Protein AF-W6L0R6-F1 (afdb_monomer_lite)

pLDDT: mean 92.35, std 10.45, range [35.62, 98.38]

Sequence (436 aa):
MLYPTIIVLRNLTSFATKGTMRGGVPRVYYPWMKPGSITRRRFEKMRNPFVDLETGTSLYFRDTRDSAEAVAHAADSKGLKGMDNGIDLYNEYRIVPDLYPEGFQWKHKLNTEYNQWRSNTWMTPELIPMEHRGRFLCNFQLNIVAYDMRVVKFSPTDHRQWIYCVLYVGTGKGIAGWGRAVAPSTQESRNEAIREAFSNIIAVDLEQEGPMYPVRINADGSRVILYPAKRIVANFRVADILCAFGFQHAGCRINNRAVSSPKSPTHTVEAVFEAVKALRSISEIAASRGKVPHSLIYNIYPYLEEIRRRKGMMAMHPPGKDGIFMPDRVIDNRMPDHLKKGYYDDVYWKDFFAGNKEHLNEPKMGLRGDELRARVEAASSTTRNALRSRQSNRRTLADLLKKLGKTYNDLGSLPVEDPNLDLKLPSHVKRNYLLH

Structure (mmCIF, N/CA/C/O backbone):
data_AF-W6L0R6-F1
#
_entry.id   AF-W6L0R6-F1
#
loop_
_atom_site.group_PDB
_atom_site.id
_atom_site.type_symbol
_atom_site.label_atom_id
_atom_site.label_alt_id
_atom_site.label_comp_id
_atom_site.label_asym_id
_atom_site.label_entity_id
_atom_site.label_seq_id
_atom_site.pdbx_PDB_ins_code
_atom_site.Cartn_x
_atom_site.Cartn_y
_atom_site.Cartn_z
_atom_site.occupancy
_atom_site.B_iso_or_equiv
_atom_site.auth_seq_id
_atom_site.auth_comp_id
_atom_site.auth_asym_id
_atom_site.auth_atom_id
_atom_site.pdbx_PDB_model_num
ATOM 1 N N . MET A 1 1 ? -56.177 -11.770 -26.721 1.00 37.84 1 MET A N 1
ATOM 2 C CA . MET A 1 1 ? -54.909 -12.212 -26.102 1.00 37.84 1 MET A CA 1
ATOM 3 C C . MET A 1 1 ? -54.222 -10.989 -25.513 1.00 37.84 1 MET A C 1
ATOM 5 O O . MET A 1 1 ? -53.660 -10.201 -26.257 1.00 37.84 1 MET A O 1
ATOM 9 N N . LEU A 1 2 ? -54.381 -10.765 -24.208 1.00 35.62 2 LEU A N 1
ATOM 10 C CA . LEU A 1 2 ? -53.800 -9.623 -23.497 1.00 35.62 2 LEU A CA 1
ATOM 11 C C . LEU A 1 2 ? -52.429 -10.039 -22.953 1.00 35.62 2 LEU A C 1
ATOM 13 O O . LEU A 1 2 ? -52.348 -10.915 -22.096 1.00 35.62 2 LEU A O 1
ATOM 17 N N . TYR A 1 3 ? -51.364 -9.432 -23.473 1.00 36.50 3 TYR A N 1
ATOM 18 C CA . TYR A 1 3 ? -50.033 -9.518 -22.876 1.00 36.50 3 TYR A CA 1
ATOM 19 C C . TYR A 1 3 ? -50.053 -8.820 -21.506 1.00 36.50 3 TYR A C 1
ATOM 21 O O . TYR A 1 3 ? -50.499 -7.672 -21.431 1.00 36.50 3 TYR A O 1
ATOM 29 N N . PRO A 1 4 ? -49.568 -9.451 -20.423 1.00 47.56 4 PRO A N 1
ATOM 30 C CA . PRO A 1 4 ? -49.422 -8.764 -19.153 1.00 47.56 4 PRO A CA 1
ATOM 31 C C . PRO A 1 4 ? -48.260 -7.774 -19.270 1.00 47.56 4 PRO A C 1
ATOM 33 O O . PRO A 1 4 ? -47.101 -8.152 -19.438 1.00 47.56 4 PRO A O 1
ATOM 36 N N . THR A 1 5 ? -48.577 -6.484 -19.189 1.00 42.47 5 THR A N 1
ATOM 37 C CA . THR A 1 5 ? -47.598 -5.413 -19.010 1.00 42.47 5 THR A CA 1
ATOM 38 C C . THR A 1 5 ? -46.838 -5.657 -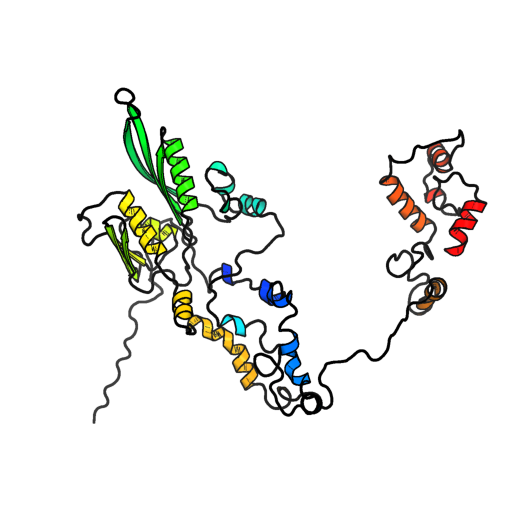17.711 1.00 42.47 5 THR A C 1
ATOM 40 O O . THR A 1 5 ? -47.401 -5.543 -16.621 1.00 42.47 5 THR A O 1
ATOM 43 N N . ILE A 1 6 ? -45.558 -6.006 -17.825 1.00 44.66 6 ILE A N 1
ATOM 44 C CA . ILE A 1 6 ? -44.638 -6.117 -16.695 1.00 44.66 6 ILE A CA 1
ATOM 45 C C . ILE A 1 6 ? -44.523 -4.726 -16.066 1.00 44.66 6 ILE A C 1
ATOM 47 O O . ILE A 1 6 ? -43.913 -3.817 -16.629 1.00 44.66 6 ILE A O 1
ATOM 51 N N . ILE A 1 7 ? -45.141 -4.546 -14.900 1.00 46.75 7 ILE A N 1
ATOM 52 C CA . ILE A 1 7 ? -44.957 -3.358 -14.070 1.00 46.75 7 ILE A CA 1
ATOM 53 C C . ILE A 1 7 ? -43.497 -3.373 -13.619 1.00 46.75 7 ILE A C 1
ATOM 55 O O . ILE A 1 7 ? -43.110 -4.138 -12.736 1.00 46.75 7 ILE A O 1
ATOM 59 N N . VAL A 1 8 ? -42.670 -2.531 -14.237 1.00 50.59 8 VAL A N 1
ATOM 60 C CA . VAL A 1 8 ? -41.336 -2.217 -13.725 1.00 50.59 8 VAL A CA 1
ATOM 61 C C . VAL A 1 8 ? -41.538 -1.549 -12.367 1.00 50.59 8 VAL A C 1
ATOM 63 O O . VAL A 1 8 ? -41.891 -0.372 -12.289 1.00 50.59 8 VAL A O 1
ATOM 66 N N . LEU A 1 9 ? -41.367 -2.314 -11.287 1.00 51.62 9 LEU A N 1
ATOM 67 C CA . LEU A 1 9 ? -41.340 -1.810 -9.916 1.00 51.62 9 LEU A CA 1
ATOM 68 C C . LEU A 1 9 ? -40.255 -0.727 -9.817 1.00 51.62 9 LEU A C 1
ATOM 70 O O . LEU A 1 9 ? -39.064 -1.021 -9.717 1.00 51.62 9 LEU A O 1
ATOM 74 N N . ARG A 1 10 ? -40.656 0.547 -9.879 1.00 75.81 10 ARG A N 1
ATOM 75 C CA . ARG A 1 10 ? -39.750 1.680 -9.666 1.00 75.81 10 ARG A CA 1
ATOM 76 C C . ARG A 1 10 ? -39.318 1.696 -8.200 1.00 75.81 10 ARG A C 1
ATOM 78 O O . ARG A 1 10 ? -40.149 1.588 -7.300 1.00 75.81 10 ARG A O 1
ATOM 85 N N . ASN A 1 11 ? -38.019 1.852 -7.947 1.00 82.69 11 ASN A N 1
ATOM 86 C CA . ASN A 1 11 ? -37.493 1.962 -6.589 1.00 82.69 11 ASN A CA 1
ATOM 87 C C . ASN A 1 11 ? -37.954 3.283 -5.949 1.00 82.69 11 ASN A C 1
ATOM 89 O O . ASN A 1 11 ? -37.435 4.349 -6.267 1.00 82.69 11 ASN A O 1
ATOM 93 N N . LEU A 1 12 ? -38.921 3.202 -5.031 1.00 87.19 12 LEU A N 1
ATOM 94 C CA . LEU A 1 12 ? -39.467 4.360 -4.312 1.00 87.19 12 LEU A CA 1
ATOM 95 C C . LEU A 1 12 ? -38.487 4.929 -3.266 1.00 87.19 12 LEU A C 1
ATOM 97 O O . LEU A 1 12 ? -38.669 6.043 -2.773 1.00 87.19 12 LEU A O 1
ATOM 101 N N . THR A 1 13 ? -37.432 4.188 -2.907 1.00 85.62 13 THR A N 1
ATOM 102 C CA . THR A 1 13 ? -36.423 4.655 -1.948 1.00 85.62 13 THR A CA 1
ATOM 103 C C . THR A 1 13 ? -35.325 5.458 -2.647 1.00 85.62 13 THR A C 1
ATOM 105 O O . THR A 1 13 ? -34.335 4.908 -3.127 1.00 85.62 13 THR A O 1
ATOM 108 N N . SER A 1 14 ? -35.471 6.786 -2.663 1.00 90.88 14 SER A N 1
ATOM 109 C CA . SER A 1 14 ? -34.429 7.684 -3.183 1.00 90.88 14 SER A CA 1
ATOM 110 C C . SER A 1 14 ? -33.116 7.534 -2.406 1.00 90.88 14 SER A C 1
ATOM 112 O O . SER A 1 14 ? -33.130 7.476 -1.174 1.00 90.88 14 SER A O 1
ATOM 114 N N . PHE A 1 15 ? -31.990 7.485 -3.126 1.00 90.25 15 PHE A N 1
ATOM 115 C CA . PHE A 1 15 ? -30.641 7.531 -2.552 1.00 90.25 15 PHE A CA 1
ATOM 116 C C . PHE A 1 15 ? -30.288 8.911 -1.985 1.00 90.25 15 PHE A C 1
ATOM 118 O O . PHE A 1 15 ? -29.531 8.986 -1.026 1.00 90.25 15 PHE A O 1
ATOM 125 N N . ALA A 1 16 ? -30.901 9.984 -2.498 1.00 89.75 16 ALA A N 1
ATOM 126 C CA . ALA A 1 16 ? -30.603 11.356 -2.083 1.00 89.75 16 ALA A CA 1
ATOM 127 C C . ALA A 1 16 ? -30.970 11.652 -0.617 1.00 89.75 16 ALA A C 1
ATOM 129 O O . ALA A 1 16 ? -30.417 12.562 -0.013 1.00 89.75 16 ALA A O 1
ATOM 130 N N . THR A 1 17 ? -31.907 10.894 -0.035 1.00 91.38 17 THR A N 1
ATOM 131 C CA . THR A 1 17 ? -32.404 11.100 1.339 1.00 91.38 17 THR A CA 1
ATOM 132 C C . THR A 1 17 ? -32.154 9.894 2.247 1.00 91.38 17 THR A C 1
ATOM 134 O O . THR A 1 17 ? -32.939 9.610 3.159 1.00 91.38 17 THR A O 1
ATOM 137 N N . LYS A 1 18 ? -31.092 9.124 1.983 1.00 92.75 18 LYS A N 1
ATOM 138 C CA . LYS A 1 18 ? -30.667 8.026 2.863 1.00 92.75 18 LYS A CA 1
ATOM 139 C C . LYS A 1 18 ? -29.721 8.535 3.950 1.00 92.75 18 LYS A C 1
ATOM 141 O O . LYS A 1 18 ? -28.999 9.504 3.755 1.00 92.75 18 LYS A O 1
ATOM 146 N N . GLY A 1 19 ? -29.766 7.883 5.110 1.00 90.94 19 GLY A N 1
ATOM 147 C CA . GLY A 1 19 ? -28.945 8.235 6.269 1.00 90.94 19 GLY A CA 1
ATOM 148 C C . GLY A 1 19 ? -29.700 8.869 7.444 1.00 90.94 19 GLY A C 1
ATOM 149 O O . GLY A 1 19 ? -30.889 9.187 7.382 1.00 90.94 19 GLY A O 1
ATOM 150 N N . THR A 1 20 ? -28.982 8.995 8.563 1.00 92.44 20 THR A N 1
ATOM 151 C CA . THR A 1 20 ? -29.448 9.633 9.805 1.00 92.44 20 THR A CA 1
ATOM 152 C C . THR A 1 20 ? -28.457 10.729 10.183 1.00 92.44 20 THR A C 1
ATOM 154 O O . THR A 1 20 ? -27.261 10.447 10.329 1.00 92.44 20 THR A O 1
ATOM 157 N N . MET A 1 21 ? -28.946 11.955 10.384 1.00 94.25 21 MET A N 1
ATOM 158 C CA . MET A 1 21 ? -28.156 13.047 10.958 1.00 94.25 21 MET A CA 1
ATOM 159 C C . MET A 1 21 ? -27.853 12.734 12.432 1.00 94.25 21 MET A C 1
ATOM 161 O O . MET A 1 21 ? -28.755 12.403 13.199 1.00 94.25 21 MET A O 1
ATOM 165 N N . ARG A 1 22 ? -26.579 12.814 12.832 1.00 92.12 22 ARG A N 1
ATOM 166 C CA . ARG A 1 22 ? -26.113 12.585 14.218 1.00 92.12 22 ARG A CA 1
ATOM 167 C C . ARG A 1 22 ? -25.561 13.869 14.850 1.00 92.12 22 ARG A C 1
ATOM 169 O O . ARG A 1 22 ? -24.671 13.820 15.689 1.00 92.12 22 ARG A O 1
ATOM 176 N N . GLY A 1 23 ? -26.064 15.025 14.415 1.00 90.94 23 GLY A N 1
ATOM 177 C CA . GLY A 1 23 ? -25.529 16.324 14.817 1.00 90.94 23 GLY A CA 1
ATOM 178 C C . GLY A 1 23 ? -24.100 16.504 14.308 1.00 90.94 23 GLY A C 1
ATOM 179 O O . GLY A 1 23 ? -23.871 16.444 13.104 1.00 90.94 23 GLY A O 1
ATOM 180 N N . GLY A 1 24 ? -23.150 16.692 15.226 1.00 91.19 24 GLY A N 1
ATOM 181 C CA . GLY A 1 24 ? -21.747 16.991 14.924 1.00 91.19 24 GLY A CA 1
ATOM 182 C C . GLY A 1 24 ? -20.822 15.787 14.719 1.00 91.19 24 GLY A C 1
ATOM 183 O O . GLY A 1 24 ? -19.615 15.985 14.734 1.00 91.19 24 GLY A O 1
ATOM 184 N N . VAL A 1 25 ? -21.333 14.558 14.573 1.00 92.81 25 VAL A N 1
ATOM 185 C CA . VAL A 1 25 ? -20.493 13.355 14.387 1.00 92.81 25 VAL A CA 1
ATOM 186 C C . VAL A 1 25 ? -20.128 13.178 12.903 1.00 92.81 25 VAL A C 1
ATOM 188 O O . VAL A 1 25 ? -20.999 12.779 12.119 1.00 92.81 25 VAL A O 1
ATOM 191 N N . PRO A 1 26 ? -18.872 13.441 12.484 1.00 94.44 26 PRO A N 1
ATOM 192 C CA . PRO A 1 26 ? -18.458 13.253 11.100 1.00 94.44 26 PRO A CA 1
ATOM 193 C C . PRO A 1 26 ? -18.220 11.771 10.789 1.00 94.44 26 PRO A C 1
ATOM 195 O O . PRO A 1 26 ? -17.812 10.989 11.649 1.00 94.44 26 PRO A O 1
ATOM 198 N N . ARG A 1 27 ? -18.434 11.391 9.528 1.00 94.69 27 ARG A N 1
ATOM 199 C CA . ARG A 1 27 ? -18.121 10.059 8.990 1.00 94.69 27 ARG A CA 1
ATOM 200 C C . ARG A 1 27 ? -17.492 10.208 7.615 1.00 94.69 27 ARG A C 1
ATOM 202 O O . ARG A 1 27 ? -17.848 11.125 6.876 1.00 94.69 27 ARG A O 1
ATOM 209 N N . VAL A 1 28 ? -16.561 9.320 7.283 1.00 96.19 28 VAL A N 1
ATOM 210 C CA . VAL A 1 28 ? -15.982 9.275 5.937 1.00 96.19 28 VAL A CA 1
ATOM 211 C C . VAL A 1 28 ? -16.959 8.620 4.957 1.00 96.19 28 VAL A C 1
ATOM 213 O O . VAL A 1 28 ? -17.685 7.697 5.320 1.00 96.19 28 VAL A O 1
ATOM 216 N N . TYR A 1 29 ? -16.949 9.082 3.713 1.00 96.50 29 TYR A N 1
ATOM 217 C CA . TYR A 1 29 ? -17.524 8.379 2.569 1.00 96.50 29 TYR A CA 1
ATOM 218 C C . TYR A 1 29 ? -16.469 8.324 1.467 1.00 96.50 29 TYR A C 1
ATOM 220 O O . TYR A 1 29 ? -15.533 9.134 1.457 1.00 96.50 29 TYR A O 1
ATOM 228 N N . TYR A 1 30 ? -16.587 7.357 0.563 1.00 96.94 30 TYR A N 1
ATOM 229 C CA . TYR A 1 30 ? -15.650 7.217 -0.545 1.00 96.94 30 TYR A CA 1
ATOM 230 C C . TYR A 1 30 ? -16.306 7.676 -1.844 1.00 96.94 30 TYR A C 1
ATOM 232 O O . TYR A 1 30 ? -17.435 7.283 -2.121 1.00 96.94 30 TYR A O 1
ATOM 240 N N . PRO A 1 31 ? -15.616 8.491 -2.659 1.00 96.56 31 PRO A N 1
ATOM 241 C CA . PRO A 1 31 ? -16.163 8.924 -3.941 1.00 96.56 31 PRO A CA 1
ATOM 242 C C . PRO A 1 31 ? -16.235 7.777 -4.957 1.00 96.56 31 PRO A C 1
ATOM 244 O O . PRO A 1 31 ? -17.041 7.831 -5.880 1.00 96.56 31 PRO A O 1
ATOM 247 N N . TRP A 1 32 ? -15.380 6.757 -4.809 1.00 94.94 32 TRP A N 1
ATOM 248 C CA . TRP A 1 32 ? -15.339 5.609 -5.711 1.00 94.94 32 TRP A CA 1
ATOM 249 C C . TRP A 1 32 ? -14.950 4.313 -4.988 1.00 94.94 32 TRP A C 1
ATOM 251 O O . TRP A 1 32 ? -15.817 3.558 -4.566 1.00 94.94 32 TRP A O 1
ATOM 261 N N . MET A 1 33 ? -13.649 4.074 -4.804 1.00 94.75 33 MET A N 1
ATOM 262 C CA . MET A 1 33 ? -13.098 2.885 -4.140 1.00 94.75 33 MET A CA 1
ATOM 263 C C . MET A 1 33 ? -12.451 3.242 -2.804 1.00 94.75 33 MET A C 1
ATOM 265 O O . MET A 1 33 ? -12.151 4.411 -2.531 1.00 94.75 33 MET A O 1
ATOM 269 N N . LYS A 1 34 ? -12.169 2.224 -1.984 1.00 95.38 34 LYS A N 1
ATOM 270 C CA . LYS A 1 34 ? -11.433 2.419 -0.732 1.00 95.38 34 LYS A CA 1
ATOM 271 C C . LYS A 1 34 ? -10.042 3.025 -0.983 1.00 95.38 34 LYS A C 1
ATOM 273 O O . LYS A 1 34 ? -9.335 2.585 -1.895 1.00 95.38 34 LYS A O 1
ATOM 278 N N . PRO A 1 35 ? -9.572 3.966 -0.137 1.00 95.69 35 PRO A N 1
ATOM 279 C CA . PRO A 1 35 ? -8.291 4.648 -0.333 1.00 95.69 35 PRO A CA 1
ATOM 280 C C . PRO A 1 35 ? -7.072 3.728 -0.446 1.00 95.69 35 PRO A C 1
ATOM 282 O O . PRO A 1 35 ? -6.100 4.067 -1.116 1.00 95.69 35 PRO A O 1
ATOM 285 N N . GLY A 1 36 ? -7.123 2.550 0.183 1.00 94.62 36 GLY A N 1
ATOM 286 C CA . GLY A 1 36 ? -6.053 1.558 0.091 1.00 94.62 36 GLY A CA 1
ATOM 287 C C . GLY A 1 36 ? -5.855 0.964 -1.308 1.00 94.62 36 GLY A C 1
ATOM 288 O O . GLY A 1 36 ? -4.760 0.485 -1.584 1.00 94.62 36 GLY A O 1
ATOM 289 N N . SER A 1 37 ? -6.871 1.012 -2.180 1.00 95.81 37 SER A N 1
ATOM 290 C CA . SER A 1 37 ? -6.832 0.464 -3.549 1.00 95.81 37 SER A CA 1
ATOM 291 C C . SER A 1 37 ? -6.441 1.507 -4.615 1.00 95.81 37 SER A C 1
ATOM 293 O O . SER A 1 37 ? -6.359 1.187 -5.801 1.00 95.81 37 SER A O 1
ATOM 295 N N . ILE A 1 38 ? -6.198 2.766 -4.213 1.00 95.06 38 ILE A N 1
ATOM 296 C CA . ILE A 1 38 ? -5.949 3.884 -5.142 1.00 95.06 38 ILE A CA 1
ATOM 297 C C . ILE A 1 38 ? -4.602 3.737 -5.852 1.00 95.06 38 ILE A C 1
ATOM 299 O O . ILE A 1 38 ? -4.540 3.732 -7.078 1.00 95.06 38 ILE A O 1
ATOM 303 N N . THR A 1 39 ? -3.505 3.654 -5.096 1.00 95.38 39 THR A N 1
ATOM 304 C CA . THR A 1 39 ? -2.166 3.537 -5.686 1.00 95.38 39 THR A CA 1
ATOM 305 C C . THR A 1 39 ? -1.828 2.069 -5.888 1.00 95.38 39 THR A C 1
ATOM 307 O O . THR A 1 39 ? -1.772 1.334 -4.905 1.00 95.38 39 THR A O 1
ATOM 310 N N . ARG A 1 40 ? -1.545 1.664 -7.130 1.00 96.19 40 ARG A N 1
ATOM 311 C CA . ARG A 1 40 ? -1.203 0.274 -7.493 1.00 96.19 40 ARG A CA 1
ATOM 312 C C . ARG A 1 40 ? 0.249 0.114 -7.939 1.00 96.19 40 ARG A C 1
ATOM 314 O O . ARG A 1 40 ? 0.610 -0.684 -8.803 1.00 96.19 40 ARG A O 1
ATOM 321 N N . ARG A 1 41 ? 1.106 0.949 -7.356 1.00 95.75 41 ARG A N 1
ATOM 322 C CA . ARG A 1 41 ? 2.466 1.173 -7.837 1.00 95.75 41 ARG A CA 1
ATOM 323 C C . ARG A 1 41 ? 3.383 -0.034 -7.643 1.00 95.75 41 ARG A C 1
ATOM 325 O O . ARG A 1 41 ? 4.448 -0.042 -8.253 1.00 95.75 41 ARG A O 1
ATOM 332 N N . ARG A 1 42 ? 3.046 -1.011 -6.783 1.00 96.75 42 ARG A N 1
ATOM 333 C CA . ARG A 1 42 ? 3.863 -2.234 -6.674 1.00 96.75 42 ARG A CA 1
ATOM 334 C C . ARG A 1 42 ? 3.795 -3.040 -7.957 1.00 96.75 42 ARG A C 1
ATOM 336 O O . ARG A 1 42 ? 4.837 -3.484 -8.418 1.00 96.75 42 ARG A O 1
ATOM 343 N N . PHE A 1 43 ? 2.611 -3.169 -8.549 1.00 96.56 43 PHE A N 1
ATOM 344 C CA . PHE A 1 43 ? 2.467 -3.817 -9.851 1.00 96.56 43 PHE A CA 1
ATOM 345 C C . PHE A 1 43 ? 2.991 -2.923 -10.979 1.00 96.56 43 PHE A C 1
ATOM 347 O O . PHE A 1 43 ? 3.792 -3.375 -11.787 1.00 96.56 43 PHE A O 1
ATOM 354 N N . GLU A 1 44 ? 2.641 -1.633 -10.981 1.00 95.25 44 GLU A N 1
ATOM 355 C CA . GLU A 1 44 ? 3.021 -0.713 -12.070 1.00 95.25 44 GLU A CA 1
ATOM 356 C C . GLU A 1 44 ? 4.533 -0.481 -12.181 1.00 95.25 44 GLU A C 1
ATOM 358 O O . GLU A 1 44 ? 5.047 -0.288 -13.277 1.00 95.25 44 GLU A O 1
ATOM 363 N N . LYS A 1 45 ? 5.255 -0.485 -11.052 1.00 97.31 45 LYS A N 1
ATOM 364 C CA . LYS A 1 45 ? 6.717 -0.315 -11.013 1.00 97.31 45 LYS A CA 1
ATOM 365 C C . LYS A 1 45 ? 7.470 -1.634 -10.857 1.00 97.31 45 LYS A C 1
ATOM 367 O O . LYS A 1 45 ? 8.640 -1.591 -10.486 1.00 97.31 45 LYS A O 1
ATOM 372 N N . MET A 1 46 ? 6.798 -2.770 -11.061 1.00 96.81 46 MET A N 1
ATOM 373 C CA . MET A 1 46 ? 7.400 -4.107 -10.980 1.00 96.81 46 MET A CA 1
ATOM 374 C C . MET A 1 46 ? 8.139 -4.368 -9.651 1.00 96.81 46 MET A C 1
ATOM 376 O O . MET A 1 46 ? 9.167 -5.027 -9.605 1.00 96.81 46 MET A O 1
ATOM 380 N N . ARG A 1 47 ? 7.623 -3.824 -8.539 1.00 96.56 47 ARG A N 1
ATOM 381 C CA . ARG A 1 47 ? 8.164 -4.019 -7.182 1.00 96.56 47 ARG A CA 1
ATOM 382 C C . ARG A 1 47 ? 7.385 -5.109 -6.463 1.00 96.56 47 ARG A C 1
ATOM 384 O O . ARG A 1 47 ? 6.670 -4.836 -5.491 1.00 96.56 47 ARG A O 1
ATOM 391 N N . ASN A 1 48 ? 7.487 -6.329 -6.970 1.00 96.44 48 ASN A N 1
ATOM 392 C CA . ASN A 1 48 ? 6.868 -7.507 -6.387 1.00 96.44 48 ASN A CA 1
ATOM 393 C C . ASN A 1 48 ? 7.823 -8.716 -6.468 1.00 96.44 48 ASN A C 1
ATOM 395 O O . ASN A 1 48 ? 8.646 -8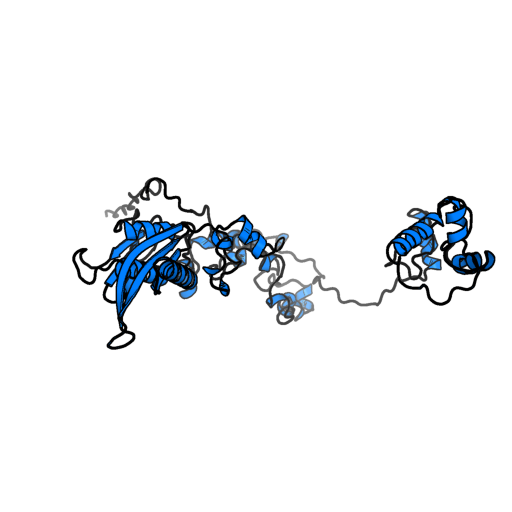.782 -7.376 1.00 96.44 48 ASN A O 1
ATOM 399 N N . PRO A 1 49 ? 7.691 -9.700 -5.560 1.00 96.75 49 PRO A N 1
ATOM 400 C CA . PRO A 1 49 ? 8.554 -10.884 -5.581 1.00 96.75 49 PRO A CA 1
ATOM 401 C C . PRO A 1 49 ? 8.415 -11.729 -6.854 1.00 96.75 49 PRO A C 1
ATOM 403 O O . PRO A 1 49 ? 9.283 -12.536 -7.151 1.00 96.75 49 PRO A O 1
ATOM 406 N N . PHE A 1 50 ? 7.314 -11.569 -7.598 1.00 96.44 50 PHE A N 1
ATOM 407 C CA . PHE A 1 50 ? 7.078 -12.297 -8.844 1.00 96.44 50 PHE A CA 1
ATOM 408 C C . PHE A 1 50 ? 8.041 -11.892 -9.961 1.00 96.44 50 PHE A C 1
ATOM 410 O O . PHE A 1 50 ? 8.339 -12.727 -10.799 1.00 96.44 50 PHE A O 1
ATOM 417 N N . VAL A 1 51 ? 8.499 -10.636 -9.981 1.00 95.88 51 VAL A N 1
ATOM 418 C CA . VAL A 1 51 ? 9.473 -10.152 -10.973 1.00 95.88 51 VAL A CA 1
ATOM 419 C C . VAL A 1 51 ? 10.909 -10.450 -10.537 1.00 95.88 51 VAL A C 1
ATOM 421 O O . VAL A 1 51 ? 11.765 -10.671 -11.385 1.00 95.88 51 VAL A O 1
ATOM 424 N N . ASP A 1 52 ? 11.172 -10.502 -9.227 1.00 95.88 52 ASP A N 1
ATOM 425 C CA . ASP A 1 52 ? 12.498 -10.854 -8.698 1.00 95.88 52 ASP A CA 1
ATOM 426 C C . ASP A 1 52 ? 12.873 -12.319 -9.002 1.00 95.88 52 ASP A C 1
ATOM 428 O O . ASP A 1 52 ? 14.050 -12.663 -9.109 1.00 95.88 52 ASP A O 1
ATOM 432 N N . LEU A 1 53 ? 11.872 -13.193 -9.133 1.00 96.69 53 LEU A N 1
ATOM 433 C CA . LEU A 1 53 ? 12.048 -14.584 -9.534 1.00 96.69 53 LEU A CA 1
ATOM 434 C C . LEU A 1 53 ? 12.061 -14.679 -11.064 1.00 96.69 53 LEU A C 1
ATOM 436 O O . LEU A 1 53 ? 11.052 -14.421 -11.710 1.00 96.69 53 LEU A O 1
ATOM 440 N N . GLU A 1 54 ? 13.176 -15.126 -11.646 1.00 96.56 54 GLU A N 1
ATOM 441 C CA . GLU A 1 54 ? 13.298 -15.292 -13.105 1.00 96.56 54 GLU A CA 1
ATOM 442 C C . GLU A 1 54 ? 12.265 -16.287 -13.670 1.00 96.56 54 GLU A C 1
ATOM 444 O O . GLU A 1 54 ? 11.803 -16.160 -14.809 1.00 96.56 54 GLU A O 1
ATOM 449 N N . THR A 1 55 ? 11.856 -17.263 -12.854 1.00 97.62 55 THR A N 1
ATOM 450 C CA . THR A 1 55 ? 10.895 -18.309 -13.208 1.00 97.62 55 THR A CA 1
ATOM 451 C C . THR A 1 55 ? 9.612 -17.733 -13.805 1.00 97.62 55 THR A C 1
ATOM 453 O O . THR A 1 55 ? 8.901 -16.956 -13.176 1.00 97.62 55 THR A O 1
ATOM 456 N N . GLY A 1 56 ? 9.269 -18.187 -15.011 1.00 95.31 56 GLY A N 1
ATOM 457 C CA . GLY A 1 56 ? 8.068 -17.754 -15.727 1.00 95.31 56 GLY A CA 1
ATOM 458 C C . GLY A 1 56 ? 8.291 -16.573 -16.670 1.00 95.31 56 GLY A C 1
ATOM 459 O O . GLY A 1 56 ? 7.456 -16.361 -17.545 1.00 95.31 56 GLY A O 1
ATOM 460 N N . THR A 1 57 ? 9.430 -15.874 -16.594 1.00 96.75 57 THR A N 1
ATOM 461 C CA . THR A 1 57 ? 9.770 -14.802 -17.551 1.00 96.75 57 THR A CA 1
ATOM 462 C C . THR A 1 57 ? 9.866 -15.332 -18.984 1.00 96.75 57 THR A C 1
ATOM 464 O O . THR A 1 57 ? 9.437 -14.673 -19.926 1.00 96.75 57 THR A O 1
ATOM 467 N N . SER A 1 58 ? 10.326 -16.573 -19.162 1.00 96.25 58 SER A N 1
ATOM 468 C CA . SER A 1 58 ? 10.366 -17.238 -20.470 1.00 96.25 58 SER A CA 1
ATOM 469 C C . SER A 1 58 ? 8.988 -17.409 -21.123 1.00 96.25 58 SER A C 1
ATOM 471 O O . SER A 1 58 ? 8.902 -17.509 -22.343 1.00 96.25 58 SER A O 1
ATOM 473 N N . LEU A 1 59 ? 7.895 -17.406 -20.348 1.00 96.88 59 LEU A N 1
ATOM 474 C CA . LEU A 1 59 ? 6.540 -17.566 -20.885 1.00 96.88 59 LEU A CA 1
ATOM 475 C C . LEU A 1 59 ? 6.072 -16.354 -21.699 1.00 96.88 59 LEU A C 1
ATOM 477 O O . LEU A 1 59 ? 5.177 -16.511 -22.525 1.00 96.88 59 LEU A O 1
ATOM 481 N N . TYR A 1 60 ? 6.679 -15.180 -21.498 1.00 96.31 60 TYR A N 1
ATOM 482 C CA . TYR A 1 60 ? 6.418 -13.992 -22.315 1.00 96.31 60 TYR A CA 1
ATOM 483 C C . TYR A 1 60 ? 6.948 -14.123 -23.750 1.00 96.31 60 TYR A C 1
ATOM 485 O O . TYR A 1 60 ? 6.493 -13.385 -24.617 1.00 96.31 60 TYR A O 1
ATOM 493 N N . PHE A 1 61 ? 7.880 -15.051 -23.990 1.00 96.81 61 PHE A N 1
ATOM 494 C CA . PHE A 1 61 ? 8.549 -15.283 -25.276 1.00 96.81 61 PHE A CA 1
ATOM 495 C C . PHE A 1 61 ? 8.280 -16.700 -25.791 1.00 96.81 61 PHE A C 1
ATOM 497 O O . PHE A 1 61 ? 9.147 -17.353 -26.367 1.00 96.81 61 PHE A O 1
ATOM 504 N N . ARG A 1 62 ? 7.094 -17.247 -25.500 1.00 96.50 62 ARG A N 1
ATOM 505 C CA . ARG A 1 62 ? 6.756 -18.635 -25.847 1.00 96.50 62 ARG A CA 1
ATOM 506 C C . ARG A 1 62 ? 6.634 -18.859 -27.359 1.00 96.50 62 ARG A C 1
ATOM 508 O O . ARG A 1 62 ? 6.805 -19.993 -27.802 1.00 96.50 62 ARG A O 1
ATOM 515 N N . ASP A 1 63 ? 6.353 -17.807 -28.120 1.00 95.25 63 ASP A N 1
ATOM 516 C CA . ASP A 1 63 ? 6.360 -17.783 -29.586 1.00 95.25 63 ASP A CA 1
ATOM 517 C C . ASP A 1 63 ? 7.718 -18.209 -30.168 1.00 95.25 63 ASP A C 1
ATOM 519 O O . ASP A 1 63 ? 7.755 -18.968 -31.131 1.00 95.25 63 ASP A O 1
ATOM 523 N N . THR A 1 64 ? 8.832 -17.883 -29.500 1.00 95.00 64 THR A N 1
ATOM 524 C CA . THR A 1 64 ? 10.191 -18.305 -29.913 1.00 95.00 64 THR A CA 1
ATOM 525 C C . THR A 1 64 ? 10.409 -19.816 -29.972 1.00 95.00 64 THR A C 1
ATOM 527 O O . THR A 1 64 ? 11.424 -20.279 -30.495 1.00 95.00 64 THR A O 1
ATOM 530 N N . ARG A 1 65 ? 9.470 -20.611 -29.447 1.00 96.38 65 ARG A N 1
ATOM 531 C CA . ARG A 1 65 ? 9.509 -22.068 -29.566 1.00 96.38 65 ARG A CA 1
ATOM 532 C C . ARG A 1 65 ? 9.450 -22.530 -31.027 1.00 96.38 65 ARG A C 1
ATOM 534 O O . ARG A 1 65 ? 10.015 -23.580 -31.326 1.00 96.38 65 ARG A O 1
ATOM 541 N N . ASP A 1 66 ? 8.775 -21.784 -31.899 1.00 96.19 66 ASP A N 1
ATOM 542 C CA . ASP A 1 66 ? 8.762 -22.016 -33.344 1.00 96.19 66 ASP A CA 1
ATOM 543 C C . ASP A 1 66 ? 9.326 -20.781 -34.056 1.00 96.19 66 ASP A C 1
ATOM 545 O O . ASP A 1 66 ? 8.655 -19.766 -34.235 1.00 96.19 66 ASP A O 1
ATOM 549 N N . SER A 1 67 ? 10.597 -20.865 -34.448 1.00 93.69 67 SER A N 1
ATOM 550 C CA . SER A 1 67 ? 11.320 -19.740 -35.042 1.00 93.69 67 SER A CA 1
ATOM 551 C C . SER A 1 67 ? 10.772 -19.317 -36.405 1.00 93.69 67 SER A C 1
ATOM 553 O O . SER A 1 67 ? 10.864 -18.142 -36.754 1.00 93.69 67 SER A O 1
ATOM 555 N N . ALA A 1 68 ? 10.201 -20.240 -37.185 1.00 94.94 68 ALA A N 1
ATOM 556 C CA . ALA A 1 68 ? 9.618 -19.907 -38.480 1.00 94.94 68 ALA A CA 1
ATOM 557 C C . ALA A 1 68 ? 8.255 -19.224 -38.303 1.00 94.94 68 ALA A C 1
ATOM 559 O O . ALA A 1 68 ? 7.956 -18.252 -38.999 1.00 94.94 68 ALA A O 1
ATOM 560 N N . GLU A 1 69 ? 7.450 -19.699 -37.350 1.00 94.38 69 GLU A N 1
ATOM 561 C CA . GLU A 1 69 ? 6.129 -19.135 -37.055 1.00 94.38 69 GLU A CA 1
ATOM 562 C C . GLU A 1 69 ? 6.227 -17.729 -36.455 1.00 94.38 69 GLU A C 1
ATOM 564 O O . GLU A 1 69 ? 5.572 -16.811 -36.957 1.00 94.38 69 GLU A O 1
ATOM 569 N N . ALA A 1 70 ? 7.133 -17.525 -35.492 1.00 92.69 70 ALA A N 1
ATOM 570 C CA . ALA A 1 70 ? 7.340 -16.234 -34.835 1.00 92.69 70 ALA A CA 1
ATOM 571 C C . ALA A 1 70 ? 7.754 -15.110 -35.804 1.00 92.69 70 ALA A C 1
ATOM 573 O O . ALA A 1 70 ? 7.567 -13.932 -35.506 1.00 92.69 70 ALA A O 1
ATOM 574 N N . VAL A 1 71 ? 8.311 -15.466 -36.966 1.00 94.62 71 VAL A N 1
ATOM 575 C CA . VAL A 1 71 ? 8.719 -14.542 -38.036 1.00 94.62 71 VAL A CA 1
ATOM 576 C C . VAL A 1 71 ? 7.628 -14.372 -39.102 1.00 94.62 71 VAL A C 1
ATOM 578 O O . VAL A 1 71 ? 7.533 -13.311 -39.732 1.00 94.62 71 VAL A O 1
ATOM 581 N N . ALA A 1 72 ? 6.815 -15.411 -39.312 1.00 94.88 72 ALA A N 1
ATOM 582 C CA . ALA A 1 72 ? 5.719 -15.433 -40.275 1.00 94.88 72 ALA A CA 1
ATOM 583 C C . ALA A 1 72 ? 4.453 -14.720 -39.771 1.00 94.88 72 ALA A C 1
ATOM 585 O O . ALA A 1 72 ? 3.675 -14.235 -40.592 1.00 94.88 72 ALA A O 1
ATOM 586 N N . HIS A 1 73 ? 4.262 -14.622 -38.449 1.00 95.00 73 HIS A N 1
ATOM 587 C CA . HIS A 1 73 ? 3.141 -13.922 -37.797 1.00 95.00 73 HIS A CA 1
ATOM 588 C C . HIS A 1 73 ? 1.758 -14.459 -38.182 1.00 95.00 73 HIS A C 1
ATOM 590 O O . HIS A 1 73 ? 0.820 -13.688 -38.393 1.00 95.00 73 HIS A O 1
ATOM 596 N N . ALA A 1 74 ? 1.629 -15.784 -38.301 1.00 94.00 74 ALA A N 1
ATOM 597 C CA . ALA A 1 74 ? 0.356 -16.417 -38.636 1.00 94.00 74 ALA A CA 1
ATOM 598 C C . ALA A 1 74 ? -0.636 -16.366 -37.459 1.00 94.00 74 ALA A C 1
ATOM 600 O O . ALA A 1 74 ? -1.830 -16.142 -37.676 1.00 94.00 74 ALA A O 1
ATOM 601 N N . ALA A 1 75 ? -0.159 -16.546 -36.222 1.00 94.62 75 ALA A N 1
ATOM 602 C CA . ALA A 1 75 ? -0.963 -16.356 -35.020 1.00 94.62 75 ALA A CA 1
ATOM 603 C C . ALA A 1 75 ? -0.905 -14.901 -34.515 1.00 94.62 75 ALA A C 1
ATOM 605 O O . ALA A 1 75 ? 0.164 -14.313 -34.373 1.00 94.62 75 ALA A O 1
ATOM 606 N N . ASP A 1 76 ? -2.065 -14.331 -34.162 1.00 94.19 76 ASP A N 1
ATOM 607 C CA . ASP A 1 76 ? -2.155 -12.999 -33.528 1.00 94.19 76 ASP A CA 1
ATOM 608 C C . ASP A 1 76 ? -1.888 -13.045 -32.007 1.00 94.19 76 ASP A C 1
ATOM 610 O O . ASP A 1 76 ? -1.880 -12.017 -31.341 1.00 94.19 76 ASP A O 1
ATOM 614 N N . SER A 1 77 ? -1.697 -14.237 -31.430 1.00 94.94 77 SER A N 1
ATOM 615 C CA . SER A 1 77 ? -1.489 -14.446 -29.993 1.00 94.94 77 SER A CA 1
ATOM 616 C C . SER A 1 77 ? -0.016 -14.675 -29.657 1.00 94.94 77 SER A C 1
ATOM 618 O O . SER A 1 77 ? 0.441 -15.818 -29.590 1.00 94.94 77 SER A O 1
ATOM 620 N N . LYS A 1 78 ? 0.714 -13.594 -29.406 1.00 94.50 78 LYS A N 1
ATOM 621 C CA . LYS A 1 78 ? 2.109 -13.624 -28.947 1.00 94.50 78 LYS A CA 1
ATOM 622 C C . LYS A 1 78 ? 2.259 -13.391 -27.449 1.00 94.50 78 LYS A C 1
ATOM 624 O O . LYS A 1 78 ? 3.313 -13.658 -26.879 1.00 94.50 78 LYS A O 1
ATOM 629 N N . GLY A 1 79 ? 1.214 -12.872 -26.806 1.00 93.81 79 GLY A N 1
ATOM 630 C CA . GLY A 1 79 ? 1.232 -12.489 -25.403 1.00 93.81 79 GLY A CA 1
ATOM 631 C C . GLY A 1 79 ? 0.679 -13.534 -24.438 1.00 93.81 79 GLY A C 1
ATOM 632 O O . GLY A 1 79 ? -0.188 -14.336 -24.777 1.00 93.81 79 GLY A O 1
ATOM 633 N N . LEU A 1 80 ? 1.096 -13.461 -23.169 1.00 94.00 80 LEU A N 1
ATOM 634 C CA . LEU A 1 80 ? 0.617 -14.376 -22.119 1.00 94.00 80 LEU A CA 1
ATOM 635 C C . LEU A 1 80 ? -0.911 -14.328 -21.906 1.00 94.00 80 LEU A C 1
ATOM 637 O O . LEU A 1 80 ? -1.524 -15.342 -21.577 1.00 94.00 80 LEU A O 1
ATOM 641 N N . LYS A 1 81 ? -1.525 -13.149 -22.051 1.00 92.19 81 LYS A N 1
ATOM 642 C CA . LYS A 1 81 ? -2.951 -12.907 -21.757 1.00 92.19 81 LYS A CA 1
ATOM 643 C C . LYS A 1 81 ? -3.807 -12.606 -22.990 1.00 92.19 81 LYS A C 1
ATOM 645 O O . LYS A 1 81 ? -4.949 -12.163 -22.868 1.00 92.19 81 LYS A O 1
ATOM 650 N N . GLY A 1 82 ? -3.267 -12.812 -24.185 1.00 92.75 82 GLY A N 1
ATOM 651 C CA . GLY A 1 82 ? -3.988 -12.540 -25.419 1.00 92.75 82 GLY A CA 1
ATOM 652 C C . GLY A 1 82 ? -3.039 -12.214 -26.553 1.00 92.75 82 GLY A C 1
ATOM 653 O O . GLY A 1 82 ? -2.114 -12.969 -26.832 1.00 92.75 82 GLY A O 1
ATOM 654 N N . MET A 1 83 ? -3.304 -11.094 -27.212 1.00 92.44 83 MET A N 1
ATOM 655 C CA . MET A 1 83 ? -2.627 -10.730 -28.447 1.00 92.44 83 MET A CA 1
ATOM 656 C C . MET A 1 83 ? -1.147 -10.384 -28.222 1.00 92.44 83 MET A C 1
ATOM 658 O O . MET A 1 83 ? -0.280 -11.084 -28.728 1.00 92.44 83 MET A O 1
ATOM 662 N N . ASP A 1 84 ? -0.849 -9.420 -27.345 1.00 94.31 84 ASP A N 1
ATOM 663 C CA . ASP A 1 84 ? 0.517 -9.013 -26.996 1.00 94.31 84 ASP A CA 1
ATOM 664 C C . ASP A 1 84 ? 0.718 -8.985 -25.469 1.00 94.31 84 ASP A C 1
ATOM 666 O O . ASP A 1 84 ? -0.235 -9.036 -24.686 1.00 94.31 84 ASP A O 1
ATOM 670 N N . ASN A 1 85 ? 1.968 -8.875 -25.013 1.00 91.50 85 ASN A N 1
ATOM 671 C CA . ASN A 1 85 ? 2.303 -8.853 -23.581 1.00 91.50 85 ASN A CA 1
ATOM 672 C C . ASN A 1 85 ? 1.833 -7.584 -22.845 1.00 91.50 85 ASN A C 1
ATOM 674 O O . ASN A 1 85 ? 1.711 -7.594 -21.620 1.00 91.50 85 ASN A O 1
ATOM 678 N N . GLY A 1 86 ? 1.584 -6.496 -23.578 1.00 88.94 86 GLY A N 1
ATOM 679 C CA . GLY A 1 86 ? 1.378 -5.156 -23.029 1.00 88.94 86 GLY A CA 1
ATOM 680 C C . GLY A 1 86 ? 0.100 -4.452 -23.475 1.00 88.94 86 GLY A C 1
ATOM 681 O O . GLY A 1 86 ? 0.122 -3.231 -23.531 1.00 88.94 86 GLY A O 1
ATOM 682 N N . ILE A 1 87 ? -0.975 -5.188 -23.786 1.00 91.31 87 ILE A N 1
ATOM 683 C CA . ILE A 1 87 ? -2.268 -4.618 -24.227 1.00 91.31 87 ILE A CA 1
ATOM 684 C C . ILE A 1 87 ? -2.804 -3.641 -23.168 1.00 91.31 87 ILE A C 1
ATOM 686 O O . ILE A 1 87 ? -2.900 -2.442 -23.385 1.00 91.31 87 ILE A O 1
ATOM 690 N N . ASP A 1 88 ? -3.068 -4.147 -21.958 1.00 92.56 88 ASP A N 1
ATOM 691 C CA . ASP A 1 88 ? -3.673 -3.366 -20.876 1.00 92.56 88 ASP A CA 1
ATOM 692 C C . ASP A 1 88 ? -3.020 -3.655 -19.524 1.00 92.56 88 ASP A C 1
ATOM 694 O O . ASP A 1 88 ? -3.616 -4.200 -18.589 1.00 92.56 88 ASP A O 1
ATOM 698 N N . LEU A 1 89 ? -1.761 -3.237 -19.399 1.00 94.06 89 LEU A N 1
ATOM 699 C CA . LEU A 1 89 ? -0.961 -3.445 -18.187 1.00 94.06 89 LEU A CA 1
ATOM 700 C C . LEU A 1 89 ? -1.580 -2.804 -16.939 1.00 94.06 89 LEU A C 1
ATOM 702 O O . LEU A 1 89 ? -1.387 -3.295 -15.828 1.00 94.06 89 LEU A O 1
ATOM 706 N N . TYR A 1 90 ? -2.326 -1.711 -17.110 1.00 95.44 90 TYR A N 1
ATOM 707 C CA . TYR A 1 90 ? -2.831 -0.904 -16.001 1.00 95.44 90 TYR A CA 1
ATOM 708 C C . TYR A 1 90 ? -4.277 -1.211 -15.609 1.00 95.44 90 TYR A C 1
ATOM 710 O O . TYR A 1 90 ? -4.641 -0.937 -14.466 1.00 95.44 90 TYR A O 1
ATOM 718 N N . ASN A 1 91 ? -5.082 -1.793 -16.502 1.00 95.19 91 ASN A N 1
ATOM 719 C CA . ASN A 1 91 ? -6.538 -1.879 -16.345 1.00 95.19 91 ASN A CA 1
ATOM 720 C C . ASN A 1 91 ? -7.028 -3.305 -16.073 1.00 95.19 91 ASN A C 1
ATOM 722 O O . ASN A 1 91 ? -7.762 -3.539 -15.113 1.00 95.19 91 ASN A O 1
ATOM 726 N N . GLU A 1 92 ? -6.581 -4.273 -16.869 1.00 94.25 92 GLU A N 1
ATOM 727 C CA . GLU A 1 92 ? -7.167 -5.615 -16.925 1.00 94.25 92 GLU A CA 1
ATOM 728 C C . GLU A 1 92 ? -7.106 -6.345 -15.572 1.00 94.25 92 GLU A C 1
ATOM 730 O O . GLU A 1 92 ? -8.112 -6.858 -15.083 1.00 94.25 92 GLU A O 1
ATOM 735 N N . TYR A 1 93 ? -5.954 -6.318 -14.893 1.00 96.00 93 TYR A N 1
ATOM 736 C CA . TYR A 1 93 ? -5.781 -7.001 -13.604 1.00 96.00 93 TYR A CA 1
ATOM 737 C C . TYR A 1 93 ? -6.690 -6.450 -12.491 1.00 96.00 93 TYR A C 1
ATOM 739 O O . TYR A 1 93 ? -6.869 -7.097 -11.458 1.00 96.00 93 TYR A O 1
ATOM 747 N N . ARG A 1 94 ? -7.278 -5.259 -12.679 1.00 96.38 94 ARG A N 1
ATOM 748 C CA . ARG A 1 94 ? -8.141 -4.608 -11.688 1.00 96.38 94 ARG A CA 1
ATOM 749 C C . ARG A 1 94 ? -9.554 -5.195 -11.626 1.00 96.38 94 ARG A C 1
ATOM 751 O O . ARG A 1 94 ? -10.297 -4.843 -10.714 1.00 96.38 94 ARG A O 1
ATOM 758 N N . ILE A 1 95 ? -9.922 -6.086 -12.552 1.00 97.06 95 ILE A N 1
ATOM 759 C CA . ILE A 1 95 ? -11.206 -6.805 -12.521 1.00 97.06 95 ILE A CA 1
ATOM 760 C C . ILE A 1 95 ? -11.324 -7.755 -11.319 1.00 97.06 95 ILE A C 1
ATOM 762 O O . ILE A 1 95 ? -12.428 -8.056 -10.860 1.00 97.06 95 ILE A O 1
ATOM 766 N N . VAL A 1 96 ? -10.186 -8.221 -10.796 1.00 96.69 96 VAL A N 1
ATOM 767 C CA . VAL A 1 96 ? -10.137 -9.095 -9.624 1.00 96.69 96 VAL A CA 1
ATOM 768 C C . VAL A 1 96 ? -10.481 -8.281 -8.369 1.00 96.69 96 VAL A C 1
ATOM 770 O O . VAL A 1 96 ? -9.921 -7.196 -8.181 1.00 96.69 96 VAL A O 1
ATOM 773 N N . PRO A 1 97 ? -11.370 -8.779 -7.485 1.00 96.81 97 PRO A N 1
ATOM 774 C CA . PRO A 1 97 ? -11.644 -8.133 -6.206 1.00 96.81 97 PRO A CA 1
ATOM 775 C C . PRO A 1 97 ? -10.364 -7.889 -5.403 1.00 96.81 97 PRO A C 1
ATOM 777 O O . PRO A 1 97 ? -9.617 -8.821 -5.110 1.00 96.81 97 PRO A O 1
ATOM 780 N N . ASP A 1 98 ? -10.124 -6.634 -5.021 1.00 96.44 98 ASP A N 1
ATOM 781 C CA . ASP A 1 98 ? -8.934 -6.249 -4.262 1.00 96.44 98 ASP A CA 1
ATOM 782 C C . ASP A 1 98 ? -9.109 -6.571 -2.766 1.00 96.44 98 ASP A C 1
ATOM 784 O O . ASP A 1 98 ? -9.568 -5.746 -1.962 1.00 96.44 98 ASP A O 1
ATOM 788 N N . LEU A 1 99 ? -8.806 -7.827 -2.418 1.00 95.44 99 LEU A N 1
ATOM 789 C CA . LEU A 1 99 ? -8.893 -8.361 -1.054 1.00 95.44 99 LEU A CA 1
ATOM 790 C C . LEU A 1 99 ? -7.777 -7.823 -0.152 1.00 95.44 99 LEU A C 1
ATOM 792 O O . LEU A 1 99 ? -8.016 -7.526 1.017 1.00 95.44 99 LEU A O 1
ATOM 796 N N . TYR A 1 100 ? -6.575 -7.668 -0.711 1.00 96.62 100 TYR A N 1
ATOM 797 C CA . TYR A 1 100 ? -5.368 -7.255 0.004 1.00 96.62 100 TYR A CA 1
ATOM 798 C C . TYR A 1 100 ? -4.793 -5.981 -0.626 1.00 96.62 100 TYR A C 1
ATOM 800 O O . TYR A 1 100 ? -3.762 -6.036 -1.303 1.00 96.62 100 TYR A O 1
ATOM 808 N N . PRO A 1 101 ? -5.454 -4.829 -0.409 1.00 96.62 101 PRO A N 1
ATOM 809 C CA . PRO A 1 101 ? -5.048 -3.580 -1.027 1.00 96.62 101 PRO A CA 1
ATOM 810 C C . PRO A 1 101 ? -3.645 -3.151 -0.589 1.00 96.62 101 PRO A C 1
ATOM 812 O O . PRO A 1 101 ? -3.220 -3.353 0.550 1.00 96.62 101 PRO A O 1
ATOM 815 N N . GLU A 1 102 ? -2.950 -2.473 -1.498 1.00 95.31 102 GLU A N 1
ATOM 816 C CA . GLU A 1 102 ? -1.575 -1.998 -1.325 1.00 95.31 102 GLU A CA 1
ATOM 817 C C . GLU A 1 102 ? -1.382 -1.029 -0.145 1.00 95.31 102 GLU A C 1
ATOM 819 O O . GLU A 1 102 ? -0.291 -0.980 0.438 1.00 95.31 102 GLU A O 1
ATOM 824 N N . GLY A 1 103 ? -2.415 -0.250 0.189 1.00 95.94 103 GLY A N 1
ATOM 825 C CA . GLY A 1 103 ? -2.412 0.682 1.312 1.00 95.94 103 GLY A CA 1
ATOM 826 C C . GLY A 1 103 ? -1.493 1.894 1.118 1.00 95.94 103 GLY A C 1
ATOM 827 O O . GLY A 1 103 ? -1.129 2.278 0.008 1.00 95.94 103 GLY A O 1
ATOM 828 N N . PHE A 1 104 ? -1.112 2.535 2.225 1.00 97.31 104 PHE A N 1
ATOM 829 C CA . PHE A 1 104 ? -0.191 3.673 2.203 1.00 97.31 104 PHE A CA 1
ATOM 830 C C . PHE A 1 104 ? 1.258 3.194 2.071 1.00 97.31 104 PHE A C 1
ATOM 832 O O . PHE A 1 104 ? 1.756 2.464 2.925 1.00 97.31 104 PHE A O 1
ATOM 839 N N . GLN A 1 105 ? 1.959 3.634 1.023 1.00 96.56 105 GLN A N 1
ATOM 840 C CA . GLN A 1 105 ? 3.294 3.108 0.718 1.00 96.56 105 GLN A CA 1
ATOM 841 C C . GLN A 1 105 ? 4.429 4.138 0.744 1.00 96.56 105 GLN A C 1
ATOM 843 O O . GLN A 1 105 ? 5.589 3.789 0.514 1.00 96.56 105 GLN A O 1
ATOM 848 N N . TRP A 1 106 ? 4.135 5.418 0.934 1.00 97.00 106 TRP A N 1
ATOM 849 C CA . TRP A 1 106 ? 5.141 6.471 0.830 1.00 97.00 106 TRP A CA 1
ATOM 850 C C . TRP A 1 106 ? 6.178 6.351 1.950 1.00 97.00 106 TRP A C 1
ATOM 852 O O . TRP A 1 106 ? 5.821 6.237 3.115 1.00 97.00 106 TRP A O 1
ATOM 862 N N . LYS A 1 107 ? 7.462 6.361 1.573 1.00 97.06 107 LYS A N 1
ATOM 863 C CA . LYS A 1 107 ? 8.613 6.230 2.484 1.00 97.06 107 LYS A CA 1
ATOM 864 C C . LYS A 1 107 ? 9.503 7.479 2.471 1.00 97.06 107 LYS A C 1
ATOM 866 O O . LYS A 1 107 ? 10.690 7.387 2.740 1.00 97.06 107 LYS A O 1
ATOM 871 N N . HIS A 1 108 ? 8.947 8.637 2.100 1.00 97.19 108 HIS A N 1
ATOM 872 C CA . HIS A 1 108 ? 9.695 9.904 2.123 1.00 97.19 108 HIS A CA 1
ATOM 873 C C . HIS A 1 108 ? 10.039 10.338 3.551 1.00 97.19 108 HIS A C 1
ATOM 875 O O . HIS A 1 108 ? 11.008 11.054 3.756 1.00 97.19 108 HIS A O 1
ATOM 881 N N . LYS A 1 109 ? 9.223 9.902 4.513 1.00 97.25 109 LYS A N 1
ATOM 882 C CA . LYS A 1 109 ? 9.408 10.071 5.951 1.00 97.25 109 LYS A CA 1
ATOM 883 C C . LYS A 1 109 ? 9.369 8.710 6.635 1.00 97.25 109 LYS A C 1
ATOM 885 O O . LYS A 1 109 ? 8.826 7.751 6.072 1.00 97.25 109 LYS A O 1
ATOM 890 N N . LEU A 1 110 ? 9.906 8.627 7.849 1.00 97.12 110 LEU A N 1
ATOM 891 C CA . LEU A 1 110 ? 9.768 7.432 8.679 1.00 97.12 110 LEU A CA 1
ATOM 892 C C . LEU A 1 110 ? 8.303 7.208 9.089 1.00 97.12 110 LEU A C 1
ATOM 894 O O . LEU A 1 110 ? 7.493 8.134 9.155 1.00 97.12 110 LEU A O 1
ATOM 898 N N . ASN A 1 111 ? 7.963 5.962 9.426 1.00 96.50 111 ASN A N 1
ATOM 899 C CA . ASN A 1 111 ? 6.623 5.613 9.917 1.00 96.50 111 ASN A CA 1
ATOM 900 C C . ASN A 1 111 ? 6.237 6.434 11.162 1.00 96.50 111 ASN A C 1
ATOM 902 O O . ASN A 1 111 ? 5.092 6.856 11.313 1.00 96.50 111 ASN A O 1
ATOM 906 N N . THR A 1 112 ? 7.207 6.699 12.038 1.00 95.81 112 THR A N 1
ATOM 907 C CA . THR A 1 112 ? 7.036 7.515 13.245 1.00 95.81 112 THR A CA 1
ATOM 908 C C . THR A 1 112 ? 6.711 8.969 12.926 1.00 95.81 112 THR A C 1
ATOM 910 O O . THR A 1 112 ? 5.833 9.526 13.573 1.00 95.81 112 THR A O 1
ATOM 913 N N . GLU A 1 113 ? 7.337 9.559 11.908 1.00 97.19 113 GLU A N 1
ATOM 914 C CA . GLU A 1 113 ? 7.079 10.940 11.479 1.00 97.19 113 GLU A CA 1
ATOM 915 C C . GLU A 1 113 ? 5.689 11.096 10.848 1.00 97.19 113 GLU A C 1
ATOM 917 O O . GLU A 1 113 ? 4.983 12.072 11.109 1.00 97.19 113 GLU A O 1
ATOM 922 N N . TYR A 1 114 ? 5.258 10.126 10.033 1.00 98.00 114 TYR A N 1
ATOM 923 C CA . TYR A 1 114 ? 3.897 10.134 9.492 1.00 98.00 114 TYR A CA 1
ATOM 924 C C . TYR A 1 114 ? 2.842 9.989 10.598 1.00 98.00 114 TYR A C 1
ATOM 926 O O . TYR A 1 114 ? 1.837 10.703 10.568 1.00 98.00 114 TYR A O 1
ATOM 934 N N . ASN A 1 115 ? 3.079 9.103 11.572 1.00 97.31 115 ASN A N 1
ATOM 935 C CA . ASN A 1 115 ? 2.218 8.930 12.744 1.00 97.31 115 ASN A CA 1
ATOM 936 C C . ASN A 1 115 ? 2.164 10.218 13.584 1.00 97.31 115 ASN A C 1
ATOM 938 O O . ASN A 1 115 ? 1.078 10.715 13.860 1.00 97.31 115 ASN A O 1
ATOM 942 N N . GLN A 1 116 ? 3.321 10.811 13.895 1.00 97.25 116 GLN A N 1
ATOM 943 C CA . GLN A 1 116 ? 3.435 12.056 14.662 1.00 97.25 116 GLN A CA 1
ATOM 944 C C . GLN A 1 116 ? 2.609 13.196 14.065 1.00 97.25 116 GLN A C 1
ATOM 946 O O . GLN A 1 116 ? 1.932 13.916 14.791 1.00 97.25 116 GLN A O 1
ATOM 951 N N . TRP A 1 117 ? 2.641 13.358 12.740 1.00 97.44 117 TRP A N 1
ATOM 952 C CA . TRP A 1 117 ? 1.924 14.445 12.075 1.00 97.44 117 TRP A CA 1
ATOM 953 C C . TRP A 1 117 ? 0.410 14.210 11.967 1.00 97.44 117 TRP A C 1
ATOM 955 O O . TRP A 1 117 ? -0.369 15.159 12.002 1.00 97.44 117 TRP A O 1
ATOM 965 N N . ARG A 1 118 ? -0.026 12.960 11.759 1.00 96.94 118 ARG A N 1
ATOM 966 C CA . ARG A 1 118 ? -1.413 12.646 11.351 1.00 96.94 118 ARG A CA 1
ATOM 967 C C . ARG A 1 118 ? -2.275 12.018 12.440 1.00 96.94 118 ARG A C 1
ATOM 969 O O . ARG A 1 118 ? -3.460 11.788 12.187 1.00 96.94 118 ARG A O 1
ATOM 976 N N . SER A 1 119 ? -1.700 11.703 13.596 1.00 97.50 119 SER A N 1
ATOM 977 C CA . SER A 1 119 ? -2.365 10.911 14.622 1.00 97.50 119 SER A CA 1
ATOM 978 C C . SER A 1 119 ? -2.096 11.424 16.034 1.00 97.50 119 SER A C 1
ATOM 980 O O . SER A 1 119 ? -0.951 11.549 16.469 1.00 97.50 119 SER A O 1
ATOM 982 N N . ASN A 1 120 ? -3.168 11.607 16.805 1.00 97.19 120 ASN A N 1
ATOM 983 C CA . ASN A 1 120 ? -3.095 11.861 18.243 1.00 97.19 120 ASN A CA 1
ATOM 984 C C . ASN A 1 120 ? -2.528 10.671 19.041 1.00 97.19 120 ASN A C 1
ATOM 986 O O . ASN A 1 120 ? -2.072 10.850 20.170 1.00 97.19 120 ASN A O 1
ATOM 990 N N . THR A 1 121 ? -2.494 9.470 18.457 1.00 95.50 121 THR A N 1
ATOM 991 C CA . THR A 1 121 ? -1.946 8.271 19.105 1.00 95.50 121 THR A CA 1
ATOM 992 C C . THR A 1 121 ? -0.447 8.403 19.380 1.00 95.50 121 THR A C 1
ATOM 994 O O . THR A 1 121 ? 0.069 7.796 20.310 1.00 95.50 121 THR A O 1
ATOM 997 N N . TRP A 1 122 ? 0.278 9.228 18.617 1.00 96.06 122 TRP A N 1
ATOM 998 C CA . TRP A 1 122 ? 1.708 9.445 18.849 1.00 96.06 122 TRP A CA 1
ATOM 999 C C . TRP A 1 122 ? 2.015 10.034 20.238 1.00 96.06 122 TRP A C 1
ATOM 1001 O O . TRP A 1 122 ? 3.037 9.695 20.825 1.00 96.06 122 TRP A O 1
ATOM 1011 N N . MET A 1 123 ? 1.098 10.831 20.801 1.00 96.75 123 MET A N 1
ATOM 1012 C CA . MET A 1 123 ? 1.244 11.439 22.132 1.00 96.75 123 MET A CA 1
ATOM 1013 C C . MET A 1 123 ? 1.075 10.439 23.287 1.00 96.75 123 MET A C 1
ATOM 1015 O O . MET A 1 123 ? 1.387 10.767 24.426 1.00 96.75 123 MET A O 1
ATOM 1019 N N . THR A 1 124 ? 0.557 9.234 23.021 1.00 95.88 124 THR A N 1
ATOM 1020 C CA . THR A 1 124 ? 0.244 8.219 24.045 1.00 95.88 124 THR A CA 1
ATOM 1021 C C . THR A 1 124 ? 0.887 6.866 23.714 1.00 95.88 124 THR A C 1
ATOM 1023 O O . THR A 1 124 ? 0.196 5.859 23.549 1.00 95.88 124 THR A O 1
ATOM 1026 N N . PRO A 1 125 ? 2.229 6.797 23.611 1.00 95.81 125 PRO A N 1
ATOM 1027 C CA . PRO A 1 125 ? 2.920 5.594 23.151 1.00 95.81 125 PRO A CA 1
ATOM 1028 C C . PRO A 1 125 ? 2.729 4.389 24.082 1.00 95.81 125 PRO A C 1
ATOM 1030 O O . PRO A 1 125 ? 2.796 3.256 23.611 1.00 95.81 125 PRO A O 1
ATOM 1033 N N . GLU A 1 126 ? 2.496 4.612 25.376 1.00 95.62 126 GLU A N 1
ATOM 1034 C CA . GLU A 1 126 ? 2.302 3.570 26.399 1.00 95.62 126 GLU A CA 1
ATOM 1035 C C . GLU A 1 126 ? 0.968 2.819 26.264 1.00 95.62 126 GLU A C 1
ATOM 1037 O O . GLU A 1 126 ? 0.827 1.691 26.747 1.00 95.62 126 GLU A O 1
ATOM 1042 N N . LEU A 1 127 ? -0.011 3.439 25.601 1.00 96.44 127 LEU A N 1
ATOM 1043 C CA . LEU A 1 127 ? -1.357 2.896 25.419 1.00 96.44 127 LEU A CA 1
ATOM 1044 C C . LEU A 1 127 ? -1.486 2.046 24.148 1.00 96.44 127 LEU A C 1
ATOM 1046 O O . LEU A 1 127 ? -2.552 1.499 23.891 1.00 96.44 127 LEU A O 1
ATOM 1050 N N . ILE A 1 128 ? -0.430 1.953 23.335 1.00 97.25 128 ILE A N 1
ATOM 1051 C CA . ILE A 1 128 ? -0.470 1.323 22.011 1.00 97.25 128 ILE A CA 1
ATOM 1052 C C . ILE A 1 128 ? 0.458 0.111 22.009 1.00 97.25 128 ILE A C 1
ATOM 1054 O O . ILE A 1 128 ? 1.637 0.258 22.353 1.00 97.25 128 ILE A O 1
ATOM 1058 N N . PRO A 1 129 ? -0.026 -1.068 21.587 1.00 96.62 129 PRO A N 1
ATOM 1059 C CA . PRO A 1 129 ? 0.807 -2.255 21.507 1.00 96.62 129 PRO A CA 1
ATOM 1060 C C . PRO A 1 129 ? 1.834 -2.138 20.367 1.00 96.62 129 PRO A C 1
ATOM 1062 O O . PRO A 1 129 ? 1.733 -1.291 19.469 1.00 96.62 129 PRO A O 1
ATOM 1065 N N . MET A 1 130 ? 2.881 -2.959 20.421 1.00 95.50 130 MET A N 1
ATOM 1066 C CA . MET A 1 130 ? 4.081 -2.774 19.600 1.00 95.50 130 MET A CA 1
ATOM 1067 C C . MET A 1 130 ? 3.799 -2.900 18.096 1.00 95.50 130 MET A C 1
ATOM 1069 O O . MET A 1 130 ? 4.329 -2.123 17.302 1.00 95.50 130 MET A O 1
ATOM 1073 N N . GLU A 1 131 ? 2.915 -3.816 17.708 1.00 95.50 131 GLU A N 1
ATOM 1074 C CA . GLU A 1 131 ? 2.484 -4.074 16.334 1.00 95.50 131 GLU A CA 1
ATOM 1075 C C . GLU A 1 131 ? 1.799 -2.868 15.673 1.00 95.50 131 GLU A C 1
ATOM 1077 O O . GLU A 1 131 ? 1.892 -2.679 14.455 1.00 95.50 131 GLU A O 1
ATOM 1082 N N . HIS A 1 132 ? 1.157 -2.013 16.471 1.00 96.88 132 HIS A N 1
ATOM 1083 C CA . HIS A 1 132 ? 0.417 -0.844 16.001 1.00 96.88 132 HIS A CA 1
ATOM 1084 C C . HIS A 1 132 ? 1.194 0.470 16.153 1.00 96.88 132 HIS A C 1
ATOM 1086 O O . HIS A 1 132 ? 0.805 1.508 15.601 1.00 96.88 132 HIS A O 1
ATOM 1092 N N . ARG A 1 133 ? 2.340 0.448 16.839 1.00 94.12 133 ARG A N 1
ATOM 1093 C CA . ARG A 1 133 ? 3.176 1.634 17.029 1.00 94.12 133 ARG A CA 1
ATOM 1094 C C . ARG A 1 133 ? 3.720 2.132 15.682 1.00 94.12 133 ARG A C 1
ATOM 1096 O O . ARG A 1 133 ? 4.333 1.395 14.915 1.00 94.12 133 ARG A O 1
ATOM 1103 N N . GLY A 1 134 ? 3.479 3.409 15.373 1.00 94.56 134 GLY A N 1
ATOM 1104 C CA . GLY A 1 134 ? 3.894 4.010 14.096 1.00 94.56 134 GLY A CA 1
ATOM 1105 C C . GLY A 1 134 ? 3.027 3.629 12.889 1.00 94.56 134 GLY A C 1
ATOM 1106 O O . GLY A 1 134 ? 3.388 3.981 11.771 1.00 94.56 134 GLY A O 1
ATOM 1107 N N . ARG A 1 135 ? 1.914 2.903 13.079 1.00 96.56 135 ARG A N 1
ATOM 1108 C CA . ARG A 1 135 ? 1.048 2.439 11.978 1.00 96.56 135 ARG A CA 1
ATOM 1109 C C . ARG A 1 135 ? -0.201 3.293 11.767 1.00 96.56 135 ARG A C 1
ATOM 1111 O O . ARG A 1 135 ? -0.744 3.294 10.665 1.00 96.56 135 ARG A O 1
ATOM 1118 N N . PHE A 1 136 ? -0.653 4.020 12.785 1.00 97.50 136 PHE A N 1
ATOM 1119 C CA . PHE A 1 136 ? -1.850 4.851 12.683 1.00 97.50 136 PHE A CA 1
ATOM 1120 C C . PHE A 1 136 ? -1.573 6.196 12.009 1.00 97.50 136 PHE A C 1
ATOM 1122 O O . PHE A 1 136 ? -0.562 6.847 12.252 1.00 97.50 136 PHE A O 1
ATOM 1129 N N . LEU A 1 137 ? -2.512 6.612 11.157 1.00 96.94 137 LEU A N 1
ATOM 1130 C CA . LEU A 1 137 ? -2.512 7.892 10.436 1.00 96.94 137 LEU A CA 1
ATOM 1131 C C . LEU A 1 137 ? -3.856 8.614 10.639 1.00 96.94 137 LEU A C 1
ATOM 1133 O O . LEU A 1 137 ? -4.376 9.268 9.729 1.00 96.94 137 LEU A O 1
ATOM 1137 N N . CYS A 1 138 ? -4.475 8.409 11.800 1.00 96.12 138 CYS A N 1
ATOM 1138 C CA . CYS A 1 138 ? -5.823 8.856 12.110 1.00 96.12 138 CYS A CA 1
ATOM 1139 C C . CYS A 1 138 ? -5.956 9.244 13.581 1.00 96.12 138 CYS A C 1
ATOM 1141 O O . CYS A 1 138 ? -5.324 8.659 14.448 1.00 96.12 138 CYS A O 1
ATOM 1143 N N . ASN A 1 139 ? -6.845 10.196 13.856 1.00 97.69 139 ASN A N 1
ATOM 1144 C CA . ASN A 1 139 ? -7.193 10.555 15.222 1.00 97.69 139 ASN A CA 1
ATOM 1145 C C . ASN A 1 139 ? -8.278 9.624 15.750 1.00 97.69 139 ASN A C 1
ATOM 1147 O O . ASN A 1 139 ? -9.273 9.378 15.063 1.00 97.69 139 ASN A O 1
ATOM 1151 N N . PHE A 1 140 ? -8.087 9.161 16.978 1.00 97.81 140 PHE A N 1
ATOM 1152 C CA . PHE A 1 140 ? -9.044 8.320 17.676 1.00 97.81 140 PHE A CA 1
ATOM 1153 C C . PHE A 1 140 ? -9.785 9.105 18.754 1.00 97.81 140 PHE A C 1
ATOM 1155 O O . PHE A 1 140 ? -9.183 9.856 19.526 1.00 97.81 140 PHE A O 1
ATOM 1162 N N . GLN A 1 141 ? -11.095 8.890 18.808 1.00 97.31 141 GLN A N 1
ATOM 1163 C CA . GLN A 1 141 ? -11.957 9.282 19.907 1.00 97.31 141 GLN A CA 1
ATOM 1164 C C . GLN A 1 141 ? -12.017 8.144 20.924 1.00 97.31 141 GLN A C 1
ATOM 1166 O O . GLN A 1 141 ? -12.204 6.980 20.565 1.00 97.31 141 GLN A O 1
ATOM 1171 N N . LEU A 1 142 ? -11.889 8.505 22.196 1.00 97.62 142 LEU A N 1
ATOM 1172 C CA . LEU A 1 142 ? -12.053 7.600 23.321 1.00 97.62 142 LEU A CA 1
ATOM 1173 C C . LEU A 1 142 ? -13.447 7.778 23.920 1.00 97.62 142 LEU A C 1
ATOM 1175 O O . LEU A 1 142 ? -13.801 8.885 24.320 1.00 97.62 142 LEU A O 1
ATOM 1179 N N . ASN A 1 143 ? -14.200 6.688 24.045 1.00 97.62 143 ASN A N 1
ATOM 1180 C CA . ASN A 1 143 ? -15.526 6.694 24.649 1.00 97.62 143 ASN A CA 1
ATOM 1181 C C . ASN A 1 143 ? -15.584 5.683 25.794 1.00 97.62 143 ASN A C 1
ATOM 1183 O O . ASN A 1 143 ? -15.589 4.470 25.579 1.00 97.62 143 ASN A O 1
ATOM 1187 N N . ILE A 1 144 ? -15.637 6.193 27.023 1.00 97.69 144 ILE A N 1
ATOM 1188 C CA . ILE A 1 144 ? -15.792 5.365 28.219 1.00 97.69 144 ILE A CA 1
ATOM 1189 C C . ILE A 1 144 ? -17.267 4.993 28.362 1.00 97.69 144 ILE A C 1
ATOM 1191 O O . ILE A 1 144 ? -18.149 5.848 28.313 1.00 97.69 144 ILE A O 1
ATOM 1195 N N . VAL A 1 145 ? -17.533 3.701 28.519 1.00 96.81 145 VAL A N 1
ATOM 1196 C CA . VAL A 1 145 ? -18.886 3.141 28.526 1.00 96.81 145 VAL A CA 1
ATOM 1197 C C . VAL A 1 145 ? -19.402 2.977 29.948 1.00 96.81 145 VAL A C 1
ATOM 1199 O O . VAL A 1 145 ? -20.557 3.314 30.219 1.00 96.81 145 VAL A O 1
ATOM 1202 N N . ALA A 1 146 ? -18.570 2.424 30.830 1.00 96.94 146 ALA A N 1
ATOM 1203 C CA . ALA A 1 146 ? -18.900 2.198 32.229 1.00 96.94 146 ALA A CA 1
ATOM 1204 C C . ALA A 1 146 ? -17.632 2.069 33.081 1.00 96.94 146 ALA A C 1
ATOM 1206 O O . ALA A 1 146 ? -16.615 1.549 32.616 1.00 96.94 146 ALA A O 1
ATOM 1207 N N . TYR A 1 147 ? -17.754 2.490 34.338 1.00 97.75 147 TYR A N 1
ATOM 1208 C CA . TYR A 1 147 ? -16.891 2.066 35.433 1.00 97.75 147 TYR A CA 1
ATOM 1209 C C . TYR A 1 147 ? -17.719 1.246 36.416 1.00 97.75 147 TYR A C 1
ATOM 1211 O O . TYR A 1 147 ? -18.902 1.526 36.609 1.00 97.75 147 TYR A O 1
ATOM 1219 N N . ASP A 1 148 ? -17.096 0.247 37.024 1.00 97.44 148 ASP A N 1
ATOM 1220 C CA . ASP A 1 148 ? -17.702 -0.585 38.058 1.00 97.44 148 ASP A CA 1
ATOM 1221 C C . ASP A 1 148 ? -16.643 -0.962 39.100 1.00 97.44 148 ASP A C 1
ATOM 1223 O O . ASP A 1 148 ? -15.449 -0.968 38.802 1.00 97.44 148 ASP A O 1
ATOM 1227 N N . MET A 1 149 ? -17.058 -1.266 40.325 1.00 96.62 149 MET A N 1
ATOM 1228 C CA . MET A 1 149 ? -16.153 -1.636 41.413 1.00 96.62 149 MET A CA 1
ATOM 1229 C C . MET A 1 149 ? -16.289 -3.123 41.710 1.00 96.62 149 MET A C 1
ATOM 1231 O O . MET A 1 149 ? -17.380 -3.626 41.970 1.00 96.62 149 MET A O 1
ATOM 1235 N N . ARG A 1 150 ? -15.164 -3.835 41.710 1.00 94.94 150 ARG A N 1
ATOM 1236 C CA . ARG A 1 150 ? -15.095 -5.256 42.046 1.00 94.94 150 ARG A CA 1
ATOM 1237 C C . ARG A 1 150 ? -14.228 -5.452 43.277 1.00 94.94 150 ARG A C 1
ATOM 1239 O O . ARG A 1 150 ? -13.118 -4.932 43.361 1.00 94.94 150 ARG A O 1
ATOM 1246 N N . VAL A 1 151 ? -14.729 -6.234 44.227 1.00 96.62 151 VAL A N 1
ATOM 1247 C CA . VAL A 1 151 ? -13.943 -6.648 45.391 1.00 96.62 151 VAL A CA 1
ATOM 1248 C C . VAL A 1 151 ? -13.070 -7.828 44.983 1.00 96.62 151 VAL A C 1
ATOM 1250 O O . VAL A 1 151 ? -13.580 -8.881 44.601 1.00 96.62 151 VAL A O 1
ATOM 1253 N N . VAL A 1 152 ? -11.757 -7.647 45.069 1.00 96.38 152 VAL A N 1
ATOM 1254 C CA . VAL A 1 152 ? -10.755 -8.674 44.784 1.00 96.38 152 VAL A CA 1
ATOM 1255 C C . VAL A 1 152 ? -10.188 -9.160 46.108 1.00 96.38 152 VAL A C 1
ATOM 1257 O O . VAL A 1 152 ? -9.634 -8.388 46.891 1.00 96.38 152 VAL A O 1
ATOM 1260 N N . LYS A 1 153 ? -10.360 -10.454 46.374 1.00 95.88 153 LYS A N 1
ATOM 1261 C CA . LYS A 1 153 ? -9.847 -11.104 47.580 1.00 95.88 153 LYS A CA 1
ATOM 1262 C C . LYS A 1 153 ? -8.474 -11.695 47.269 1.00 95.88 153 LYS A C 1
ATOM 1264 O O . LYS A 1 153 ? -8.394 -12.650 46.504 1.00 95.88 153 LYS A O 1
ATOM 1269 N N . PHE A 1 154 ? -7.420 -11.125 47.849 1.00 94.69 154 PHE A N 1
ATOM 1270 C CA . PHE A 1 154 ? -6.053 -11.656 47.745 1.00 94.69 154 PHE A CA 1
ATOM 1271 C C . PHE A 1 154 ? -5.792 -12.746 48.786 1.00 94.69 154 PHE A C 1
ATOM 1273 O O . PHE A 1 154 ? -5.094 -13.719 48.526 1.00 94.69 154 PHE A O 1
ATOM 1280 N N . SER A 1 155 ? -6.386 -12.575 49.964 1.00 96.25 155 SER A N 1
ATOM 1281 C CA . SER A 1 155 ? -6.326 -13.472 51.116 1.00 96.25 155 SER A CA 1
ATOM 1282 C C . SER A 1 155 ? -7.681 -13.403 51.841 1.00 96.25 155 SER A C 1
ATOM 1284 O O . SER A 1 155 ? -8.444 -12.458 51.604 1.00 96.25 155 SER A O 1
ATOM 1286 N N . PRO A 1 156 ? -8.018 -14.347 52.741 1.00 95.38 156 PRO A N 1
ATOM 1287 C CA . PRO A 1 156 ? -9.142 -14.179 53.661 1.00 95.38 156 PRO A CA 1
ATOM 1288 C C . PRO A 1 156 ? -9.126 -12.849 54.434 1.00 95.38 156 PRO A C 1
ATOM 1290 O O . PRO A 1 156 ? -10.190 -12.360 54.794 1.00 95.38 156 PRO A O 1
ATOM 1293 N N . THR A 1 157 ? -7.946 -12.259 54.659 1.00 94.31 157 THR A N 1
ATOM 1294 C CA . THR A 1 157 ? -7.769 -10.982 55.373 1.00 94.31 157 THR A CA 1
ATOM 1295 C C . THR A 1 157 ? -7.491 -9.777 54.466 1.00 94.31 157 THR A C 1
ATOM 1297 O O . THR A 1 157 ? -7.814 -8.659 54.855 1.00 94.31 157 THR A O 1
ATOM 1300 N N . ASP A 1 158 ? -6.916 -9.971 53.269 1.00 96.06 158 ASP A N 1
ATOM 1301 C CA . ASP A 1 158 ? -6.621 -8.881 52.319 1.00 96.06 158 ASP A CA 1
ATOM 1302 C C . ASP A 1 158 ? -7.717 -8.796 51.246 1.00 96.06 158 ASP A C 1
ATOM 1304 O O . ASP A 1 158 ? -7.873 -9.679 50.388 1.00 96.06 158 ASP A O 1
ATOM 1308 N N . HIS A 1 159 ? -8.496 -7.718 51.308 1.00 95.69 159 HIS A N 1
ATOM 1309 C CA . HIS A 1 159 ? -9.552 -7.390 50.360 1.00 95.69 159 HIS A CA 1
ATOM 1310 C C . HIS A 1 159 ? -9.272 -6.024 49.749 1.00 95.69 159 HIS A C 1
ATOM 1312 O O . HIS A 1 159 ? -9.217 -5.016 50.451 1.00 95.69 159 HIS A O 1
ATOM 1318 N N . ARG A 1 160 ? -9.149 -5.981 48.422 1.00 95.38 160 ARG A N 1
ATOM 1319 C CA . ARG A 1 160 ? -8.907 -4.742 47.682 1.00 95.38 160 ARG A CA 1
ATOM 1320 C C . ARG A 1 160 ? -10.092 -4.406 46.803 1.00 95.38 160 ARG A C 1
ATOM 1322 O O . ARG A 1 160 ? -10.768 -5.286 46.270 1.00 95.38 160 ARG A O 1
ATOM 1329 N N . GLN A 1 161 ? -10.329 -3.115 46.640 1.00 96.12 161 GLN A N 1
ATOM 1330 C CA . GLN A 1 161 ? -11.295 -2.609 45.678 1.00 96.12 161 GLN A CA 1
ATOM 1331 C C . GLN A 1 161 ? -10.561 -2.341 44.374 1.00 96.12 161 GLN A C 1
ATOM 1333 O O . GLN A 1 161 ? -9.672 -1.497 44.325 1.00 96.12 161 GLN A O 1
ATOM 1338 N N . TRP A 1 162 ? -10.896 -3.102 43.341 1.00 97.75 162 TRP A N 1
ATOM 1339 C CA . TRP A 1 162 ? -10.388 -2.891 41.993 1.00 97.75 162 TRP A CA 1
ATOM 1340 C C . TRP A 1 162 ? -11.492 -2.329 41.112 1.00 97.75 162 TRP A C 1
ATOM 1342 O O . TRP A 1 162 ? -12.679 -2.589 41.318 1.00 97.75 162 TRP A O 1
ATOM 1352 N N . ILE A 1 163 ? -11.096 -1.558 40.110 1.00 97.88 163 ILE A N 1
ATOM 1353 C CA . ILE A 1 163 ? -12.017 -0.852 39.232 1.00 97.88 163 ILE A CA 1
ATOM 1354 C C . ILE A 1 163 ? -12.032 -1.550 37.882 1.00 97.88 163 ILE A C 1
ATOM 1356 O O . ILE A 1 163 ? -10.998 -1.765 37.247 1.00 97.88 163 ILE A O 1
ATOM 1360 N N . TYR A 1 164 ? -13.232 -1.903 37.447 1.00 98.00 164 TYR A N 1
ATOM 1361 C CA . TYR A 1 164 ? -13.522 -2.403 36.119 1.00 98.00 164 TYR A CA 1
ATOM 1362 C C . TYR A 1 164 ? -13.857 -1.235 35.191 1.00 98.00 164 TYR A C 1
ATOM 1364 O O . TYR A 1 164 ? -14.684 -0.388 35.530 1.00 98.00 164 TYR A O 1
ATOM 1372 N N . CYS A 1 165 ? -13.239 -1.195 34.017 1.00 98.19 165 CYS A N 1
ATOM 1373 C CA . CYS A 1 165 ? -13.517 -0.212 32.981 1.00 98.19 165 CYS A CA 1
ATOM 1374 C C . CYS A 1 165 ? -13.924 -0.922 31.693 1.00 98.19 165 CYS A C 1
ATOM 1376 O O . CYS A 1 165 ? -13.321 -1.924 31.319 1.00 98.19 165 CYS A O 1
ATOM 1378 N N . VAL A 1 166 ? -14.927 -0.380 31.003 1.00 98.06 166 VAL A N 1
ATOM 1379 C CA . VAL A 1 166 ? -15.304 -0.781 29.643 1.00 98.06 166 VAL A CA 1
ATOM 1380 C C . VAL A 1 166 ? -15.301 0.459 28.781 1.00 98.06 166 VAL A C 1
ATOM 1382 O O . VAL A 1 166 ? -15.911 1.473 29.137 1.00 98.06 166 VAL A O 1
ATOM 1385 N N . LEU A 1 167 ? -14.652 0.377 27.630 1.00 98.25 167 LEU A N 1
ATOM 1386 C CA . LEU A 1 167 ? -14.554 1.488 26.700 1.00 98.25 167 LEU A CA 1
ATOM 1387 C C . LEU A 1 167 ? -14.426 0.996 25.263 1.00 98.25 167 LEU A C 1
ATOM 1389 O O . LEU A 1 167 ? -14.152 -0.175 24.999 1.00 98.25 167 LEU A O 1
ATOM 1393 N N . TYR A 1 168 ? -14.628 1.918 24.331 1.00 98.31 168 TYR A N 1
ATOM 1394 C CA . TYR A 1 168 ? -14.289 1.704 22.935 1.00 98.31 168 TYR A CA 1
ATOM 1395 C C . TYR A 1 168 ? -13.577 2.924 22.366 1.00 98.31 168 TYR A C 1
ATOM 1397 O O . TYR A 1 168 ? -13.742 4.061 22.820 1.00 98.31 168 TYR A O 1
ATOM 1405 N N . VAL A 1 169 ? -12.765 2.657 21.357 1.00 98.12 169 VAL A N 1
ATOM 1406 C CA . VAL A 1 169 ? -11.923 3.616 20.663 1.00 98.12 169 VAL A CA 1
ATOM 1407 C C . VAL A 1 169 ? -12.327 3.596 19.192 1.00 98.12 169 VAL A C 1
ATOM 1409 O O . VAL A 1 169 ? -12.548 2.529 18.625 1.00 98.12 169 VAL A O 1
ATOM 1412 N N . GLY A 1 170 ? -12.481 4.760 18.562 1.00 97.38 170 GLY A N 1
ATOM 1413 C CA . GLY A 1 170 ? -13.015 4.824 17.201 1.00 97.38 170 GLY A CA 1
ATOM 1414 C C . GLY A 1 170 ? -12.689 6.108 16.454 1.00 97.38 170 GLY A C 1
ATOM 1415 O O . GLY A 1 170 ? -12.409 7.135 17.062 1.00 97.38 170 GLY A O 1
ATOM 1416 N N . THR A 1 171 ? -12.701 6.043 15.123 1.00 96.50 171 THR A N 1
ATOM 1417 C CA . THR A 1 171 ? -12.206 7.137 14.261 1.00 96.50 171 THR A CA 1
ATOM 1418 C C . THR A 1 171 ? -13.273 7.783 13.380 1.00 96.50 171 THR A C 1
ATOM 1420 O O . THR A 1 171 ? -13.045 8.868 12.852 1.00 96.50 171 THR A O 1
ATOM 1423 N N . GLY A 1 172 ? -14.397 7.103 13.134 1.00 95.75 172 GLY A N 1
ATOM 1424 C CA . GLY A 1 172 ? -15.356 7.474 12.085 1.00 95.75 172 GLY A CA 1
ATOM 1425 C C . GLY A 1 172 ? -14.826 7.263 10.657 1.00 95.75 172 GLY A C 1
ATOM 1426 O O . GLY A 1 172 ? -15.488 7.645 9.690 1.00 95.75 172 GLY A O 1
ATOM 1427 N N . LYS A 1 173 ? -13.631 6.667 10.516 1.00 97.00 173 LYS A N 1
ATOM 1428 C CA . LYS A 1 173 ? -12.919 6.445 9.246 1.00 97.00 173 LYS A CA 1
ATOM 1429 C C . LYS A 1 173 ? -12.808 4.965 8.855 1.00 97.00 173 LYS A C 1
ATOM 1431 O O . LYS A 1 173 ? -11.937 4.626 8.059 1.00 97.00 173 LYS A O 1
ATOM 1436 N N . GLY A 1 174 ? -13.632 4.085 9.428 1.00 95.75 174 GLY A N 1
ATOM 1437 C CA . GLY A 1 174 ? -13.563 2.640 9.165 1.00 95.75 174 GLY A CA 1
ATOM 1438 C C . GLY A 1 174 ? -12.859 1.813 10.235 1.00 95.75 174 GLY A C 1
ATOM 1439 O O . GLY A 1 174 ? -12.810 0.600 10.090 1.00 95.75 174 GLY A O 1
ATOM 1440 N N . ILE A 1 175 ? -12.311 2.432 11.289 1.00 98.00 175 ILE A N 1
ATOM 1441 C CA . ILE A 1 175 ? -11.491 1.745 12.302 1.00 98.00 175 ILE A CA 1
ATOM 1442 C C . ILE A 1 175 ? -12.035 2.030 13.699 1.00 98.00 175 ILE A C 1
ATOM 1444 O O . ILE A 1 175 ? -12.153 3.202 14.088 1.00 98.00 175 ILE A O 1
ATOM 1448 N N . ALA A 1 176 ? -12.315 0.963 14.447 1.00 98.25 176 ALA A N 1
ATOM 1449 C CA . ALA A 1 176 ? -12.684 1.012 15.856 1.00 98.25 176 ALA A CA 1
ATOM 1450 C C . ALA A 1 176 ? -12.310 -0.294 16.579 1.00 98.25 176 ALA A C 1
ATOM 1452 O O . ALA A 1 176 ? -12.196 -1.348 15.964 1.00 98.25 176 ALA A O 1
ATOM 1453 N N . GLY A 1 177 ? -12.143 -0.222 17.895 1.00 98.00 177 GLY A N 1
ATOM 1454 C CA . GLY A 1 177 ? -11.851 -1.355 18.773 1.00 98.00 177 GLY A CA 1
ATOM 1455 C C . GLY A 1 177 ? -12.469 -1.136 20.151 1.00 98.00 177 GLY A C 1
ATOM 1456 O O . GLY A 1 177 ? -12.865 -0.018 20.489 1.00 98.00 177 GLY A O 1
ATOM 1457 N N . TRP A 1 178 ? -12.577 -2.189 20.954 1.00 98.25 178 TRP A N 1
ATOM 1458 C CA . TRP A 1 178 ? -13.137 -2.123 22.306 1.00 98.25 178 TRP A CA 1
ATOM 1459 C C . TRP A 1 178 ? -12.307 -2.960 23.276 1.00 98.25 178 TRP A C 1
ATOM 1461 O O . TRP A 1 178 ? -11.655 -3.918 22.864 1.00 98.25 178 TRP A O 1
ATOM 1471 N N . GLY A 1 179 ? -12.330 -2.587 24.554 1.00 97.81 179 GLY A N 1
ATOM 1472 C CA . GLY A 1 179 ? -11.526 -3.229 25.591 1.00 97.81 179 GLY A CA 1
ATOM 1473 C C . GLY A 1 179 ? -12.171 -3.119 26.966 1.00 97.81 179 GLY A C 1
ATOM 1474 O O . GLY A 1 179 ? -13.052 -2.274 27.199 1.00 97.81 179 GLY A O 1
ATOM 1475 N N . ARG A 1 180 ? -11.750 -4.003 27.872 1.00 97.50 180 ARG A N 1
ATOM 1476 C CA . ARG A 1 180 ? -12.243 -4.078 29.243 1.00 97.50 180 ARG A CA 1
ATOM 1477 C C . ARG A 1 180 ? -11.158 -4.557 30.210 1.00 97.50 180 ARG A C 1
ATOM 1479 O O . ARG A 1 180 ? -10.668 -5.671 30.129 1.00 97.50 180 ARG A O 1
ATOM 1486 N N . ALA A 1 181 ? -10.871 -3.776 31.239 1.00 98.00 181 ALA A N 1
ATOM 1487 C CA . ALA A 1 181 ? -9.843 -4.148 32.208 1.00 98.00 181 ALA A CA 1
ATOM 1488 C C . ALA A 1 181 ? -10.351 -4.043 33.639 1.00 98.00 181 ALA A C 1
ATOM 1490 O O . ALA A 1 181 ? -11.274 -3.286 33.933 1.00 98.00 181 ALA A O 1
ATOM 1491 N N . VAL A 1 182 ? -9.741 -4.826 34.527 1.00 97.69 182 VAL A N 1
ATOM 1492 C CA . VAL A 1 182 ? -9.891 -4.715 35.979 1.00 97.69 182 VAL A CA 1
ATOM 1493 C C . VAL A 1 182 ? -8.506 -4.426 36.541 1.00 97.69 182 VAL A C 1
ATOM 1495 O O . VAL A 1 182 ? -7.588 -5.207 36.308 1.00 97.69 182 VAL A O 1
ATOM 1498 N N . ALA A 1 183 ? -8.351 -3.322 37.265 1.00 97.62 183 ALA A N 1
ATOM 1499 C CA . ALA A 1 183 ? -7.059 -2.904 37.809 1.00 97.62 183 ALA A CA 1
ATOM 1500 C C . ALA A 1 183 ? -7.219 -2.171 39.157 1.00 97.62 183 ALA A C 1
ATOM 1502 O O . ALA A 1 183 ? -8.345 -1.806 39.512 1.00 97.62 183 ALA A O 1
ATOM 1503 N N . PRO A 1 184 ? -6.124 -1.949 39.915 1.00 97.38 184 PRO A N 1
ATOM 1504 C CA . PRO A 1 184 ? -6.182 -1.336 41.243 1.00 97.38 184 PRO A CA 1
ATOM 1505 C C . PRO A 1 184 ? -6.772 0.077 41.260 1.00 97.38 184 PRO A C 1
ATOM 1507 O O . PRO A 1 184 ? -7.544 0.404 42.157 1.00 97.38 184 PRO A O 1
ATOM 1510 N N . SER A 1 185 ? -6.440 0.908 40.270 1.00 96.94 185 SER A N 1
ATOM 1511 C CA . SER A 1 185 ? -6.907 2.296 40.185 1.00 96.94 185 SER A CA 1
ATOM 1512 C C . SER A 1 185 ? -7.721 2.582 38.918 1.00 96.94 185 SER A C 1
ATOM 1514 O O . SER A 1 185 ? -7.658 1.858 37.922 1.00 96.94 185 SER A O 1
ATOM 1516 N N . THR A 1 186 ? -8.477 3.687 38.925 1.00 97.31 186 THR A N 1
ATOM 1517 C CA . THR A 1 186 ? -9.311 4.097 37.781 1.00 97.31 186 THR A CA 1
ATOM 1518 C C . THR A 1 186 ? -8.472 4.369 36.534 1.00 97.31 186 THR A C 1
ATOM 1520 O O . THR A 1 186 ? -8.868 3.989 35.435 1.00 97.31 186 THR A O 1
ATOM 1523 N N . GLN A 1 187 ? -7.316 5.027 36.691 1.00 97.50 187 GLN A N 1
ATOM 1524 C CA . GLN A 1 187 ? -6.450 5.380 35.561 1.00 97.50 187 GLN A CA 1
ATOM 1525 C C . GLN A 1 187 ? -5.726 4.157 34.999 1.00 97.50 187 GLN A C 1
ATOM 1527 O O . GLN A 1 187 ? -5.663 4.014 33.783 1.00 97.50 187 GLN A O 1
ATOM 1532 N N . GLU A 1 188 ? -5.250 3.243 35.850 1.00 97.38 188 GLU A N 1
ATOM 1533 C CA . GLU A 1 188 ? -4.660 1.983 35.379 1.00 97.38 188 GLU A CA 1
ATOM 1534 C C . GLU A 1 188 ? -5.692 1.146 34.622 1.00 97.38 188 GLU A C 1
ATOM 1536 O O . GLU A 1 188 ? -5.420 0.704 33.511 1.00 97.38 188 GLU A O 1
ATOM 1541 N N . SER A 1 189 ? -6.910 1.013 35.160 1.00 97.81 189 SER A N 1
ATOM 1542 C CA . SER A 1 189 ? -7.997 0.270 34.507 1.00 97.81 189 SER A CA 1
ATOM 1543 C C . SER A 1 189 ? -8.358 0.877 33.153 1.00 97.81 189 SER A C 1
ATOM 1545 O O . SER A 1 189 ? -8.509 0.174 32.156 1.00 97.81 189 SER A O 1
ATOM 1547 N N . ARG A 1 190 ? -8.420 2.211 33.081 1.00 98.19 190 ARG A N 1
ATOM 1548 C CA . ARG A 1 190 ? -8.624 2.931 31.824 1.00 98.19 190 ARG A CA 1
ATOM 1549 C C . ARG A 1 190 ? -7.490 2.671 30.830 1.00 98.19 190 ARG A C 1
ATOM 1551 O O . ARG A 1 190 ? -7.775 2.392 29.671 1.00 98.19 190 ARG A O 1
ATOM 1558 N N . ASN A 1 191 ? -6.232 2.777 31.248 1.00 97.94 191 ASN A N 1
ATOM 1559 C CA . ASN A 1 191 ? -5.078 2.627 30.360 1.00 97.94 191 ASN A CA 1
ATOM 1560 C C . ASN A 1 191 ? -4.944 1.194 29.831 1.00 97.94 191 ASN A C 1
ATOM 1562 O O . ASN A 1 191 ? -4.713 1.013 28.636 1.00 97.94 191 ASN A O 1
ATOM 1566 N N . GLU A 1 192 ? -5.161 0.192 30.686 1.00 98.06 192 GLU A N 1
ATOM 1567 C CA . GLU A 1 192 ? -5.196 -1.215 30.279 1.00 98.06 192 GLU A CA 1
ATOM 1568 C C . GLU A 1 192 ? -6.345 -1.489 29.306 1.00 98.06 192 GLU A C 1
ATOM 1570 O O . GLU A 1 192 ? -6.131 -2.087 28.253 1.00 98.06 192 GLU A O 1
ATOM 1575 N N . ALA A 1 193 ? -7.546 -0.968 29.581 1.00 98.06 193 ALA A N 1
ATOM 1576 C CA . ALA A 1 193 ? -8.682 -1.133 28.679 1.00 98.06 193 ALA A CA 1
ATOM 1577 C C . ALA A 1 193 ? -8.460 -0.430 27.325 1.00 98.06 193 ALA A C 1
ATOM 1579 O O . ALA A 1 193 ? -8.905 -0.934 26.296 1.00 98.06 193 ALA A O 1
ATOM 1580 N N . ILE A 1 194 ? -7.756 0.712 27.289 1.00 98.38 194 ILE A N 1
ATOM 1581 C CA . ILE A 1 194 ? -7.353 1.367 26.031 1.00 98.38 194 ILE A CA 1
ATOM 1582 C C . ILE A 1 194 ? -6.358 0.496 25.267 1.00 98.38 194 ILE A C 1
ATOM 1584 O O . ILE A 1 194 ? -6.523 0.315 24.060 1.00 98.38 194 ILE A O 1
ATOM 1588 N N . ARG A 1 195 ? -5.348 -0.054 25.947 1.00 97.44 195 ARG A N 1
ATOM 1589 C CA . ARG A 1 195 ? -4.345 -0.912 25.313 1.00 97.44 195 ARG A CA 1
ATOM 1590 C C . ARG A 1 195 ? -4.983 -2.159 24.715 1.00 97.44 195 ARG A C 1
ATOM 1592 O O . ARG A 1 195 ? -4.746 -2.451 23.547 1.00 97.44 195 ARG A O 1
ATOM 1599 N N . GLU A 1 196 ? -5.865 -2.814 25.465 1.00 98.06 196 GLU A N 1
ATOM 1600 C CA . GLU A 1 196 ? -6.643 -3.954 24.979 1.00 98.06 196 GLU A CA 1
ATOM 1601 C C . GLU A 1 196 ? -7.564 -3.568 23.810 1.00 98.06 196 GLU A C 1
ATOM 1603 O O . GLU A 1 196 ? -7.670 -4.311 22.835 1.00 98.06 196 GLU A O 1
ATOM 1608 N N . ALA A 1 197 ? -8.177 -2.379 23.843 1.00 98.12 197 ALA A N 1
ATOM 1609 C CA . ALA A 1 197 ? -8.986 -1.889 22.728 1.00 98.12 197 ALA A CA 1
ATOM 1610 C C . ALA A 1 197 ? -8.171 -1.688 21.445 1.00 98.12 197 ALA A C 1
ATOM 1612 O O . ALA A 1 197 ? -8.679 -1.971 20.360 1.00 98.12 197 ALA A O 1
ATOM 1613 N N . PHE A 1 198 ? -6.921 -1.223 21.555 1.00 98.00 198 PHE A N 1
ATOM 1614 C CA . PHE A 1 198 ? -6.009 -1.131 20.414 1.00 98.00 198 PHE A CA 1
ATOM 1615 C C . PHE A 1 198 ? -5.544 -2.506 19.931 1.00 98.00 198 PHE A C 1
ATOM 1617 O O . PHE A 1 198 ? -5.452 -2.688 18.720 1.00 98.00 198 PHE A O 1
ATOM 1624 N N . SER A 1 199 ? -5.305 -3.468 20.829 1.00 97.44 199 SER A N 1
ATOM 1625 C CA . SER A 1 199 ? -5.009 -4.860 20.454 1.00 97.44 199 SER A CA 1
ATOM 1626 C C . SER A 1 199 ? -6.174 -5.519 19.703 1.00 97.44 199 SER A C 1
ATOM 1628 O O . SER A 1 199 ? -5.960 -6.317 18.795 1.00 97.44 199 SER A O 1
ATOM 1630 N N . ASN A 1 200 ? -7.413 -5.147 20.039 1.00 97.25 200 ASN A N 1
ATOM 1631 C CA . ASN A 1 200 ? -8.644 -5.670 19.439 1.00 97.25 200 ASN A CA 1
ATOM 1632 C C . ASN A 1 200 ? -9.241 -4.740 18.367 1.00 97.25 200 ASN A C 1
ATOM 1634 O O . ASN A 1 200 ? -10.464 -4.684 18.192 1.00 97.25 200 ASN A O 1
ATOM 1638 N N . ILE A 1 201 ? -8.407 -3.978 17.652 1.00 97.44 201 ILE A N 1
ATOM 1639 C CA . ILE A 1 201 ? -8.891 -3.111 16.576 1.00 97.44 201 ILE A CA 1
ATOM 1640 C C . ILE A 1 201 ? -9.468 -3.928 15.421 1.00 97.44 201 ILE A C 1
ATOM 1642 O O . ILE A 1 201 ? -8.875 -4.883 14.926 1.00 97.44 201 ILE A O 1
ATOM 1646 N N . ILE A 1 202 ? -10.622 -3.474 14.943 1.00 97.81 202 ILE A N 1
ATOM 1647 C CA . ILE A 1 202 ? -11.308 -3.999 13.773 1.00 97.81 202 ILE A CA 1
ATOM 1648 C C . ILE A 1 202 ? -11.398 -2.877 12.737 1.00 97.81 202 ILE A C 1
ATOM 1650 O O . ILE A 1 202 ? -11.687 -1.717 13.052 1.00 97.81 202 ILE A O 1
ATOM 1654 N N . ALA A 1 203 ? -11.147 -3.232 11.482 1.00 97.12 203 ALA A N 1
ATOM 1655 C CA . ALA A 1 203 ? -11.367 -2.362 10.338 1.00 97.12 203 ALA A CA 1
ATOM 1656 C C . ALA A 1 203 ? -12.523 -2.905 9.493 1.00 97.12 203 ALA A C 1
ATOM 1658 O O . ALA A 1 203 ? -12.681 -4.116 9.354 1.00 97.12 203 ALA A O 1
ATOM 1659 N N . VAL A 1 204 ? -13.317 -2.004 8.923 1.00 96.62 204 VAL A N 1
ATOM 1660 C CA . VAL A 1 204 ? -14.458 -2.337 8.064 1.00 96.62 204 VAL A CA 1
ATOM 1661 C C . VAL A 1 204 ? -14.223 -1.785 6.664 1.00 96.62 204 VAL A C 1
ATOM 1663 O O . VAL A 1 204 ? -13.776 -0.648 6.506 1.00 96.62 204 VAL A O 1
ATOM 1666 N N . ASP A 1 205 ? -14.568 -2.574 5.645 1.00 95.88 205 ASP A N 1
ATOM 1667 C CA . ASP A 1 205 ? -14.620 -2.086 4.268 1.00 95.88 205 ASP A CA 1
ATOM 1668 C C . ASP A 1 205 ? -15.873 -1.218 4.061 1.00 95.88 205 ASP A C 1
ATOM 1670 O O . ASP A 1 205 ? -17.008 -1.701 4.120 1.00 95.88 205 ASP A O 1
ATOM 1674 N N . LEU A 1 206 ? -15.661 0.081 3.848 1.00 96.62 206 LEU A N 1
ATOM 1675 C CA . LEU A 1 206 ? -16.727 1.069 3.701 1.00 96.62 206 LEU A CA 1
ATOM 1676 C C . LEU A 1 206 ? -17.175 1.291 2.252 1.00 96.62 206 LEU A C 1
ATOM 1678 O O . LEU A 1 206 ? -18.052 2.120 2.041 1.00 96.62 206 LEU A O 1
ATOM 1682 N N . GLU A 1 207 ? -16.673 0.534 1.267 1.00 94.88 207 GLU A N 1
ATOM 1683 C CA . GLU A 1 207 ? -17.174 0.617 -0.121 1.00 94.88 207 GLU A CA 1
ATOM 1684 C C . GLU A 1 207 ? -18.687 0.367 -0.236 1.00 94.88 207 GLU A C 1
ATOM 1686 O O . GLU A 1 207 ? -19.323 0.807 -1.186 1.00 94.88 207 GLU A O 1
ATOM 1691 N N . GLN A 1 208 ? -19.270 -0.339 0.734 1.00 93.94 208 GLN A N 1
ATOM 1692 C CA . GLN A 1 208 ? -20.697 -0.669 0.775 1.00 93.94 208 GLN A CA 1
ATOM 1693 C C . GLN A 1 208 ? -21.476 0.146 1.817 1.00 93.94 208 GLN A C 1
ATOM 1695 O O . GLN A 1 208 ? -22.693 0.018 1.913 1.00 93.94 208 GLN A O 1
ATOM 1700 N N . GLU A 1 209 ? -20.789 0.971 2.618 1.00 95.19 209 GLU A N 1
ATOM 1701 C CA . GLU A 1 209 ? -21.363 1.880 3.629 1.00 95.19 209 GLU A CA 1
ATOM 1702 C C . GLU A 1 209 ? -22.300 1.232 4.682 1.00 95.19 209 GLU A C 1
ATOM 1704 O O . GLU A 1 209 ? -22.959 1.928 5.469 1.00 95.19 209 GLU A O 1
ATOM 1709 N N . GLY A 1 210 ? -22.358 -0.101 4.728 1.00 95.19 210 GLY A N 1
ATOM 1710 C CA . GLY A 1 210 ? -23.267 -0.897 5.547 1.00 95.19 210 GLY A CA 1
ATOM 1711 C C . GLY A 1 210 ? -23.248 -2.386 5.169 1.00 95.19 210 GLY A C 1
ATOM 1712 O O . GLY A 1 210 ? -22.663 -2.770 4.155 1.00 95.19 210 GLY A O 1
ATOM 1713 N N . PRO A 1 211 ? -23.882 -3.250 5.976 1.00 96.81 211 PRO A N 1
ATOM 1714 C CA . PRO A 1 211 ? -24.072 -4.659 5.643 1.00 96.81 211 PRO A CA 1
ATOM 1715 C C . PRO A 1 211 ? -25.062 -4.815 4.479 1.00 96.81 211 PRO A C 1
ATOM 1717 O O . PRO A 1 211 ? -26.126 -4.205 4.500 1.00 96.81 211 PRO A O 1
ATOM 1720 N N . MET A 1 212 ? -24.768 -5.683 3.504 1.00 96.56 212 MET A N 1
ATOM 1721 C CA . MET A 1 212 ? -25.710 -6.005 2.409 1.00 96.56 212 MET A CA 1
ATOM 1722 C C . MET A 1 212 ? -26.578 -7.236 2.662 1.00 96.56 212 MET A C 1
ATOM 1724 O O . MET A 1 212 ? -27.492 -7.535 1.896 1.00 96.56 212 MET A O 1
ATOM 1728 N N . TYR A 1 213 ? -26.310 -7.952 3.745 1.00 96.88 213 TYR A N 1
ATOM 1729 C CA . TYR A 1 213 ? -27.054 -9.131 4.157 1.00 96.88 213 TYR A CA 1
ATOM 1730 C C . TYR A 1 213 ? -27.197 -9.128 5.683 1.00 96.88 213 TYR A C 1
ATOM 1732 O O . TYR A 1 213 ? -26.402 -8.487 6.376 1.00 96.88 213 TYR A O 1
ATOM 1740 N N . PRO A 1 214 ? -28.218 -9.800 6.235 1.00 97.19 214 PRO A N 1
ATOM 1741 C CA . PRO A 1 214 ? -28.374 -9.895 7.677 1.00 97.19 214 PRO A CA 1
ATOM 1742 C C . PRO A 1 214 ? -27.297 -10.805 8.281 1.00 97.19 214 PRO A C 1
ATOM 1744 O O . PRO A 1 214 ? -27.207 -11.985 7.945 1.00 97.19 214 PRO A O 1
ATOM 1747 N N . VAL A 1 215 ? -26.530 -10.268 9.223 1.00 97.38 215 VAL A N 1
ATOM 1748 C CA . VAL A 1 215 ? -25.577 -10.997 10.062 1.00 97.38 215 VAL A CA 1
ATOM 1749 C C . VAL A 1 215 ? -26.268 -11.337 11.381 1.00 97.38 215 VAL A C 1
ATOM 1751 O O . VAL A 1 215 ? -26.817 -10.455 12.045 1.00 97.38 215 VAL A O 1
ATOM 1754 N N . ARG A 1 216 ? -26.277 -12.621 11.751 1.00 96.75 216 ARG A N 1
ATOM 1755 C CA . ARG A 1 216 ? -26.925 -13.133 12.969 1.00 96.75 216 ARG A CA 1
ATOM 1756 C C . ARG A 1 216 ? -25.905 -13.883 13.807 1.00 96.75 216 ARG A C 1
ATOM 1758 O O . ARG A 1 216 ? -25.424 -14.925 13.372 1.00 96.75 216 ARG A O 1
ATOM 1765 N N . ILE A 1 217 ? -25.575 -13.346 14.977 1.00 95.56 217 ILE A N 1
ATOM 1766 C CA . ILE A 1 217 ? -24.510 -13.862 15.849 1.00 95.56 217 ILE A CA 1
ATOM 1767 C C . ILE A 1 217 ? -24.958 -13.781 17.301 1.00 95.56 217 ILE A C 1
ATOM 1769 O O . ILE A 1 217 ? -25.857 -13.016 17.646 1.00 95.56 217 ILE A O 1
ATOM 1773 N N . ASN A 1 218 ? -24.365 -14.608 18.152 1.00 93.25 218 ASN A N 1
ATOM 1774 C CA . ASN A 1 218 ? -24.558 -14.562 19.590 1.00 93.25 218 ASN A CA 1
ATOM 1775 C C . ASN A 1 218 ? -23.210 -14.282 20.259 1.00 93.25 218 ASN A C 1
ATOM 1777 O O . ASN A 1 218 ? -22.254 -15.004 19.992 1.00 93.25 218 ASN A O 1
ATOM 1781 N N . ALA A 1 219 ? -23.152 -13.261 21.110 1.00 90.06 219 ALA A N 1
ATOM 1782 C CA . ALA A 1 219 ? -21.983 -12.941 21.918 1.00 90.06 219 ALA A CA 1
ATOM 1783 C C . ALA A 1 219 ? -22.366 -13.053 23.395 1.00 90.06 219 ALA A C 1
ATOM 1785 O O . ALA A 1 219 ? -23.211 -12.294 23.872 1.00 90.06 219 ALA A O 1
ATOM 1786 N N . ASP A 1 220 ? -21.793 -14.042 24.081 1.00 84.25 220 ASP A N 1
ATOM 1787 C CA . ASP A 1 220 ? -21.972 -14.302 25.517 1.00 84.25 220 ASP A CA 1
ATOM 1788 C C . ASP A 1 220 ? -23.435 -14.180 26.008 1.00 84.25 220 ASP A C 1
ATOM 1790 O O . ASP A 1 220 ? -23.789 -13.407 26.898 1.00 84.25 220 ASP A O 1
ATOM 1794 N N . GLY A 1 221 ? -24.342 -14.890 25.327 1.00 85.81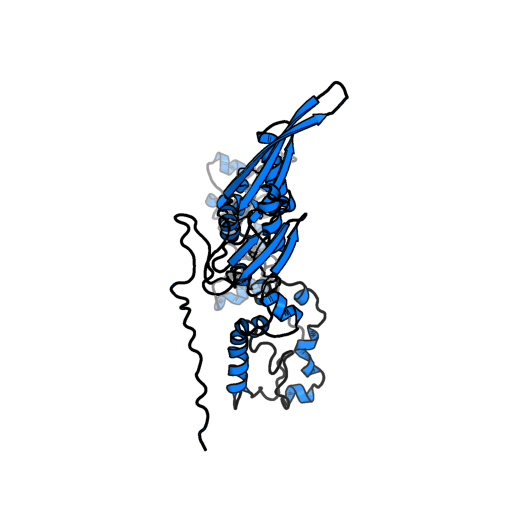 221 GLY A N 1
ATOM 1795 C CA . GLY A 1 221 ? -25.774 -14.913 25.647 1.00 85.81 221 GLY A CA 1
ATOM 1796 C C . GLY A 1 221 ? -26.603 -13.769 25.048 1.00 85.81 221 GLY A C 1
ATOM 1797 O O . GLY A 1 221 ? -27.834 -13.840 25.087 1.00 85.81 221 GLY A O 1
ATOM 1798 N N . SER A 1 222 ? -25.974 -12.757 24.443 1.00 90.75 222 SER A N 1
ATOM 1799 C CA . SER A 1 222 ? -26.653 -11.673 23.725 1.00 90.75 222 SER A CA 1
ATOM 1800 C C . SER A 1 222 ? -26.770 -11.962 22.229 1.00 90.75 222 SER A C 1
ATOM 1802 O O . SER A 1 222 ? -25.782 -11.988 21.493 1.00 90.75 222 SER A O 1
ATOM 1804 N N . ARG A 1 223 ? -28.004 -12.124 21.741 1.00 93.81 223 ARG A N 1
ATOM 1805 C CA . ARG A 1 223 ? -28.284 -12.378 20.316 1.00 93.81 223 ARG A CA 1
ATOM 1806 C C . ARG A 1 223 ? -28.302 -11.064 19.546 1.00 93.81 223 ARG A C 1
ATOM 1808 O O . ARG A 1 223 ? -29.135 -10.207 19.832 1.00 93.81 223 ARG A O 1
ATOM 1815 N N . VAL A 1 224 ? -27.449 -10.915 18.542 1.00 95.69 224 VAL A N 1
ATOM 1816 C CA . VAL A 1 224 ? -27.331 -9.694 17.738 1.00 95.69 224 VAL A CA 1
ATOM 1817 C C . VAL A 1 224 ? -27.697 -9.950 16.293 1.00 95.69 224 VAL A C 1
ATOM 1819 O O . VAL A 1 224 ? -27.341 -10.966 15.694 1.00 95.69 224 VAL A O 1
ATOM 1822 N N . ILE A 1 225 ? -28.428 -8.987 15.739 1.00 96.69 225 ILE A N 1
ATOM 1823 C CA . ILE A 1 225 ? -28.781 -8.941 14.330 1.00 96.69 225 ILE A CA 1
ATOM 1824 C C . ILE A 1 225 ? -28.318 -7.596 13.777 1.00 96.69 225 ILE A C 1
ATOM 1826 O O . ILE A 1 225 ? -28.868 -6.551 14.131 1.00 96.69 225 ILE A O 1
ATOM 1830 N N . LEU A 1 226 ? -27.330 -7.644 12.888 1.00 97.75 226 LEU A N 1
ATOM 1831 C CA . LEU A 1 226 ? -26.865 -6.516 12.085 1.00 97.75 226 LEU A CA 1
ATOM 1832 C C . LEU A 1 226 ? -27.444 -6.680 10.674 1.00 97.75 226 LEU A C 1
ATOM 1834 O O . LEU A 1 226 ? -27.269 -7.725 10.055 1.00 97.75 226 LEU A O 1
ATOM 1838 N N . TYR A 1 227 ? -28.190 -5.696 10.177 1.00 97.44 227 TYR A N 1
ATOM 1839 C CA . TYR A 1 227 ? -28.983 -5.831 8.953 1.00 97.44 227 TYR A CA 1
ATOM 1840 C C . TYR A 1 227 ? -28.940 -4.569 8.074 1.00 97.44 227 TYR A C 1
ATOM 1842 O O . TYR A 1 227 ? -28.745 -3.466 8.595 1.00 97.44 227 TYR A O 1
ATOM 1850 N N . PRO A 1 228 ? -29.135 -4.702 6.746 1.00 97.38 228 PRO A N 1
ATOM 1851 C CA . PRO A 1 228 ? -29.223 -3.559 5.838 1.00 97.38 228 PRO A CA 1
ATOM 1852 C C . PRO A 1 228 ? -30.411 -2.663 6.195 1.00 97.38 228 PRO A C 1
ATOM 1854 O O . PRO A 1 228 ? -31.539 -3.138 6.341 1.00 97.38 228 PRO A O 1
ATOM 1857 N N . ALA A 1 229 ? -30.182 -1.355 6.292 1.00 95.38 229 ALA A N 1
ATOM 1858 C CA . ALA A 1 229 ? -31.236 -0.383 6.568 1.00 95.38 229 ALA A CA 1
ATOM 1859 C C . ALA A 1 229 ? -31.051 0.900 5.747 1.00 95.38 229 ALA A C 1
ATOM 1861 O O . ALA A 1 229 ? -29.936 1.273 5.398 1.00 95.38 229 ALA A O 1
ATOM 1862 N N . LYS A 1 230 ? -32.148 1.634 5.486 1.00 93.75 230 LYS A N 1
ATOM 1863 C CA . LYS A 1 230 ? -32.105 2.938 4.782 1.00 93.75 230 LYS A CA 1
ATOM 1864 C C . LYS A 1 230 ? -31.269 3.988 5.533 1.00 93.75 230 LYS A C 1
ATOM 1866 O O . LYS A 1 230 ? -30.805 4.963 4.949 1.00 93.75 230 LYS A O 1
ATOM 1871 N N . ARG A 1 231 ? -31.152 3.834 6.847 1.00 94.62 231 ARG A N 1
ATOM 1872 C CA . ARG A 1 231 ? -30.507 4.773 7.760 1.00 94.62 231 ARG A CA 1
ATOM 1873 C C . ARG A 1 231 ? -30.025 4.020 8.992 1.00 94.62 231 ARG A C 1
ATOM 1875 O O . ARG A 1 231 ? -30.463 2.889 9.211 1.00 94.62 231 ARG A O 1
ATOM 1882 N N . ILE A 1 232 ? -29.204 4.651 9.827 1.00 96.50 232 ILE A N 1
ATOM 1883 C CA . ILE A 1 232 ? -28.812 4.037 11.097 1.00 96.50 232 ILE A CA 1
ATOM 1884 C C . ILE A 1 232 ? -30.003 3.961 12.043 1.00 96.50 232 ILE A C 1
ATOM 1886 O O . ILE A 1 232 ? -30.580 4.988 12.412 1.00 96.50 232 ILE A O 1
ATOM 1890 N N . VAL A 1 233 ? -30.349 2.731 12.423 1.00 94.69 233 VAL A N 1
ATOM 1891 C CA . VAL A 1 233 ? -31.416 2.407 13.374 1.00 94.69 233 VAL A CA 1
ATOM 1892 C C . VAL A 1 233 ? -30.852 1.441 14.408 1.00 94.69 233 VAL A C 1
ATOM 1894 O O . VAL A 1 233 ? -30.665 0.259 14.128 1.00 94.69 233 VAL A O 1
ATOM 1897 N N . ALA A 1 234 ? -30.551 1.961 15.595 1.00 95.12 234 ALA A N 1
ATOM 1898 C CA . ALA A 1 234 ? -30.032 1.183 16.713 1.00 95.12 234 ALA A CA 1
ATOM 1899 C C . ALA A 1 234 ? -30.264 1.919 18.046 1.00 95.12 234 ALA A C 1
ATOM 1901 O O . ALA A 1 234 ? -30.666 3.085 18.059 1.00 95.12 234 ALA A O 1
ATOM 1902 N N . ASN A 1 235 ? -29.979 1.250 19.168 1.00 93.88 235 ASN A N 1
ATOM 1903 C CA . ASN A 1 235 ? -29.852 1.906 20.477 1.00 93.88 235 ASN A CA 1
ATOM 1904 C C . ASN A 1 235 ? -28.786 3.016 20.394 1.00 93.88 235 ASN A C 1
ATOM 1906 O O . ASN A 1 235 ? -27.799 2.835 19.690 1.00 93.88 235 ASN A O 1
ATOM 1910 N N . PHE A 1 236 ? -28.959 4.131 21.111 1.00 94.19 236 PHE A N 1
ATOM 1911 C CA . PHE A 1 236 ? -28.051 5.285 21.090 1.00 94.19 236 PHE A CA 1
ATOM 1912 C C . PHE A 1 236 ? -26.561 4.900 21.121 1.00 94.19 236 PHE A C 1
ATOM 1914 O O . PHE A 1 236 ? -25.814 5.284 20.225 1.00 94.19 236 PHE A O 1
ATOM 1921 N N . ARG A 1 237 ? -26.150 4.052 22.073 1.00 95.12 237 ARG A N 1
ATOM 1922 C CA . ARG A 1 237 ? -24.748 3.615 22.196 1.00 95.12 237 ARG A CA 1
ATOM 1923 C C . ARG A 1 237 ? -24.291 2.759 21.013 1.00 95.12 237 ARG A C 1
ATOM 1925 O O . ARG A 1 237 ? -23.178 2.911 20.529 1.00 95.12 237 ARG A O 1
ATOM 1932 N N . VAL A 1 238 ? -25.160 1.873 20.536 1.00 96.50 238 VAL A N 1
ATOM 1933 C CA . VAL A 1 238 ? -24.891 1.009 19.376 1.00 96.50 238 VAL A CA 1
ATOM 1934 C C . VAL A 1 238 ? -24.787 1.840 18.099 1.00 96.50 238 VAL A C 1
ATOM 1936 O O . VAL A 1 238 ? -23.924 1.587 17.267 1.00 96.50 238 VAL A O 1
ATOM 1939 N N . ALA A 1 239 ? -25.635 2.858 17.954 1.00 96.44 239 ALA A N 1
ATOM 1940 C CA . ALA A 1 239 ? -25.601 3.782 16.834 1.00 96.44 239 ALA A CA 1
ATOM 1941 C C . ALA A 1 239 ? -24.269 4.538 16.789 1.00 96.44 239 ALA A C 1
ATOM 1943 O O . ALA A 1 239 ? -23.689 4.646 15.713 1.00 96.44 239 ALA A O 1
ATOM 1944 N N . ASP A 1 240 ? -23.759 4.999 17.934 1.00 94.56 240 ASP A N 1
ATOM 1945 C CA . ASP A 1 240 ? -22.458 5.674 18.004 1.00 94.56 240 ASP A CA 1
ATOM 1946 C C . ASP A 1 240 ? -21.291 4.737 17.692 1.00 94.56 240 ASP A C 1
ATOM 1948 O O . ASP A 1 240 ? -20.385 5.131 16.964 1.00 94.56 240 ASP A O 1
ATOM 1952 N N . ILE A 1 241 ? -21.346 3.475 18.130 1.00 97.31 241 ILE A N 1
ATOM 1953 C CA . ILE A 1 241 ? -20.353 2.458 17.746 1.00 97.31 241 ILE A CA 1
ATOM 1954 C C . ILE A 1 241 ? -20.373 2.226 16.227 1.00 97.31 241 ILE A C 1
ATOM 1956 O O . ILE A 1 241 ? -19.326 2.241 15.584 1.00 97.31 241 ILE A O 1
ATOM 1960 N N . LEU A 1 242 ? -21.551 2.086 15.611 1.00 97.69 242 LEU A N 1
ATOM 1961 C CA . LEU A 1 242 ? -21.657 1.965 14.151 1.00 97.69 242 LEU A CA 1
ATOM 1962 C C . LEU A 1 242 ? -21.158 3.232 13.433 1.00 97.69 242 LEU A C 1
ATOM 1964 O O . LEU A 1 242 ? -20.543 3.138 12.370 1.00 97.69 242 LEU A O 1
ATOM 1968 N N . CYS A 1 243 ? -21.368 4.415 14.019 1.00 96.75 243 CYS A N 1
ATOM 1969 C CA . CYS A 1 243 ? -20.813 5.669 13.506 1.00 96.75 243 CYS A CA 1
ATOM 1970 C C . CYS A 1 243 ? -19.290 5.737 13.658 1.00 96.75 243 CYS A C 1
ATOM 1972 O O . CYS A 1 243 ? -18.636 6.290 12.780 1.00 96.75 243 CYS A O 1
ATOM 1974 N N . ALA A 1 244 ? -18.717 5.140 14.704 1.00 96.88 244 ALA A N 1
ATOM 1975 C CA . ALA A 1 244 ? -17.273 5.050 14.900 1.00 96.88 244 ALA A CA 1
ATOM 1976 C C . ALA A 1 244 ? -16.586 4.202 13.814 1.00 96.88 244 ALA A C 1
ATOM 1978 O O . ALA A 1 244 ? -15.450 4.496 13.435 1.00 96.88 244 ALA A O 1
ATOM 1979 N N . PHE A 1 245 ? -17.296 3.217 13.256 1.00 97.62 245 PHE A N 1
ATOM 1980 C CA . PHE A 1 245 ? -16.888 2.520 12.035 1.00 97.62 245 PHE A CA 1
ATOM 1981 C C . PHE A 1 245 ? -17.170 3.318 10.757 1.00 97.62 245 PHE A C 1
ATOM 1983 O O . PHE A 1 245 ? -16.576 3.025 9.735 1.00 97.62 245 PHE A O 1
ATOM 1990 N N . GLY A 1 246 ? -18.019 4.345 10.784 1.00 96.62 246 GLY A N 1
ATOM 1991 C CA . GLY A 1 246 ? -18.363 5.142 9.602 1.00 96.62 246 GLY A CA 1
ATOM 1992 C C . GLY A 1 246 ? -19.553 4.608 8.799 1.00 96.62 246 GLY A C 1
ATOM 1993 O O . GLY A 1 246 ? -19.780 5.067 7.684 1.00 96.62 246 GLY A O 1
ATOM 1994 N N . PHE A 1 247 ? -20.344 3.678 9.346 1.00 97.69 247 PHE A N 1
ATOM 1995 C CA . PHE A 1 247 ? -21.539 3.187 8.658 1.00 97.69 247 PHE A CA 1
ATOM 1996 C C . PHE A 1 247 ? -22.573 4.296 8.434 1.00 97.69 247 PHE A C 1
ATOM 1998 O O . PHE A 1 247 ? -22.752 5.189 9.267 1.00 97.69 247 PHE A O 1
ATOM 2005 N N . GLN A 1 248 ? -23.306 4.187 7.326 1.00 95.94 248 GLN A N 1
ATOM 2006 C CA . GLN A 1 248 ? -24.439 5.054 6.989 1.00 95.94 248 GLN A CA 1
ATOM 2007 C C . GLN A 1 248 ? -25.744 4.252 6.871 1.00 95.94 248 GLN A C 1
ATOM 2009 O O . GLN A 1 248 ? -26.809 4.714 7.298 1.00 95.94 248 GLN A O 1
ATOM 2014 N N . HIS A 1 249 ? -25.643 3.021 6.360 1.00 95.94 249 HIS A N 1
ATOM 2015 C CA . HIS A 1 249 ? -26.764 2.169 5.960 1.00 95.94 249 HIS A CA 1
ATOM 2016 C C . HIS A 1 249 ? -26.843 0.870 6.781 1.00 95.94 249 HIS A C 1
ATOM 2018 O O . HIS A 1 249 ? -26.950 -0.227 6.236 1.00 95.94 249 HIS A O 1
ATOM 2024 N N . ALA A 1 250 ? -26.784 0.979 8.112 1.00 96.62 250 ALA A N 1
ATOM 2025 C CA . ALA A 1 250 ? -26.770 -0.175 9.015 1.00 96.62 250 ALA A CA 1
ATOM 2026 C C . ALA A 1 250 ? -27.854 -0.088 10.098 1.00 96.62 250 ALA A C 1
ATOM 2028 O O . ALA A 1 250 ? -27.926 0.880 10.852 1.00 96.62 250 ALA A O 1
ATOM 2029 N N . GLY A 1 251 ? -28.677 -1.124 10.216 1.00 96.12 251 GLY A N 1
ATOM 2030 C CA . GLY A 1 251 ? -29.559 -1.337 11.358 1.00 96.12 251 GLY A CA 1
ATOM 2031 C C . GLY A 1 251 ? -28.961 -2.383 12.290 1.00 96.12 251 GLY A C 1
ATOM 2032 O O . GLY A 1 251 ? -28.419 -3.383 11.825 1.00 96.12 251 GLY A O 1
ATOM 2033 N N . CYS A 1 252 ? -29.052 -2.176 13.600 1.00 96.44 252 CYS A N 1
ATOM 2034 C CA . CYS A 1 252 ? -28.578 -3.164 14.564 1.00 96.44 252 CYS A CA 1
ATOM 2035 C C . CYS A 1 252 ? -29.548 -3.303 15.730 1.00 96.44 252 CYS A C 1
ATOM 2037 O O . CYS A 1 252 ? -29.974 -2.318 16.340 1.00 96.44 252 CYS A O 1
ATOM 2039 N N . ARG A 1 253 ? -29.881 -4.555 16.045 1.00 95.00 253 ARG A N 1
ATOM 2040 C CA . ARG A 1 253 ? -30.727 -4.924 17.175 1.00 95.00 253 ARG A CA 1
ATOM 2041 C C . ARG A 1 253 ? -29.997 -5.934 18.049 1.00 95.00 253 ARG A C 1
ATOM 2043 O O . ARG A 1 253 ? -29.551 -6.969 17.561 1.00 95.00 253 ARG A O 1
ATOM 2050 N N . ILE A 1 254 ? -29.942 -5.633 19.343 1.00 93.06 254 ILE A N 1
ATOM 2051 C CA . ILE A 1 254 ? -29.418 -6.523 20.380 1.00 93.06 254 ILE A CA 1
ATOM 2052 C C . ILE A 1 254 ? -30.599 -7.092 21.155 1.00 93.06 254 ILE A C 1
ATOM 2054 O O . ILE A 1 254 ? -31.459 -6.343 21.623 1.00 93.06 254 ILE A O 1
ATOM 2058 N N . ASN A 1 255 ? -30.608 -8.413 21.282 1.00 91.12 255 ASN A N 1
ATOM 2059 C CA . ASN A 1 255 ? -31.672 -9.241 21.820 1.00 91.12 255 ASN A CA 1
ATOM 2060 C C . ASN A 1 255 ? -33.030 -9.060 21.113 1.00 91.12 255 ASN A C 1
ATOM 2062 O O . ASN A 1 255 ? -33.329 -8.077 20.428 1.00 91.12 255 ASN A O 1
ATOM 2066 N N . ASN A 1 256 ? -33.917 -10.041 21.286 1.00 86.31 256 ASN A N 1
ATOM 2067 C CA . ASN A 1 256 ? -35.248 -9.984 20.677 1.00 86.31 256 ASN A CA 1
ATOM 2068 C C . ASN A 1 256 ? -36.101 -8.854 21.265 1.00 86.31 256 ASN A C 1
ATOM 2070 O O . ASN A 1 256 ? -36.948 -8.299 20.575 1.00 86.31 256 ASN A O 1
ATOM 2074 N N . ARG A 1 257 ? -35.894 -8.475 22.525 1.00 84.75 257 ARG A N 1
ATOM 2075 C CA . ARG A 1 257 ? -36.540 -7.325 23.169 1.00 84.75 257 ARG A CA 1
ATOM 2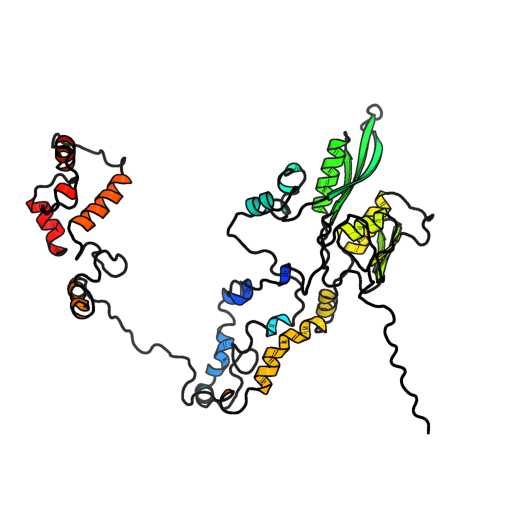076 C C . ARG A 1 257 ? -35.494 -6.590 23.997 1.00 84.75 257 ARG A C 1
ATOM 2078 O O . ARG A 1 257 ? -34.639 -7.241 24.587 1.00 84.75 257 ARG A O 1
ATOM 2085 N N . ALA A 1 258 ? -35.610 -5.267 24.105 1.00 84.06 258 ALA A N 1
ATOM 2086 C CA . ALA A 1 258 ? -34.676 -4.449 24.888 1.00 84.06 258 ALA A CA 1
ATOM 2087 C C . ALA A 1 258 ? -34.631 -4.829 26.384 1.00 84.06 258 ALA A C 1
ATOM 2089 O O . ALA A 1 258 ? -33.647 -4.563 27.063 1.00 84.06 258 ALA A O 1
ATOM 2090 N N . VAL A 1 259 ? -35.692 -5.465 26.895 1.00 85.31 259 VAL A N 1
ATOM 2091 C CA . VAL A 1 259 ? -35.802 -5.915 28.294 1.00 85.31 259 VAL A CA 1
ATOM 2092 C C . VAL A 1 259 ? -35.168 -7.298 28.517 1.00 85.31 259 VAL A C 1
ATOM 2094 O O . VAL A 1 259 ? -34.984 -7.705 29.657 1.00 85.31 259 VAL A O 1
ATOM 2097 N N . SER A 1 260 ? -34.818 -8.022 27.450 1.00 86.19 260 SER A N 1
ATOM 2098 C CA . SER A 1 260 ? -34.267 -9.378 27.540 1.00 86.19 260 SER A CA 1
ATOM 2099 C C . SER A 1 260 ? -32.893 -9.382 28.211 1.00 86.19 260 SER A C 1
ATOM 2101 O O . SER A 1 260 ? -32.011 -8.621 27.814 1.00 86.19 260 SER A O 1
ATOM 2103 N N . SER A 1 261 ? -32.710 -10.278 29.178 1.00 87.12 261 SER A N 1
ATOM 2104 C CA . SER A 1 261 ? -31.420 -10.545 29.822 1.00 87.12 261 SER A CA 1
ATOM 2105 C C . SER A 1 261 ? -30.561 -11.496 28.973 1.00 87.12 261 SER A C 1
ATOM 2107 O O . SER A 1 261 ? -31.138 -12.357 28.301 1.00 87.12 261 SER A O 1
ATOM 2109 N N . PRO A 1 262 ? -29.218 -11.384 29.017 1.00 86.81 262 PRO A N 1
ATOM 2110 C CA . PRO A 1 262 ? -28.420 -10.384 29.744 1.00 86.81 262 PRO A CA 1
ATOM 2111 C C . PRO A 1 262 ? -28.363 -9.017 29.021 1.00 86.81 262 PRO A C 1
ATOM 2113 O O . PRO A 1 262 ? -28.441 -8.949 27.797 1.00 86.81 262 PRO A O 1
ATOM 2116 N N . LYS A 1 263 ? -28.255 -7.911 29.784 1.00 87.75 263 LYS A N 1
ATOM 2117 C CA . LYS A 1 263 ? -28.330 -6.519 29.264 1.00 87.75 263 LYS A CA 1
ATOM 2118 C C . LYS A 1 263 ? -27.273 -5.554 29.826 1.00 87.75 263 LYS A C 1
ATOM 2120 O O . LYS A 1 263 ? -27.543 -4.374 30.046 1.00 87.75 263 LYS A O 1
ATOM 2125 N N . SER A 1 264 ? -26.071 -6.052 30.101 1.00 92.12 264 SER A N 1
ATOM 2126 C CA . SER A 1 264 ? -24.986 -5.233 30.653 1.00 92.12 264 SER A CA 1
ATOM 2127 C C . SER A 1 264 ? -24.415 -4.253 29.606 1.00 92.12 264 SER A C 1
ATOM 2129 O O . SER A 1 264 ? -24.517 -4.492 28.392 1.00 92.12 264 SER A O 1
ATOM 2131 N N . PRO A 1 265 ? -23.785 -3.144 30.040 1.00 92.75 265 PRO A N 1
ATOM 2132 C CA . PRO A 1 265 ? -23.060 -2.256 29.135 1.00 92.75 265 PRO A CA 1
ATOM 2133 C C . PRO A 1 265 ? -21.951 -2.986 28.365 1.00 92.75 265 PRO A C 1
ATOM 2135 O O . PRO A 1 265 ? -21.728 -2.659 27.203 1.00 92.75 265 PRO A O 1
ATOM 2138 N N . THR A 1 266 ? -21.308 -3.988 28.977 1.00 94.81 266 THR A N 1
ATOM 2139 C CA . THR A 1 266 ? -20.288 -4.829 28.333 1.00 94.81 266 THR A CA 1
ATOM 2140 C C . THR A 1 266 ? -20.881 -5.628 27.182 1.00 94.81 266 THR A C 1
ATOM 2142 O O . THR A 1 266 ? -20.426 -5.463 26.055 1.00 94.81 266 THR A O 1
ATOM 2145 N N . HIS A 1 267 ? -21.960 -6.381 27.425 1.00 94.06 267 HIS A N 1
ATOM 2146 C CA . HIS A 1 267 ? -22.595 -7.181 26.375 1.00 94.06 267 HIS A CA 1
ATOM 2147 C C . HIS A 1 267 ? -23.105 -6.314 25.220 1.00 94.06 267 HIS A C 1
ATOM 2149 O O . HIS A 1 267 ? -23.055 -6.718 24.067 1.00 94.06 267 HIS A O 1
ATOM 2155 N N . THR A 1 268 ? -23.563 -5.091 25.509 1.00 94.38 268 THR A N 1
ATOM 2156 C CA . THR A 1 268 ? -24.007 -4.156 24.463 1.00 94.38 268 THR A CA 1
ATOM 2157 C C . THR A 1 268 ? -22.877 -3.797 23.496 1.00 94.38 268 THR A C 1
ATOM 2159 O O . THR A 1 268 ? -23.113 -3.689 22.296 1.00 94.38 268 THR A O 1
ATOM 2162 N N . VAL A 1 269 ? -21.667 -3.572 24.011 1.00 96.19 269 VAL A N 1
ATOM 2163 C CA . VAL A 1 269 ? -20.499 -3.195 23.203 1.00 96.19 269 VAL A CA 1
ATOM 2164 C C . VAL A 1 269 ? -19.965 -4.424 22.482 1.00 96.19 269 VAL A C 1
ATOM 2166 O O . VAL A 1 269 ? -19.950 -4.454 21.254 1.00 96.19 269 VAL A O 1
ATOM 2169 N N . GLU A 1 270 ? -19.614 -5.456 23.244 1.00 96.19 270 GLU A N 1
ATOM 2170 C CA . GLU A 1 270 ? -19.044 -6.709 22.749 1.00 96.19 270 GLU A CA 1
ATOM 2171 C C . GLU A 1 270 ? -19.873 -7.308 21.617 1.00 96.19 270 GLU A C 1
ATOM 2173 O O . GLU A 1 270 ? -19.350 -7.619 20.551 1.00 96.19 270 GLU A O 1
ATOM 2178 N N . ALA A 1 271 ? -21.191 -7.383 21.800 1.00 95.25 271 ALA A N 1
ATOM 2179 C CA . ALA A 1 271 ? -22.045 -8.059 20.843 1.00 95.25 271 ALA A CA 1
ATOM 2180 C C . ALA A 1 271 ? -22.168 -7.304 19.506 1.00 95.25 271 ALA A C 1
ATOM 2182 O O . ALA A 1 271 ? -22.340 -7.924 18.456 1.00 95.25 271 ALA A O 1
ATOM 2183 N N . VAL A 1 272 ? -22.036 -5.972 19.510 1.00 96.50 272 VAL A N 1
ATOM 2184 C CA . VAL A 1 272 ? -21.979 -5.178 18.270 1.00 96.50 272 VAL A CA 1
ATOM 2185 C C . VAL A 1 272 ? -20.633 -5.352 17.589 1.00 96.50 272 VAL A C 1
ATOM 2187 O O . VAL A 1 272 ? -20.600 -5.559 16.379 1.00 96.50 272 VAL A O 1
ATOM 2190 N N . PHE A 1 273 ? -19.536 -5.289 18.345 1.00 97.50 273 PHE A N 1
ATOM 2191 C CA . PHE A 1 273 ? -18.197 -5.488 17.794 1.00 97.50 273 PHE A CA 1
ATOM 2192 C C . PHE A 1 273 ? -18.031 -6.891 17.198 1.00 97.50 273 PHE A C 1
ATOM 2194 O O . PHE A 1 273 ? -17.510 -7.004 16.093 1.00 97.50 273 PHE A O 1
ATOM 2201 N N . GLU A 1 274 ? -18.558 -7.936 17.838 1.00 96.81 274 GLU A N 1
ATOM 2202 C CA . GLU A 1 274 ? -18.562 -9.298 17.287 1.00 96.81 274 GLU A CA 1
ATOM 2203 C C . GLU A 1 274 ? -19.446 -9.430 16.036 1.00 96.81 274 GLU A C 1
ATOM 2205 O O . GLU A 1 274 ? -19.059 -10.071 15.057 1.00 96.81 274 GLU A O 1
ATOM 2210 N N . ALA A 1 275 ? -20.600 -8.755 15.996 1.00 96.81 275 ALA A N 1
ATOM 2211 C CA . ALA A 1 275 ? -21.426 -8.718 14.788 1.00 96.81 275 ALA A CA 1
ATOM 2212 C C . ALA A 1 275 ? -20.718 -8.026 13.609 1.00 96.81 275 ALA A C 1
ATOM 2214 O O . ALA A 1 275 ? -20.838 -8.478 12.470 1.00 96.81 275 ALA A O 1
ATOM 2215 N N . VAL A 1 276 ? -19.978 -6.945 13.874 1.00 97.44 276 VAL A N 1
ATOM 2216 C CA . VAL A 1 276 ? -19.188 -6.233 12.858 1.00 97.44 276 VAL A CA 1
ATOM 2217 C C . VAL A 1 276 ? -17.978 -7.059 12.423 1.00 97.44 276 VAL A C 1
ATOM 2219 O O . VAL A 1 276 ? -17.701 -7.138 11.232 1.00 97.44 276 VAL A O 1
ATOM 2222 N N . LYS A 1 277 ? -17.292 -7.725 13.353 1.00 97.12 277 LYS A N 1
ATOM 2223 C CA . LYS A 1 277 ? -16.123 -8.573 13.077 1.00 97.12 277 LYS A CA 1
ATOM 2224 C C . LYS A 1 277 ? -16.432 -9.736 12.135 1.00 97.12 277 LYS A C 1
ATOM 2226 O O . LYS A 1 277 ? -15.576 -10.152 11.365 1.00 97.12 277 LYS A O 1
ATOM 2231 N N . ALA A 1 278 ? -17.651 -10.256 12.181 1.00 96.75 278 ALA A N 1
ATOM 2232 C CA . ALA A 1 278 ? -18.085 -11.345 11.314 1.00 96.75 278 ALA A CA 1
ATOM 2233 C C . ALA A 1 278 ? -18.742 -10.891 10.000 1.00 96.75 278 ALA A C 1
ATOM 2235 O O . ALA A 1 278 ? -19.182 -11.725 9.199 1.00 96.75 278 ALA A O 1
ATOM 2236 N N . LEU A 1 279 ? -18.857 -9.580 9.777 1.00 96.94 279 LEU A N 1
ATOM 2237 C CA . LEU A 1 279 ? -19.318 -9.039 8.508 1.00 96.94 279 LEU A CA 1
ATOM 2238 C C . LEU A 1 279 ? -18.260 -9.304 7.429 1.00 96.94 279 LEU A C 1
ATOM 2240 O O . LEU A 1 279 ? -17.102 -8.934 7.586 1.00 96.94 279 LEU A O 1
ATOM 2244 N N . ARG A 1 280 ? -18.676 -9.897 6.309 1.00 96.50 280 ARG A N 1
ATOM 2245 C CA . ARG A 1 280 ? -17.843 -10.086 5.116 1.00 96.50 280 ARG A CA 1
ATOM 2246 C C . ARG A 1 280 ? -18.134 -8.992 4.105 1.00 96.50 280 ARG A C 1
ATOM 2248 O O . ARG A 1 280 ? -19.295 -8.615 3.909 1.00 96.50 280 ARG A O 1
ATOM 2255 N N . SER A 1 281 ? -17.096 -8.505 3.436 1.00 96.31 281 SER A N 1
ATOM 2256 C CA . SER A 1 281 ? -17.269 -7.528 2.360 1.00 96.31 281 SER A CA 1
ATOM 2257 C C . SER A 1 281 ? -17.846 -8.201 1.108 1.00 96.31 281 SER A C 1
ATOM 2259 O O . SER A 1 281 ? -17.696 -9.404 0.888 1.00 96.31 281 SER A O 1
ATOM 2261 N N . ILE A 1 282 ? -18.523 -7.439 0.243 1.00 96.44 282 ILE A N 1
ATOM 2262 C CA . ILE A 1 282 ? -19.075 -8.006 -1.002 1.00 96.44 282 ILE A CA 1
ATOM 2263 C C . ILE A 1 282 ? -17.960 -8.479 -1.935 1.00 96.44 282 ILE A C 1
ATOM 2265 O O . ILE A 1 282 ? -18.118 -9.502 -2.600 1.00 96.44 282 ILE A O 1
ATOM 2269 N N . SER A 1 283 ? -16.841 -7.754 -1.976 1.00 95.12 283 SER A N 1
ATOM 2270 C CA . SER A 1 283 ? -15.654 -8.125 -2.749 1.00 95.12 283 SER A CA 1
ATOM 2271 C C . SER A 1 283 ? -15.098 -9.479 -2.298 1.00 95.12 283 SER A C 1
ATOM 2273 O O . SER A 1 283 ? -14.828 -10.335 -3.141 1.00 95.12 283 SER A O 1
ATOM 2275 N N . GLU A 1 284 ? -15.038 -9.725 -0.988 1.00 96.38 284 GLU A N 1
ATOM 2276 C CA . GLU A 1 284 ? -14.661 -11.018 -0.409 1.00 96.38 284 GLU A CA 1
ATOM 2277 C C . GLU A 1 284 ? -15.666 -12.124 -0.758 1.00 96.38 284 GLU A C 1
ATOM 2279 O O . GLU A 1 284 ? -15.271 -13.211 -1.177 1.00 96.38 284 GLU A O 1
ATOM 2284 N N . ILE A 1 285 ? -16.973 -11.854 -0.669 1.00 97.12 285 ILE A N 1
ATOM 2285 C CA . ILE A 1 285 ? -18.015 -12.829 -1.036 1.00 97.12 285 ILE A CA 1
ATOM 2286 C C . ILE A 1 285 ? -17.945 -13.187 -2.528 1.00 97.12 285 ILE A C 1
ATOM 2288 O O . ILE A 1 285 ? -18.125 -14.351 -2.890 1.00 97.12 285 ILE A O 1
ATOM 2292 N N . ALA A 1 286 ? -17.700 -12.209 -3.402 1.00 96.88 286 ALA A N 1
ATOM 2293 C CA . ALA A 1 286 ? -17.564 -12.431 -4.839 1.00 96.88 286 ALA A CA 1
ATOM 2294 C C . ALA A 1 286 ? -16.339 -13.304 -5.152 1.00 96.88 286 ALA A C 1
ATOM 2296 O O . ALA A 1 286 ? -16.473 -14.316 -5.846 1.00 96.88 286 ALA A O 1
ATOM 2297 N N . ALA A 1 287 ? -15.187 -12.978 -4.555 1.00 96.69 287 ALA A N 1
ATOM 2298 C CA . ALA A 1 287 ? -13.963 -13.764 -4.684 1.00 96.69 287 ALA A CA 1
ATOM 2299 C C . ALA A 1 287 ? -14.131 -15.188 -4.132 1.00 96.69 287 ALA A C 1
ATOM 2301 O O . ALA A 1 287 ? -13.765 -16.153 -4.798 1.00 96.69 287 ALA A O 1
ATOM 2302 N N . SER A 1 288 ? -14.782 -15.340 -2.974 1.00 97.19 288 SER A N 1
ATOM 2303 C CA . SER A 1 288 ? -15.098 -16.642 -2.371 1.00 97.19 288 SER A CA 1
ATOM 2304 C C . SER A 1 288 ? -15.951 -17.534 -3.276 1.00 97.19 288 SER A C 1
ATOM 2306 O O . SER A 1 288 ? -15.908 -18.754 -3.141 1.00 97.19 288 SER A O 1
ATOM 2308 N N . ARG A 1 289 ? -16.736 -16.947 -4.185 1.00 97.31 289 ARG A N 1
ATOM 2309 C CA . ARG A 1 289 ? -17.557 -17.677 -5.161 1.00 97.31 289 ARG A CA 1
ATOM 2310 C C . ARG A 1 289 ? -16.865 -17.863 -6.513 1.00 97.31 289 ARG A C 1
ATOM 2312 O O . ARG A 1 289 ? -17.486 -18.433 -7.405 1.00 97.31 289 ARG A O 1
ATOM 2319 N N . GLY A 1 290 ? -15.649 -17.345 -6.693 1.00 96.94 290 GLY A N 1
ATOM 2320 C CA . GLY A 1 290 ? -14.960 -17.328 -7.985 1.00 96.94 290 GLY A CA 1
ATOM 2321 C C . GLY A 1 290 ? -15.692 -16.503 -9.048 1.00 96.94 290 GLY A C 1
ATOM 2322 O O . GLY A 1 290 ? -15.631 -16.834 -10.229 1.00 96.94 290 GLY A O 1
ATOM 2323 N N . LYS A 1 291 ? -16.447 -15.471 -8.644 1.00 97.25 291 LYS A N 1
ATOM 2324 C CA . LYS A 1 291 ? -17.252 -14.644 -9.555 1.00 97.25 291 LYS A CA 1
ATOM 2325 C C . LYS A 1 291 ? -16.747 -13.211 -9.606 1.00 97.25 291 LYS A C 1
ATOM 2327 O O . LYS A 1 291 ? -16.309 -12.654 -8.603 1.00 97.25 291 LYS A O 1
ATOM 2332 N N . VAL A 1 292 ? -16.895 -12.596 -10.776 1.00 96.25 292 VAL A N 1
ATOM 2333 C CA . VAL A 1 292 ? -16.585 -11.180 -10.979 1.00 96.25 292 VAL A CA 1
ATOM 2334 C C . VAL A 1 292 ? -17.725 -10.322 -10.415 1.00 96.25 292 VAL A C 1
ATOM 2336 O O . VAL A 1 292 ? -18.883 -10.523 -10.797 1.00 96.25 292 VAL A O 1
ATOM 2339 N N . PRO A 1 293 ? -17.447 -9.372 -9.507 1.00 96.00 293 PRO A N 1
ATOM 2340 C CA . PRO A 1 293 ? -18.458 -8.443 -9.026 1.00 96.00 293 PRO A CA 1
ATOM 2341 C C . PRO A 1 293 ? -18.804 -7.426 -10.116 1.00 96.00 293 PRO A C 1
ATOM 2343 O O . PRO A 1 293 ? -17.927 -6.912 -10.808 1.00 96.00 293 PRO A O 1
ATOM 2346 N N . HIS A 1 294 ? -20.088 -7.081 -10.225 1.00 97.00 294 HIS A N 1
ATOM 2347 C CA . HIS A 1 294 ? -20.569 -6.139 -11.240 1.00 97.00 294 HIS A CA 1
ATOM 2348 C C . HIS A 1 294 ? -19.847 -4.783 -11.184 1.00 97.00 294 HIS A C 1
ATOM 2350 O O . HIS A 1 294 ? -19.528 -4.208 -12.221 1.00 97.00 294 HIS A O 1
ATOM 2356 N N . SER A 1 295 ? -19.522 -4.314 -9.976 1.00 95.25 295 SER A N 1
ATOM 2357 C CA . SER A 1 295 ? -18.839 -3.041 -9.757 1.00 95.25 295 SER A CA 1
ATOM 2358 C C . SER A 1 295 ? -17.438 -2.968 -10.358 1.00 95.25 295 SER A C 1
ATOM 2360 O O . SER A 1 295 ? -16.982 -1.858 -10.562 1.00 95.25 295 SER A O 1
ATOM 2362 N N . LEU A 1 296 ? -16.757 -4.084 -10.652 1.00 96.69 296 LEU A N 1
ATOM 2363 C CA . LEU A 1 296 ? -15.383 -4.081 -11.184 1.00 96.69 296 LEU A CA 1
ATOM 2364 C C . LEU A 1 296 ? -15.299 -4.350 -12.691 1.00 96.69 296 LEU A C 1
ATOM 2366 O O . LEU A 1 296 ? -14.206 -4.289 -13.253 1.00 96.69 296 LEU A O 1
ATOM 2370 N N . ILE A 1 297 ? -16.430 -4.617 -13.353 1.00 97.38 297 ILE A N 1
ATOM 2371 C CA . ILE A 1 297 ? -16.467 -4.980 -14.779 1.00 97.38 297 ILE A CA 1
ATOM 2372 C C . ILE A 1 297 ? -15.933 -3.848 -15.659 1.00 97.38 297 ILE A C 1
ATOM 2374 O O . ILE A 1 297 ? -15.291 -4.117 -16.664 1.00 97.38 297 ILE A O 1
ATOM 2378 N N . TYR A 1 298 ? -16.112 -2.584 -15.271 1.00 96.50 298 TYR A N 1
ATOM 2379 C CA . TYR A 1 298 ? -15.630 -1.445 -16.061 1.00 96.50 298 TYR A CA 1
ATOM 2380 C C . TYR A 1 298 ? -14.111 -1.485 -16.332 1.00 96.50 298 TYR A C 1
ATOM 2382 O O . TYR A 1 298 ? -13.660 -0.917 -17.322 1.00 96.50 298 TYR A O 1
ATOM 2390 N N . ASN A 1 299 ? -13.320 -2.179 -15.503 1.00 96.81 299 ASN A N 1
ATOM 2391 C CA . ASN A 1 299 ? -11.869 -2.278 -15.673 1.00 96.81 299 ASN A CA 1
ATOM 2392 C C . ASN A 1 299 ? -11.441 -3.108 -16.898 1.00 96.81 299 ASN A C 1
ATOM 2394 O O . ASN A 1 299 ? -10.334 -2.913 -17.387 1.00 96.81 299 ASN A O 1
ATOM 2398 N N . ILE A 1 300 ? -12.292 -4.007 -17.411 1.00 97.25 300 ILE A N 1
ATOM 2399 C CA . ILE A 1 300 ? -11.987 -4.789 -18.627 1.00 97.25 300 ILE A CA 1
ATOM 2400 C C . ILE A 1 300 ? -12.322 -4.031 -19.914 1.00 97.25 300 ILE A C 1
ATOM 2402 O O . ILE A 1 300 ? -12.011 -4.494 -21.007 1.00 97.25 300 ILE A O 1
ATOM 2406 N N . TYR A 1 301 ? -12.989 -2.880 -19.801 1.00 97.38 301 TYR A N 1
ATOM 2407 C CA . TYR A 1 301 ? -13.473 -2.140 -20.959 1.00 97.38 301 TYR A CA 1
ATOM 2408 C C . TYR A 1 301 ? -12.356 -1.737 -21.935 1.00 97.38 301 TYR A C 1
ATOM 2410 O O . TYR A 1 301 ? -12.545 -1.982 -23.124 1.00 97.38 301 TYR A O 1
ATOM 2418 N N . PRO A 1 302 ? -11.200 -1.195 -21.492 1.00 96.75 302 PRO A N 1
ATOM 2419 C CA . PRO A 1 302 ? -10.098 -0.879 -22.404 1.00 96.75 302 PRO A CA 1
ATOM 2420 C C . PRO A 1 302 ? -9.641 -2.101 -23.213 1.00 96.75 302 PRO A C 1
ATOM 2422 O O . PRO A 1 302 ? -9.543 -2.017 -24.434 1.00 96.75 302 PRO A O 1
ATOM 2425 N N . TYR A 1 303 ? -9.554 -3.266 -22.567 1.00 96.06 303 TYR A N 1
ATOM 2426 C CA . TYR A 1 303 ? -9.082 -4.496 -23.203 1.00 96.06 303 TYR A CA 1
ATOM 2427 C C . TYR A 1 303 ? -10.060 -4.981 -24.275 1.00 96.06 303 TYR A C 1
ATOM 2429 O O . TYR A 1 303 ? -9.677 -5.296 -25.401 1.00 96.06 303 TYR A O 1
ATOM 2437 N N . LEU A 1 304 ? -11.359 -4.981 -23.957 1.00 96.75 304 LEU A N 1
ATOM 2438 C CA . LEU A 1 304 ? -12.406 -5.309 -24.930 1.00 96.75 304 LEU A CA 1
ATOM 2439 C C . LEU A 1 304 ? -12.469 -4.295 -26.079 1.00 96.75 304 LEU A C 1
ATOM 2441 O O . LEU A 1 304 ? -12.777 -4.658 -27.216 1.00 96.75 304 LEU A O 1
ATOM 2445 N N . GLU A 1 305 ? -12.189 -3.028 -25.792 1.00 96.62 305 GLU A N 1
ATOM 2446 C CA . GLU A 1 305 ? -12.183 -1.968 -26.791 1.00 96.62 305 GLU A CA 1
ATOM 2447 C C . GLU A 1 305 ? -10.992 -2.106 -27.746 1.00 96.62 305 GLU A C 1
ATOM 2449 O O . GLU A 1 305 ? -11.164 -1.926 -28.953 1.00 96.62 305 GLU A O 1
ATOM 2454 N N . GLU A 1 306 ? -9.816 -2.501 -27.256 1.00 93.38 306 GLU A N 1
ATOM 2455 C CA . GLU A 1 306 ? -8.675 -2.828 -28.112 1.00 93.38 306 GLU A CA 1
ATOM 2456 C C . GLU A 1 306 ? -8.942 -4.065 -28.967 1.00 93.38 306 GLU A C 1
ATOM 2458 O O . GLU A 1 306 ? -8.707 -4.007 -30.170 1.00 93.38 306 GLU A O 1
ATOM 2463 N N . ILE A 1 307 ? -9.561 -5.120 -28.424 1.00 95.12 307 ILE A N 1
ATOM 2464 C CA . ILE A 1 307 ? -10.001 -6.276 -29.227 1.00 95.12 307 ILE A CA 1
ATOM 2465 C C . ILE A 1 307 ? -10.924 -5.836 -30.371 1.00 95.12 307 ILE A C 1
ATOM 2467 O O . ILE A 1 307 ? -10.795 -6.293 -31.507 1.00 95.12 307 ILE A O 1
ATOM 2471 N N . ARG A 1 308 ? -11.860 -4.918 -30.100 1.00 96.12 308 ARG A N 1
ATOM 2472 C CA . ARG A 1 308 ? -12.774 -4.389 -31.121 1.00 96.12 308 ARG A CA 1
ATOM 2473 C C . ARG A 1 308 ? -12.037 -3.571 -32.187 1.00 96.12 308 ARG A C 1
ATOM 2475 O O . ARG A 1 308 ? -12.424 -3.618 -33.360 1.00 96.12 308 ARG A O 1
ATOM 2482 N N . ARG A 1 309 ? -11.024 -2.800 -31.776 1.00 95.50 309 ARG A N 1
ATOM 2483 C CA . ARG A 1 309 ? -10.222 -1.904 -32.629 1.00 95.50 309 ARG A CA 1
ATOM 2484 C C . ARG A 1 309 ? -9.094 -2.612 -33.376 1.00 95.50 309 ARG A C 1
ATOM 2486 O O . ARG A 1 309 ? -8.663 -2.088 -34.401 1.00 95.50 309 ARG A O 1
ATOM 2493 N N . ARG A 1 310 ? -8.637 -3.778 -32.911 1.00 91.75 310 ARG A N 1
ATOM 2494 C CA . ARG A 1 310 ? -7.551 -4.566 -33.507 1.00 91.75 310 ARG A CA 1
ATOM 2495 C C . ARG A 1 310 ? -8.029 -5.249 -34.786 1.00 91.75 310 ARG A C 1
ATOM 2497 O O . ARG A 1 310 ? -8.322 -6.437 -34.842 1.00 91.75 310 ARG A O 1
ATOM 2504 N N . LYS A 1 311 ? -8.166 -4.441 -35.831 1.00 94.06 311 LYS A N 1
ATOM 2505 C CA . LYS A 1 311 ? -8.474 -4.847 -37.201 1.00 94.06 311 LYS A CA 1
ATOM 2506 C C . LYS A 1 311 ? -7.546 -4.100 -38.151 1.00 94.06 311 LYS A C 1
ATOM 2508 O O . LYS A 1 311 ? -7.101 -2.991 -37.852 1.00 94.06 311 LYS A O 1
ATOM 2513 N N . GLY A 1 312 ? -7.279 -4.692 -39.311 1.00 95.25 312 GLY A N 1
ATOM 2514 C CA . GLY A 1 312 ? -6.375 -4.103 -40.299 1.00 95.25 312 GLY A CA 1
ATOM 2515 C C . GLY A 1 312 ? -4.961 -3.941 -39.737 1.00 95.25 312 GLY A C 1
ATOM 2516 O O . GLY A 1 312 ? -4.429 -4.866 -39.131 1.00 95.25 312 GLY A O 1
ATOM 2517 N N . MET A 1 313 ? -4.374 -2.755 -39.908 1.00 95.12 313 MET A N 1
ATOM 2518 C CA . MET A 1 313 ? -2.971 -2.482 -39.567 1.00 95.12 313 MET A CA 1
ATOM 2519 C C . MET A 1 313 ? -2.618 -2.710 -38.091 1.00 95.12 313 MET A C 1
ATOM 2521 O O . MET A 1 313 ? -1.483 -3.058 -37.802 1.00 95.12 313 MET A O 1
ATOM 2525 N N . MET A 1 314 ? -3.569 -2.555 -37.162 1.00 93.06 314 MET A N 1
ATOM 2526 C CA . MET A 1 314 ? -3.307 -2.736 -35.723 1.00 93.06 314 MET A CA 1
ATOM 2527 C C . MET A 1 314 ? -3.090 -4.202 -35.321 1.00 93.06 314 MET A C 1
ATOM 2529 O O . MET A 1 314 ? -2.592 -4.459 -34.233 1.00 93.06 314 MET A O 1
ATOM 2533 N N . ALA A 1 315 ? -3.477 -5.153 -36.177 1.00 94.50 315 ALA A N 1
ATOM 2534 C CA . ALA A 1 315 ? -3.204 -6.580 -35.992 1.00 94.50 315 ALA A CA 1
ATOM 2535 C C . ALA A 1 315 ? -1.942 -7.042 -36.750 1.00 94.50 315 ALA A C 1
ATOM 2537 O O . ALA A 1 315 ? -1.507 -8.182 -36.607 1.00 94.50 315 ALA A O 1
ATOM 2538 N N . MET A 1 316 ? -1.379 -6.190 -37.618 1.00 95.25 316 MET A N 1
ATOM 2539 C CA . MET A 1 316 ? -0.255 -6.571 -38.468 1.00 95.25 316 MET A CA 1
ATOM 2540 C C . MET A 1 316 ? 1.064 -6.459 -37.711 1.00 95.25 316 MET A C 1
ATOM 2542 O O . MET A 1 316 ? 1.396 -5.415 -37.154 1.00 95.25 316 MET A O 1
ATOM 2546 N N . HIS A 1 317 ? 1.852 -7.527 -37.776 1.00 95.94 317 HIS A N 1
ATOM 2547 C CA . HIS A 1 317 ? 3.211 -7.562 -37.257 1.00 95.94 317 HIS A CA 1
ATOM 2548 C C . HIS A 1 317 ? 4.228 -7.357 -38.393 1.00 95.94 317 HIS A C 1
ATOM 2550 O O . HIS A 1 317 ? 3.975 -7.790 -39.522 1.00 95.94 317 HIS A O 1
ATOM 2556 N N . PRO A 1 318 ? 5.385 -6.714 -38.141 1.00 96.12 318 PRO A N 1
ATOM 2557 C CA . PRO A 1 318 ? 6.395 -6.502 -39.174 1.00 96.12 318 PRO A CA 1
ATOM 2558 C C . PRO A 1 318 ? 6.954 -7.838 -39.699 1.00 96.12 318 PRO A C 1
ATOM 2560 O O . PRO A 1 318 ? 7.538 -8.587 -38.913 1.00 96.12 318 PRO A O 1
ATOM 2563 N N . PRO A 1 319 ? 6.832 -8.149 -41.003 1.00 95.12 319 PRO A N 1
ATOM 2564 C CA . PRO A 1 319 ? 7.294 -9.426 -41.543 1.00 95.12 319 PRO A CA 1
ATOM 2565 C C . PRO A 1 319 ? 8.810 -9.560 -41.377 1.00 95.12 319 PRO A C 1
ATOM 2567 O O . PRO A 1 319 ? 9.546 -8.581 -41.535 1.00 95.12 319 PRO A O 1
ATOM 2570 N N . GLY A 1 320 ? 9.292 -10.764 -41.061 1.00 94.19 320 GLY A N 1
ATOM 2571 C CA . GLY A 1 320 ? 10.732 -10.995 -40.919 1.00 94.19 320 GLY A CA 1
ATOM 2572 C C . GLY A 1 320 ? 11.316 -10.601 -39.555 1.00 94.19 320 GLY A C 1
ATOM 2573 O O . GLY A 1 320 ? 12.516 -10.765 -39.359 1.00 94.19 320 GLY A O 1
ATOM 2574 N N . LYS A 1 321 ? 10.513 -10.049 -38.630 1.00 95.25 321 LYS A N 1
ATOM 2575 C CA . LYS A 1 321 ? 10.983 -9.536 -37.332 1.00 95.25 321 LYS A CA 1
ATOM 2576 C C . LYS A 1 321 ? 10.154 -10.089 -36.174 1.00 95.25 321 LYS A C 1
ATOM 2578 O O . LYS A 1 321 ? 8.963 -9.805 -36.084 1.00 95.25 321 LYS A O 1
ATOM 2583 N N . ASP A 1 322 ? 10.808 -10.798 -35.265 1.00 92.62 322 ASP A N 1
ATOM 2584 C CA . ASP A 1 322 ? 10.264 -11.293 -33.992 1.00 92.62 322 ASP A CA 1
ATOM 2585 C C . ASP A 1 322 ? 10.477 -10.301 -32.827 1.00 92.62 322 ASP A C 1
ATOM 2587 O O . ASP A 1 322 ? 9.769 -10.344 -31.826 1.00 92.62 322 ASP A O 1
ATOM 2591 N N . GLY A 1 323 ? 11.411 -9.355 -32.978 1.00 94.19 323 GLY A N 1
ATOM 2592 C CA . GLY A 1 323 ? 11.745 -8.350 -31.966 1.00 94.19 323 GLY A CA 1
ATOM 2593 C C . GLY A 1 323 ? 12.786 -8.815 -30.945 1.00 94.19 323 GLY A C 1
ATOM 2594 O O . GLY A 1 323 ? 13.095 -8.061 -30.021 1.00 94.19 323 GLY A O 1
ATOM 2595 N N . ILE A 1 324 ? 13.354 -10.011 -31.120 1.00 95.19 324 ILE A N 1
ATOM 2596 C CA . ILE A 1 324 ? 14.373 -10.576 -30.235 1.00 95.19 324 ILE A CA 1
ATOM 2597 C C . ILE A 1 324 ? 15.698 -10.606 -30.989 1.00 95.19 324 ILE A C 1
ATOM 2599 O O . ILE A 1 324 ? 15.930 -11.419 -31.877 1.00 95.19 324 ILE A O 1
ATOM 2603 N N . PHE A 1 325 ? 16.601 -9.706 -30.611 1.00 95.94 325 PHE A N 1
ATOM 2604 C CA . PHE A 1 325 ? 17.920 -9.614 -31.225 1.00 95.94 325 PHE A CA 1
ATOM 2605 C C . PHE A 1 325 ? 18.953 -10.290 -30.335 1.00 95.94 325 PHE A C 1
ATOM 2607 O O . PHE A 1 325 ? 19.295 -9.789 -29.262 1.00 95.94 325 PHE A O 1
ATOM 2614 N N . MET A 1 326 ? 19.452 -11.436 -30.790 1.00 95.75 326 MET A N 1
ATOM 2615 C CA . MET A 1 326 ? 20.574 -12.097 -30.138 1.00 95.75 326 MET A CA 1
ATOM 2616 C C . MET A 1 326 ? 21.868 -11.322 -30.434 1.00 95.75 326 MET A C 1
ATOM 2618 O O . MET A 1 326 ? 22.080 -10.920 -31.580 1.00 95.75 326 MET A O 1
ATOM 2622 N N . PRO A 1 327 ? 22.740 -11.100 -29.436 1.00 96.56 327 PRO A N 1
ATOM 2623 C CA . PRO A 1 327 ? 24.053 -10.518 -29.685 1.00 96.56 327 PRO A CA 1
ATOM 2624 C C . PRO A 1 327 ? 24.893 -11.466 -30.556 1.00 96.56 327 PRO A C 1
ATOM 2626 O O . PRO A 1 327 ? 25.012 -12.650 -30.247 1.00 96.56 327 PRO A O 1
ATOM 2629 N N . ASP A 1 328 ? 25.481 -10.944 -31.633 1.00 95.62 328 ASP A N 1
ATOM 2630 C CA . ASP A 1 328 ? 26.235 -11.703 -32.643 1.00 95.62 328 ASP A CA 1
ATOM 2631 C C . ASP A 1 328 ? 27.756 -11.482 -32.556 1.00 95.62 328 ASP A C 1
ATOM 2633 O O . ASP A 1 328 ? 28.544 -12.403 -32.774 1.00 95.62 328 ASP A O 1
ATOM 2637 N N . ARG A 1 329 ? 28.183 -10.264 -32.211 1.00 96.19 329 ARG A N 1
ATOM 2638 C CA . ARG A 1 329 ? 29.591 -9.870 -32.088 1.00 96.19 329 ARG A CA 1
ATOM 2639 C C . ARG A 1 329 ? 29.847 -9.063 -30.823 1.00 96.19 329 ARG A C 1
ATOM 2641 O O . ARG A 1 329 ? 28.974 -8.371 -30.305 1.00 96.19 329 ARG A O 1
ATOM 2648 N N . VAL A 1 330 ? 31.092 -9.098 -30.361 1.00 96.31 330 VAL A N 1
ATOM 2649 C CA . VAL A 1 330 ? 31.558 -8.263 -29.250 1.00 96.31 330 VAL A CA 1
ATOM 2650 C C . VAL A 1 330 ? 32.079 -6.944 -29.815 1.00 96.31 330 VAL A C 1
ATOM 2652 O O . VAL A 1 330 ? 32.960 -6.942 -30.671 1.00 96.31 330 VAL A O 1
ATOM 2655 N N . ILE A 1 331 ? 31.532 -5.824 -29.341 1.00 96.50 331 ILE A N 1
ATOM 2656 C CA . ILE A 1 331 ? 31.971 -4.477 -29.716 1.00 96.50 331 ILE A CA 1
ATOM 2657 C C . ILE A 1 331 ? 32.595 -3.829 -28.485 1.00 96.50 331 ILE A C 1
ATOM 2659 O O . ILE A 1 331 ? 31.910 -3.600 -27.490 1.00 96.50 331 ILE A O 1
ATOM 2663 N N . ASP A 1 332 ? 33.884 -3.511 -28.569 1.00 96.75 332 ASP A N 1
ATOM 2664 C CA . ASP A 1 332 ? 34.578 -2.707 -27.570 1.00 96.75 332 ASP A CA 1
ATOM 2665 C C . ASP A 1 332 ? 35.152 -1.455 -28.234 1.00 96.75 332 ASP A C 1
ATOM 2667 O O . ASP A 1 332 ? 36.134 -1.514 -28.968 1.00 96.75 332 ASP A O 1
ATOM 2671 N N . ASN A 1 333 ? 34.511 -0.318 -27.971 1.00 96.56 333 ASN A N 1
ATOM 2672 C CA . ASN A 1 333 ? 34.935 0.989 -28.473 1.00 96.56 333 ASN A CA 1
ATOM 2673 C C . ASN A 1 333 ? 35.745 1.766 -27.427 1.00 96.56 333 ASN A C 1
ATOM 2675 O O . ASN A 1 333 ? 35.920 2.982 -27.547 1.00 96.56 333 ASN A O 1
ATOM 2679 N N . ARG A 1 334 ? 36.202 1.105 -26.354 1.00 96.50 334 ARG A N 1
ATOM 2680 C CA . ARG A 1 334 ? 37.062 1.754 -25.369 1.00 96.50 334 ARG A CA 1
ATOM 2681 C C . ARG A 1 334 ? 38.391 2.094 -26.024 1.00 96.50 334 ARG A C 1
ATOM 2683 O O . ARG A 1 334 ? 39.068 1.255 -26.605 1.00 96.50 334 ARG A O 1
ATOM 2690 N N . MET A 1 335 ? 38.774 3.351 -25.874 1.00 95.38 335 MET A N 1
ATOM 2691 C CA . MET A 1 33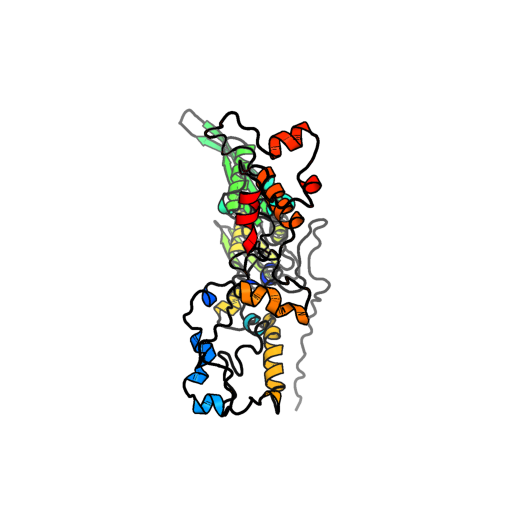5 ? 40.049 3.867 -26.344 1.00 95.38 335 MET A CA 1
ATOM 2692 C C . MET A 1 335 ? 40.968 4.148 -25.150 1.00 95.38 335 MET A C 1
ATOM 2694 O O . MET A 1 335 ? 40.474 4.480 -24.064 1.00 95.38 335 MET A O 1
ATOM 2698 N N . PRO A 1 336 ? 42.295 4.053 -25.324 1.00 96.88 336 PRO A N 1
ATOM 2699 C CA . PRO A 1 336 ? 43.238 4.566 -24.344 1.00 96.88 336 PRO A CA 1
ATOM 2700 C C . PRO A 1 336 ? 43.082 6.088 -24.203 1.00 96.88 336 PRO A C 1
ATOM 2702 O O . PRO A 1 336 ? 42.727 6.790 -25.150 1.00 96.88 336 PRO A O 1
ATOM 2705 N N . ASP A 1 337 ? 43.340 6.604 -23.002 1.00 96.12 337 ASP A N 1
ATOM 2706 C CA . ASP A 1 337 ? 43.011 7.988 -22.636 1.00 96.12 337 ASP A CA 1
ATOM 2707 C C . ASP A 1 337 ? 43.661 9.035 -23.547 1.00 96.12 337 ASP A C 1
ATOM 2709 O O . ASP A 1 337 ? 42.996 9.983 -23.956 1.00 96.12 337 ASP A O 1
ATOM 2713 N N . HIS A 1 338 ? 44.910 8.820 -23.960 1.00 95.12 338 HIS A N 1
ATOM 2714 C CA . HIS A 1 338 ? 45.600 9.732 -24.873 1.00 95.12 338 HIS A CA 1
ATOM 2715 C C . HIS A 1 338 ? 44.916 9.845 -26.247 1.00 95.12 338 HIS A C 1
ATOM 2717 O O . HIS A 1 338 ? 44.941 10.922 -26.834 1.00 95.12 338 HIS A O 1
ATOM 2723 N N . LEU A 1 339 ? 44.270 8.778 -26.742 1.00 95.31 339 LEU A N 1
ATOM 2724 C CA . LEU A 1 339 ? 43.490 8.836 -27.983 1.00 95.31 339 LEU A CA 1
ATOM 2725 C C . LEU A 1 339 ? 42.157 9.555 -27.769 1.00 95.31 339 LEU A C 1
ATOM 2727 O O . LEU A 1 339 ? 41.733 10.299 -28.643 1.00 95.31 339 LEU A O 1
ATOM 2731 N N . LYS A 1 340 ? 41.524 9.393 -26.597 1.00 94.75 340 LYS A N 1
ATOM 2732 C CA . LYS A 1 340 ? 40.263 10.079 -26.251 1.00 94.75 340 LYS A CA 1
ATOM 2733 C C . LYS A 1 340 ? 40.433 11.576 -26.014 1.00 94.75 340 LYS A C 1
ATOM 2735 O O . LYS A 1 340 ? 39.464 12.307 -26.192 1.00 94.75 340 LYS A O 1
ATOM 2740 N N . LYS A 1 341 ? 41.625 12.023 -25.602 1.00 93.56 341 LYS A N 1
ATOM 2741 C CA . LYS A 1 341 ? 41.887 13.405 -25.174 1.00 93.56 341 LYS A CA 1
ATOM 2742 C C . LYS A 1 341 ? 41.477 14.446 -26.218 1.00 93.56 341 LYS A C 1
ATOM 2744 O O . LYS A 1 341 ? 40.822 15.409 -25.850 1.00 93.56 341 LYS A O 1
ATOM 2749 N N . GLY A 1 342 ? 41.822 14.210 -27.485 1.00 94.50 342 GLY A N 1
ATOM 2750 C CA . GLY A 1 342 ? 41.452 15.076 -28.612 1.00 94.50 342 GLY A CA 1
ATOM 2751 C C . GLY A 1 342 ? 40.349 14.512 -29.512 1.00 94.50 342 GLY A C 1
ATOM 2752 O O . GLY A 1 342 ? 40.052 15.086 -30.552 1.00 94.50 342 GLY A O 1
ATOM 2753 N N . TYR A 1 343 ? 39.765 13.359 -29.163 1.00 96.62 343 TYR A N 1
ATOM 2754 C CA . TYR A 1 343 ? 38.870 12.618 -30.063 1.00 96.62 343 TYR A CA 1
ATOM 2755 C C . TYR A 1 343 ? 37.579 13.378 -30.399 1.00 96.62 343 TYR A C 1
ATOM 2757 O O . TYR A 1 343 ? 37.025 13.203 -31.480 1.00 96.62 343 TYR A O 1
ATOM 2765 N N . TYR A 1 344 ? 37.095 14.212 -29.475 1.00 97.50 344 TYR A N 1
ATOM 2766 C CA . TYR A 1 344 ? 35.846 14.966 -29.621 1.00 97.50 344 TYR A CA 1
ATOM 2767 C C . TYR A 1 344 ? 36.058 16.473 -29.826 1.00 97.50 344 TYR A C 1
ATOM 2769 O O . TYR A 1 344 ? 35.089 17.227 -29.772 1.00 97.50 344 TYR A O 1
ATOM 2777 N N . ASP A 1 345 ? 37.288 16.918 -30.087 1.00 97.06 345 ASP A N 1
ATOM 2778 C CA . ASP A 1 345 ? 37.636 18.345 -30.145 1.00 97.06 345 ASP A CA 1
ATOM 2779 C C . ASP A 1 345 ? 36.950 19.102 -31.291 1.00 97.06 345 ASP A C 1
ATOM 2781 O O . ASP A 1 345 ? 36.682 20.290 -31.152 1.00 97.06 345 ASP A O 1
ATOM 2785 N N . ASP A 1 346 ? 36.653 18.431 -32.407 1.00 96.06 346 ASP A N 1
ATOM 2786 C CA . ASP A 1 346 ? 35.960 19.047 -33.549 1.00 96.06 346 ASP A CA 1
ATOM 2787 C C . ASP A 1 346 ? 34.431 19.020 -33.391 1.00 96.06 346 ASP A C 1
ATOM 2789 O O . ASP A 1 346 ? 33.710 19.776 -34.042 1.00 96.06 346 ASP A O 1
ATOM 2793 N N . VAL A 1 347 ? 33.923 18.131 -32.530 1.00 97.38 347 VAL A N 1
ATOM 2794 C CA . VAL A 1 347 ? 32.484 17.974 -32.261 1.00 97.38 347 VAL A CA 1
ATOM 2795 C C . VAL A 1 347 ? 32.047 18.882 -31.110 1.00 97.38 347 VAL A C 1
ATOM 2797 O O . VAL A 1 347 ? 30.942 19.425 -31.128 1.00 97.38 347 VAL A O 1
ATOM 2800 N N . TYR A 1 348 ? 32.909 19.045 -30.108 1.00 97.19 348 TYR A N 1
ATOM 2801 C CA . TYR A 1 348 ? 32.665 19.818 -28.894 1.00 97.19 348 TYR A CA 1
ATOM 2802 C C . TYR A 1 348 ? 33.851 20.747 -28.598 1.00 97.19 348 TYR A C 1
ATOM 2804 O O . TYR A 1 348 ? 34.558 21.177 -29.498 1.00 97.19 348 TYR A O 1
ATOM 2812 N N . TRP A 1 349 ? 34.042 21.139 -27.339 1.00 96.56 349 TRP A N 1
ATOM 2813 C CA . TRP A 1 349 ? 35.233 21.873 -26.920 1.00 96.56 349 TRP A CA 1
ATOM 2814 C C . TRP A 1 349 ? 36.379 20.907 -26.596 1.00 96.56 349 TRP A C 1
ATOM 2816 O O . TRP A 1 349 ? 36.155 19.743 -26.255 1.00 96.56 349 TRP A O 1
ATOM 2826 N N . LYS A 1 350 ? 37.610 21.423 -26.659 1.00 96.62 350 LYS A N 1
ATOM 2827 C CA . LYS A 1 350 ? 38.819 20.678 -26.290 1.00 96.62 350 LYS A CA 1
ATOM 2828 C C . LYS A 1 350 ? 38.793 20.221 -24.839 1.00 96.62 350 LYS A C 1
ATOM 2830 O O . LYS A 1 350 ? 38.257 20.925 -23.988 1.00 96.62 350 LYS A O 1
ATOM 2835 N N . ASP A 1 351 ? 39.421 19.080 -24.567 1.00 94.88 351 ASP A N 1
ATOM 2836 C CA . ASP A 1 351 ? 39.409 18.438 -23.249 1.00 94.88 351 ASP A CA 1
ATOM 2837 C C . ASP A 1 351 ? 37.976 18.076 -22.798 1.00 94.88 351 ASP A C 1
ATOM 2839 O O . ASP A 1 351 ? 37.594 18.247 -21.641 1.00 94.88 351 ASP A O 1
ATOM 2843 N N . PHE A 1 352 ? 37.159 17.542 -23.714 1.00 96.94 352 PHE A N 1
ATOM 2844 C CA . PHE A 1 352 ? 35.755 17.170 -23.466 1.00 96.94 352 PHE A CA 1
ATOM 2845 C C . PHE A 1 352 ? 35.553 16.296 -22.213 1.00 96.94 352 PHE A C 1
ATOM 2847 O O . PHE A 1 352 ? 34.583 16.456 -21.472 1.00 96.94 352 PHE A O 1
ATOM 2854 N N . PHE A 1 353 ? 36.484 15.375 -21.952 1.00 96.50 353 PHE A N 1
ATOM 2855 C CA . PHE A 1 353 ? 36.426 14.469 -20.802 1.00 96.50 353 PHE A CA 1
ATOM 2856 C C . PHE A 1 353 ? 37.062 15.028 -19.520 1.00 96.50 353 PHE A C 1
ATOM 2858 O O . PHE A 1 353 ? 37.174 14.289 -18.536 1.00 96.50 353 PHE A O 1
ATOM 2865 N N . ALA A 1 354 ? 37.475 16.300 -19.502 1.00 94.75 354 ALA A N 1
ATOM 2866 C CA . ALA A 1 354 ? 38.149 16.913 -18.365 1.00 94.75 354 ALA A CA 1
ATOM 2867 C C . ALA A 1 354 ? 37.369 16.686 -17.063 1.00 94.75 354 ALA A C 1
ATOM 2869 O O . ALA A 1 354 ? 36.196 17.028 -16.912 1.00 94.75 354 ALA A O 1
ATOM 2870 N N . GLY A 1 355 ? 38.035 16.055 -16.098 1.00 92.44 355 GLY A N 1
ATOM 2871 C CA . GLY A 1 355 ? 37.479 15.831 -14.775 1.00 92.44 355 GLY A CA 1
ATOM 2872 C C . GLY A 1 355 ? 36.479 14.683 -14.631 1.00 92.44 355 GLY A C 1
ATOM 2873 O O . GLY A 1 355 ? 36.022 14.456 -13.505 1.00 92.44 355 GLY A O 1
ATOM 2874 N N . ASN A 1 356 ? 36.169 13.944 -15.694 1.00 95.25 356 ASN A N 1
ATOM 2875 C CA . ASN A 1 356 ? 35.256 12.809 -15.636 1.00 95.25 356 ASN A CA 1
ATOM 2876 C C . ASN A 1 356 ? 35.950 11.562 -15.050 1.00 95.25 356 ASN A C 1
ATOM 2878 O O . ASN A 1 356 ? 36.992 11.137 -15.539 1.00 95.25 356 ASN A O 1
ATOM 2882 N N . LYS A 1 357 ? 35.369 10.967 -13.999 1.00 94.62 357 LYS A N 1
ATOM 2883 C CA . LYS A 1 357 ? 35.914 9.774 -13.320 1.00 94.62 357 LYS A CA 1
ATOM 2884 C C . LYS A 1 357 ? 35.449 8.447 -13.917 1.00 94.62 357 LYS A C 1
ATOM 2886 O O . LYS A 1 357 ? 36.065 7.426 -13.649 1.00 94.62 357 LYS A O 1
ATOM 2891 N N . GLU A 1 358 ? 34.351 8.455 -14.664 1.00 95.50 358 GLU A N 1
ATOM 2892 C CA . GLU A 1 358 ? 33.748 7.247 -15.233 1.00 95.50 358 GLU A CA 1
ATOM 2893 C C . GLU A 1 358 ? 34.263 6.977 -16.653 1.00 95.50 358 GLU A C 1
ATOM 2895 O O . GLU A 1 358 ? 34.319 5.828 -17.083 1.00 95.50 358 GLU A O 1
ATOM 2900 N N . HIS A 1 359 ? 34.651 8.024 -17.393 1.00 95.06 359 HIS A N 1
ATOM 2901 C CA . HIS A 1 359 ? 35.059 7.915 -18.803 1.00 95.06 359 HIS A CA 1
ATOM 2902 C C . HIS A 1 359 ? 36.581 7.946 -19.044 1.00 95.06 359 HIS A C 1
ATOM 2904 O O . HIS A 1 359 ? 37.032 7.583 -20.139 1.00 95.06 359 HIS A O 1
ATOM 2910 N N . LEU A 1 360 ? 37.379 8.340 -18.045 1.00 94.94 360 LEU A N 1
ATOM 2911 C CA . LEU A 1 360 ? 38.847 8.361 -18.095 1.00 94.94 360 LEU A CA 1
ATOM 2912 C C . LEU A 1 360 ? 39.445 7.451 -17.022 1.00 94.94 360 LEU A C 1
ATOM 2914 O O . LEU A 1 360 ? 38.925 7.378 -15.910 1.00 94.94 360 LEU A O 1
ATOM 2918 N N . ASN A 1 361 ? 40.574 6.819 -17.341 1.00 95.69 361 ASN A N 1
ATOM 2919 C CA . ASN A 1 361 ? 41.403 6.148 -16.341 1.00 95.69 361 ASN A CA 1
ATOM 2920 C C . ASN A 1 361 ? 42.211 7.176 -15.532 1.00 95.69 361 ASN A C 1
ATOM 2922 O O . ASN A 1 361 ? 42.391 6.997 -14.330 1.00 95.69 361 ASN A O 1
ATOM 2926 N N . GLU A 1 362 ? 42.660 8.262 -16.174 1.00 95.19 362 GLU A N 1
ATOM 2927 C CA . GLU A 1 362 ? 43.301 9.410 -15.526 1.00 95.19 362 GLU A CA 1
ATOM 2928 C C . GLU A 1 362 ? 42.340 10.618 -15.468 1.00 95.19 362 GLU A C 1
ATOM 2930 O O . GLU A 1 362 ? 42.306 11.443 -16.386 1.00 95.19 362 GLU A O 1
ATOM 2935 N N . PRO A 1 363 ? 41.552 10.778 -14.386 1.00 94.81 363 PRO A N 1
ATOM 2936 C CA . PRO A 1 363 ? 40.515 11.810 -14.283 1.00 94.81 363 PRO A CA 1
ATOM 2937 C C . PRO A 1 363 ? 41.072 13.228 -14.104 1.00 94.81 363 PRO A C 1
ATOM 2939 O O . PRO A 1 363 ? 40.293 14.178 -13.963 1.00 94.81 363 PRO A O 1
ATOM 2942 N N . LYS A 1 364 ? 42.401 13.373 -14.006 1.00 94.69 364 LYS A N 1
ATOM 2943 C CA . LYS A 1 364 ? 43.100 14.659 -13.932 1.00 94.69 364 LYS A CA 1
ATOM 2944 C C . LYS A 1 364 ? 43.574 15.174 -15.290 1.00 94.69 364 LYS A C 1
ATOM 2946 O O . LYS A 1 364 ? 43.926 16.345 -15.396 1.00 94.69 364 LYS A O 1
ATOM 2951 N N . MET A 1 365 ? 43.601 14.318 -16.306 1.00 93.56 365 MET A N 1
ATOM 2952 C CA . MET A 1 365 ? 44.068 14.676 -17.641 1.00 93.56 365 MET A CA 1
ATOM 2953 C C . MET A 1 365 ? 43.135 15.718 -18.280 1.00 93.56 365 MET A C 1
ATOM 2955 O O . MET A 1 365 ? 41.915 15.625 -18.145 1.00 93.56 365 MET A O 1
ATOM 2959 N N . GLY A 1 366 ? 43.711 16.721 -18.946 1.00 92.56 366 GLY A N 1
ATOM 2960 C CA . GLY A 1 366 ? 42.975 17.809 -19.609 1.00 92.56 366 GLY A CA 1
ATOM 2961 C C . GLY A 1 366 ? 42.400 18.880 -18.670 1.00 92.56 366 GLY A C 1
ATOM 2962 O O . GLY A 1 366 ? 41.932 19.911 -19.141 1.00 92.56 366 GLY A O 1
ATOM 2963 N N . LEU A 1 367 ? 42.457 18.692 -17.344 1.00 95.12 367 LEU A N 1
ATOM 2964 C CA . LEU A 1 367 ? 42.048 19.732 -16.394 1.00 95.12 367 LEU A CA 1
ATOM 2965 C C . LEU A 1 367 ? 43.051 20.875 -16.371 1.00 95.12 367 LEU A C 1
ATOM 2967 O O . LEU A 1 367 ? 44.257 20.665 -16.483 1.00 95.12 367 LEU A O 1
ATOM 2971 N N . ARG A 1 368 ? 42.567 22.090 -16.120 1.00 94.50 368 ARG A N 1
ATOM 2972 C CA . ARG A 1 368 ? 43.449 23.235 -15.865 1.00 94.50 368 ARG A CA 1
ATOM 2973 C C . ARG A 1 368 ? 43.994 23.188 -14.437 1.00 94.50 368 ARG A C 1
ATOM 2975 O O . ARG A 1 368 ? 43.396 22.593 -13.540 1.00 94.50 368 ARG A O 1
ATOM 2982 N N . GLY A 1 369 ? 45.122 23.866 -14.204 1.00 92.12 369 GLY A N 1
ATOM 2983 C CA . GLY A 1 369 ? 45.767 23.916 -12.885 1.00 92.12 369 GLY A CA 1
ATOM 2984 C C . GLY A 1 369 ? 44.836 24.393 -11.763 1.00 92.12 369 GLY A C 1
ATOM 2985 O O . GLY A 1 369 ? 44.909 23.884 -10.648 1.00 92.12 369 GLY A O 1
ATOM 2986 N N . ASP A 1 370 ? 43.913 25.305 -12.072 1.00 92.31 370 ASP A N 1
ATOM 2987 C CA . ASP A 1 370 ? 42.927 25.825 -11.117 1.00 92.31 370 ASP A CA 1
ATOM 2988 C C . ASP A 1 370 ? 41.914 24.755 -10.685 1.00 92.31 370 ASP A C 1
ATOM 2990 O O . ASP A 1 370 ? 41.609 24.620 -9.503 1.00 92.31 370 ASP A O 1
ATOM 2994 N N . GLU A 1 371 ? 41.445 23.929 -11.620 1.00 92.25 371 GLU A N 1
ATOM 2995 C CA . GLU A 1 371 ? 40.472 22.865 -11.352 1.00 92.25 371 GLU A CA 1
ATOM 2996 C C . GLU A 1 371 ? 41.104 21.701 -10.579 1.00 92.25 371 GLU A C 1
ATOM 2998 O O . GLU A 1 371 ? 40.477 21.110 -9.695 1.00 92.25 371 GLU A O 1
ATOM 3003 N N . LEU A 1 372 ? 42.371 21.391 -10.875 1.00 91.56 372 LEU A N 1
ATOM 3004 C CA . LEU A 1 372 ? 43.163 20.434 -10.104 1.00 91.56 372 LEU A CA 1
ATOM 3005 C C . LEU A 1 372 ? 43.357 20.917 -8.659 1.00 91.56 372 LEU A C 1
ATOM 3007 O O . LEU A 1 372 ? 43.118 20.157 -7.716 1.00 91.56 372 LEU A O 1
ATOM 3011 N N . ARG A 1 373 ? 43.704 22.197 -8.473 1.00 90.75 373 ARG A N 1
ATOM 3012 C CA . ARG A 1 373 ? 43.833 22.820 -7.147 1.00 90.75 373 ARG A CA 1
ATOM 3013 C C . ARG A 1 373 ? 42.511 22.834 -6.384 1.00 90.75 373 ARG A C 1
ATOM 3015 O O . ARG A 1 373 ? 42.506 22.453 -5.217 1.00 90.75 373 ARG A O 1
ATOM 3022 N N . ALA A 1 374 ? 41.390 23.148 -7.033 1.00 89.69 374 ALA A N 1
ATOM 3023 C CA . ALA A 1 374 ? 40.065 23.125 -6.407 1.00 89.69 374 ALA A CA 1
ATOM 3024 C C . ALA A 1 374 ? 39.714 21.743 -5.816 1.00 89.69 374 ALA A C 1
ATOM 3026 O O . ALA A 1 374 ? 39.107 21.639 -4.747 1.00 89.69 374 ALA A O 1
ATOM 3027 N N . ARG A 1 375 ? 40.148 20.654 -6.467 1.00 89.00 375 ARG A N 1
ATOM 3028 C CA . ARG A 1 375 ? 39.978 19.286 -5.943 1.00 89.00 375 ARG A CA 1
ATOM 3029 C C . ARG A 1 375 ? 40.829 19.028 -4.701 1.00 89.00 375 ARG A C 1
ATOM 3031 O O . ARG A 1 375 ? 40.347 18.402 -3.757 1.00 89.00 375 ARG A O 1
ATOM 3038 N N . VAL A 1 376 ? 42.074 19.506 -4.686 1.00 88.06 376 VAL A N 1
ATOM 3039 C CA . VAL A 1 376 ? 42.983 19.394 -3.531 1.00 88.06 376 VAL A CA 1
ATOM 3040 C C . VAL A 1 376 ? 42.506 20.269 -2.366 1.00 88.06 376 VAL A C 1
ATOM 3042 O O . VAL A 1 376 ? 42.563 19.850 -1.210 1.00 88.06 376 VAL A O 1
ATOM 3045 N N . GLU A 1 377 ? 41.966 21.453 -2.644 1.00 85.31 377 GLU A N 1
ATOM 3046 C CA . GLU A 1 377 ? 41.328 22.332 -1.659 1.00 85.31 377 GLU A CA 1
ATOM 3047 C C . GLU A 1 377 ? 40.131 21.661 -0.982 1.00 85.31 377 GLU A C 1
ATOM 3049 O O . GLU A 1 377 ? 40.080 21.574 0.249 1.00 85.31 377 GLU A O 1
ATOM 3054 N N . ALA A 1 378 ? 39.209 21.103 -1.771 1.00 84.62 378 ALA A N 1
ATOM 3055 C CA . ALA A 1 378 ? 38.068 20.361 -1.246 1.00 84.62 378 ALA A CA 1
ATOM 3056 C C . ALA A 1 378 ? 38.518 19.148 -0.408 1.00 84.62 378 ALA A C 1
ATOM 3058 O O . ALA A 1 378 ? 38.017 18.931 0.699 1.00 84.62 378 ALA A O 1
ATOM 3059 N N . ALA A 1 379 ? 39.523 18.402 -0.880 1.00 81.62 379 ALA A N 1
ATOM 3060 C CA . ALA A 1 379 ? 40.079 17.258 -0.158 1.00 81.62 379 ALA A CA 1
ATOM 3061 C C . ALA A 1 379 ? 40.735 17.668 1.175 1.00 81.62 379 ALA A C 1
ATOM 3063 O O . ALA A 1 379 ? 40.400 17.115 2.222 1.00 81.62 379 ALA A O 1
ATOM 3064 N N . SER A 1 380 ? 41.607 18.680 1.165 1.00 72.81 380 SER A N 1
ATOM 3065 C CA . SER A 1 380 ? 42.348 19.156 2.346 1.00 72.81 380 SER A CA 1
ATOM 3066 C C . SER A 1 380 ? 41.464 19.820 3.410 1.00 72.81 380 SER A C 1
ATOM 3068 O O . SER A 1 380 ? 41.809 19.802 4.594 1.00 72.81 380 SER A O 1
ATOM 3070 N N . SER A 1 381 ? 40.297 20.354 3.032 1.00 62.47 381 SER A N 1
ATOM 3071 C CA . SER A 1 381 ? 39.289 20.828 3.991 1.00 62.47 381 SER A CA 1
ATOM 3072 C C . SER A 1 381 ? 38.651 19.689 4.807 1.00 62.47 381 SER A C 1
ATOM 3074 O O . SER A 1 381 ? 38.271 19.898 5.959 1.00 62.47 381 SER A O 1
ATOM 3076 N N . THR A 1 382 ? 38.611 18.476 4.244 1.00 57.84 382 THR A N 1
ATOM 3077 C CA . THR A 1 382 ? 37.957 17.291 4.823 1.00 57.84 382 THR A CA 1
ATOM 3078 C C . THR A 1 382 ? 38.931 16.466 5.677 1.00 57.84 382 THR A C 1
ATOM 3080 O O . THR A 1 382 ? 38.578 15.978 6.749 1.00 57.84 382 THR A O 1
ATOM 3083 N N . THR A 1 383 ? 40.197 16.359 5.264 1.00 54.84 383 THR A N 1
ATOM 3084 C CA . THR A 1 383 ? 41.273 15.646 5.979 1.00 54.84 383 THR A CA 1
ATOM 3085 C C . THR A 1 383 ? 42.123 16.584 6.839 1.00 54.84 383 THR A C 1
ATOM 3087 O O . THR A 1 383 ? 43.347 16.609 6.750 1.00 54.84 383 THR A O 1
ATOM 3090 N N . ARG A 1 384 ? 41.507 17.351 7.745 1.00 50.03 384 ARG A N 1
ATOM 3091 C CA . ARG A 1 384 ? 42.277 18.222 8.656 1.00 50.03 384 ARG A CA 1
ATOM 3092 C C . ARG A 1 384 ? 43.063 17.503 9.764 1.00 50.03 384 ARG A C 1
ATOM 3094 O O . ARG A 1 384 ? 43.807 18.182 10.459 1.00 50.03 384 ARG A O 1
ATOM 3101 N N . ASN A 1 385 ? 42.971 16.175 9.926 1.00 48.38 385 ASN A N 1
ATOM 3102 C CA . ASN A 1 385 ? 43.489 15.510 11.138 1.00 48.38 385 ASN A CA 1
ATOM 3103 C C . ASN A 1 385 ? 44.301 14.208 10.986 1.00 48.38 385 ASN A C 1
ATOM 3105 O O . ASN A 1 385 ? 44.709 13.661 12.006 1.00 48.38 385 ASN A O 1
ATOM 3109 N N . ALA A 1 386 ? 44.608 13.699 9.792 1.00 45.12 386 ALA A N 1
ATOM 3110 C CA . ALA A 1 386 ? 45.254 12.383 9.680 1.00 45.12 386 ALA A CA 1
ATOM 3111 C C . ALA A 1 386 ? 46.458 12.399 8.733 1.00 45.12 386 ALA A C 1
ATOM 3113 O O . ALA A 1 386 ? 46.308 12.087 7.562 1.00 45.12 386 ALA A O 1
ATOM 3114 N N . LEU A 1 387 ? 47.622 12.805 9.262 1.00 49.44 387 LEU A N 1
ATOM 3115 C CA . LEU A 1 387 ? 49.005 12.434 8.872 1.00 49.44 387 LEU A CA 1
ATOM 3116 C C . LEU A 1 387 ? 49.997 13.535 9.300 1.00 49.44 387 LEU A C 1
ATOM 3118 O O . LEU A 1 387 ? 50.801 14.039 8.523 1.00 49.44 387 LEU A O 1
ATOM 3122 N N . ARG A 1 388 ? 49.997 13.887 10.592 1.00 50.41 388 ARG A N 1
ATOM 3123 C CA . ARG A 1 388 ? 51.212 14.398 11.246 1.00 50.41 388 ARG A CA 1
ATOM 3124 C C . ARG A 1 388 ? 52.072 13.199 11.646 1.00 50.41 388 ARG A C 1
ATOM 3126 O O . ARG A 1 388 ? 52.183 12.882 12.824 1.00 50.41 388 ARG A O 1
ATOM 3133 N N . SER A 1 389 ? 52.644 12.486 10.681 1.00 44.59 389 SER A N 1
ATOM 3134 C CA . SER A 1 389 ? 53.637 11.449 10.978 1.00 44.59 389 SER A CA 1
ATOM 3135 C C . SER A 1 389 ? 54.960 11.795 10.307 1.00 44.59 389 SER A C 1
ATOM 3137 O O . SER A 1 389 ? 55.061 11.762 9.084 1.00 44.59 389 SER A O 1
ATOM 3139 N N . ARG A 1 390 ? 55.956 12.089 11.157 1.00 53.91 390 ARG A N 1
ATOM 3140 C CA . ARG A 1 390 ? 57.384 12.324 10.864 1.00 53.91 390 ARG A CA 1
ATOM 3141 C C . ARG A 1 390 ? 57.690 13.600 10.068 1.00 53.91 390 ARG A C 1
ATOM 3143 O O . ARG A 1 390 ? 58.077 13.544 8.907 1.00 53.91 390 ARG A O 1
ATOM 3150 N N . GLN A 1 391 ? 57.568 14.762 10.710 1.00 60.22 391 GLN A N 1
ATOM 3151 C CA . GLN A 1 391 ? 58.002 16.029 10.115 1.00 60.22 391 GLN A CA 1
ATOM 3152 C C . GLN A 1 391 ? 59.492 16.287 10.371 1.00 60.22 391 GLN A C 1
ATOM 3154 O O . GLN A 1 391 ? 59.944 16.358 11.511 1.00 60.22 391 GLN A O 1
ATOM 3159 N N . SER A 1 392 ? 60.242 16.439 9.280 1.00 69.75 392 SER A N 1
ATOM 3160 C CA . SER A 1 392 ? 61.530 17.135 9.274 1.00 69.75 392 SER A CA 1
ATOM 3161 C C . SER A 1 392 ? 61.317 18.638 9.535 1.00 69.75 392 SER A C 1
ATOM 3163 O O . SER A 1 392 ? 60.218 19.145 9.325 1.00 69.75 392 SER A O 1
ATOM 3165 N N . ASN A 1 393 ? 62.359 19.386 9.919 1.00 78.81 393 ASN A N 1
ATOM 3166 C CA . ASN A 1 393 ? 62.294 20.849 10.132 1.00 78.81 393 ASN A CA 1
ATOM 3167 C C . ASN A 1 393 ? 62.092 21.678 8.836 1.00 78.81 393 ASN A C 1
ATOM 3169 O O . ASN A 1 393 ? 62.313 22.892 8.827 1.00 78.81 393 ASN A O 1
ATOM 3173 N N . ARG A 1 394 ? 61.719 21.044 7.718 1.00 80.50 394 ARG A N 1
ATOM 3174 C CA . ARG A 1 394 ? 61.505 21.713 6.430 1.00 80.50 394 ARG A CA 1
ATOM 3175 C C . ARG A 1 394 ? 60.147 22.405 6.395 1.00 80.50 394 ARG A C 1
ATOM 3177 O O . ARG A 1 394 ? 59.156 21.892 6.903 1.00 80.50 394 ARG A O 1
ATOM 3184 N N . ARG A 1 395 ? 60.111 23.586 5.776 1.00 82.69 395 ARG A N 1
ATOM 3185 C CA . ARG A 1 395 ? 58.877 24.344 5.533 1.00 82.69 395 ARG A CA 1
ATOM 3186 C C . ARG A 1 395 ? 58.288 23.900 4.198 1.00 82.69 395 ARG A C 1
ATOM 3188 O O . ARG A 1 395 ? 58.988 23.970 3.191 1.00 82.69 395 ARG A O 1
ATOM 3195 N N . THR A 1 396 ? 57.024 23.485 4.190 1.00 87.50 396 THR A N 1
ATOM 3196 C CA . THR A 1 396 ? 56.294 23.204 2.943 1.00 87.50 396 THR A CA 1
ATOM 3197 C C . THR A 1 396 ? 55.899 24.506 2.243 1.00 87.50 396 THR A C 1
ATOM 3199 O O . THR A 1 396 ? 55.878 25.576 2.864 1.00 87.50 396 THR A O 1
ATOM 3202 N N . LEU A 1 397 ? 55.555 24.434 0.952 1.00 87.25 397 LEU A N 1
ATOM 3203 C CA . LEU A 1 397 ? 55.057 25.604 0.226 1.00 87.25 397 LEU A CA 1
ATOM 3204 C C . LEU A 1 397 ? 53.757 26.122 0.857 1.00 87.25 397 LEU A C 1
ATOM 3206 O O . LEU A 1 397 ? 53.610 27.328 1.031 1.00 87.25 397 LEU A O 1
ATOM 3210 N N . ALA A 1 398 ? 52.869 25.230 1.301 1.00 85.94 398 ALA A N 1
ATOM 3211 C CA . ALA A 1 398 ? 51.644 25.593 2.011 1.00 85.94 398 ALA A CA 1
ATOM 3212 C C . ALA A 1 398 ? 51.893 26.433 3.284 1.00 85.94 398 ALA A C 1
ATOM 3214 O O . ALA A 1 398 ? 51.165 27.393 3.541 1.00 85.94 398 ALA A O 1
ATOM 3215 N N . ASP A 1 399 ? 52.934 26.130 4.068 1.00 85.69 399 ASP A N 1
ATOM 3216 C CA . ASP A 1 399 ? 53.276 26.907 5.272 1.00 85.69 399 ASP A CA 1
ATOM 3217 C C . ASP A 1 399 ? 53.847 28.291 4.937 1.00 85.69 399 ASP A C 1
ATOM 3219 O O . ASP A 1 399 ? 53.632 29.257 5.676 1.00 85.69 399 ASP A O 1
ATOM 3223 N N . LEU A 1 400 ? 54.570 28.401 3.820 1.00 88.44 400 LEU A N 1
ATOM 3224 C CA . LEU A 1 400 ? 55.064 29.680 3.312 1.00 88.44 400 LEU A CA 1
ATOM 3225 C C . LEU A 1 400 ? 53.917 30.551 2.792 1.00 88.44 400 LEU A C 1
ATOM 3227 O O . LEU A 1 400 ? 53.872 31.731 3.126 1.00 88.44 400 LEU A O 1
ATOM 3231 N N . LEU A 1 401 ? 52.962 29.973 2.057 1.00 88.38 401 LEU A N 1
ATOM 3232 C CA . LEU A 1 401 ? 51.765 30.681 1.588 1.00 88.38 401 LEU A CA 1
ATOM 3233 C C . LEU A 1 401 ? 50.960 31.257 2.753 1.00 88.38 401 LEU A C 1
ATOM 3235 O O . LEU A 1 401 ? 50.646 32.445 2.744 1.00 88.38 401 LEU A O 1
ATOM 3239 N N . LYS A 1 402 ? 50.738 30.462 3.810 1.00 87.44 402 LYS A N 1
ATOM 3240 C CA . LYS A 1 402 ? 50.060 30.919 5.035 1.00 87.44 402 LYS A CA 1
ATOM 3241 C C . LYS A 1 402 ? 50.770 32.101 5.693 1.00 87.44 402 LYS A C 1
ATOM 3243 O O . LYS A 1 402 ? 50.110 33.046 6.109 1.00 87.44 402 LYS A O 1
ATOM 3248 N N . LYS A 1 403 ? 52.105 32.071 5.781 1.00 90.50 403 LYS A N 1
ATOM 3249 C CA . LYS A 1 403 ? 52.895 33.181 6.347 1.00 90.50 403 LYS A CA 1
ATOM 3250 C C . LYS A 1 403 ? 52.866 34.437 5.480 1.00 90.50 403 LYS A C 1
ATOM 3252 O O . LYS A 1 403 ? 52.939 35.534 6.016 1.00 90.50 403 LYS A O 1
ATOM 3257 N N . LEU A 1 404 ? 52.774 34.270 4.164 1.00 92.12 404 LEU A N 1
ATOM 3258 C CA . LEU A 1 404 ? 52.700 35.363 3.195 1.00 92.12 404 LEU A CA 1
ATOM 3259 C C . LEU A 1 404 ? 51.271 35.888 2.985 1.00 92.12 404 LEU A C 1
ATOM 3261 O O . LEU A 1 404 ? 51.091 36.821 2.209 1.00 92.12 404 LEU A O 1
ATOM 3265 N N . GLY A 1 405 ? 50.265 35.289 3.633 1.00 89.81 405 GLY A N 1
ATOM 3266 C CA . GLY A 1 405 ? 48.856 35.638 3.435 1.00 89.81 405 GLY A CA 1
ATOM 3267 C C . GLY A 1 405 ? 48.319 35.293 2.042 1.00 89.81 405 GLY A C 1
ATOM 3268 O O . GLY A 1 405 ? 47.303 35.844 1.636 1.00 89.81 405 GLY A O 1
ATOM 3269 N N . LYS A 1 406 ? 49.000 34.405 1.308 1.00 91.12 406 LYS A N 1
ATOM 3270 C CA . LYS A 1 406 ? 48.606 33.955 -0.031 1.00 91.12 406 LYS A CA 1
ATOM 3271 C C . LYS A 1 406 ? 47.842 32.638 0.031 1.00 91.12 406 LYS A C 1
ATOM 3273 O O . LYS A 1 406 ? 48.047 31.821 0.930 1.00 91.12 406 LYS A O 1
ATOM 3278 N N . THR A 1 407 ? 46.982 32.424 -0.950 1.00 87.19 407 THR A N 1
ATOM 3279 C CA . THR A 1 407 ? 46.183 31.206 -1.123 1.00 87.19 407 THR A CA 1
ATOM 3280 C C . THR A 1 407 ? 46.717 30.366 -2.282 1.00 87.19 407 THR A C 1
ATOM 3282 O O . THR A 1 407 ? 47.644 30.771 -2.984 1.00 87.19 407 THR A O 1
ATOM 3285 N N . TYR A 1 408 ? 46.166 29.169 -2.494 1.00 85.44 408 TYR A N 1
ATOM 3286 C CA . TYR A 1 408 ? 46.606 28.309 -3.597 1.00 85.44 408 TYR A CA 1
ATOM 3287 C C . TYR A 1 408 ? 46.273 28.899 -4.977 1.00 85.44 408 TYR A C 1
ATOM 3289 O O . TYR A 1 408 ? 46.996 28.634 -5.936 1.00 85.44 408 TYR A O 1
ATOM 3297 N N . ASN A 1 409 ? 45.263 29.771 -5.057 1.00 86.88 409 ASN A N 1
ATOM 3298 C CA . ASN A 1 409 ? 44.896 30.503 -6.273 1.00 86.88 409 ASN A CA 1
ATOM 3299 C C . ASN A 1 409 ? 45.980 31.494 -6.721 1.00 86.88 409 ASN A C 1
ATOM 3301 O O . ASN A 1 409 ? 46.176 31.700 -7.917 1.00 86.88 409 ASN A O 1
ATOM 3305 N N . ASP A 1 410 ? 46.761 32.039 -5.783 1.00 90.44 410 ASP A N 1
ATOM 3306 C CA . ASP A 1 410 ? 47.857 32.966 -6.098 1.00 90.44 410 ASP A CA 1
ATOM 3307 C C . ASP A 1 410 ? 49.050 32.264 -6.769 1.00 90.44 410 ASP A C 1
ATOM 3309 O O . ASP A 1 410 ? 49.978 32.917 -7.250 1.00 90.44 410 ASP A O 1
ATOM 3313 N N . LEU A 1 411 ? 49.032 30.926 -6.817 1.00 87.06 411 LEU A N 1
ATOM 3314 C CA . LEU A 1 411 ? 49.980 30.094 -7.557 1.00 87.06 411 LEU A CA 1
ATOM 3315 C C . LEU A 1 411 ? 49.463 29.711 -8.951 1.00 87.06 411 LEU A C 1
ATOM 3317 O O . LEU A 1 411 ? 49.995 28.783 -9.557 1.00 87.06 411 LEU A O 1
ATOM 3321 N N . GLY A 1 412 ? 48.461 30.433 -9.468 1.00 86.75 412 GLY A N 1
ATOM 3322 C CA . GLY A 1 412 ? 47.784 30.213 -10.750 1.00 86.75 412 GLY A CA 1
ATOM 3323 C C . GLY A 1 412 ? 48.697 29.771 -11.899 1.00 86.75 412 GLY A C 1
ATOM 3324 O O . GLY A 1 412 ? 48.474 28.731 -12.519 1.00 86.75 412 GLY A O 1
ATOM 3325 N N . SER A 1 413 ? 49.768 30.535 -12.128 1.00 90.94 413 SER A N 1
ATOM 3326 C CA . SER A 1 413 ? 50.737 30.328 -13.212 1.00 90.94 413 SER A CA 1
ATOM 3327 C C . SER A 1 413 ? 51.840 29.310 -12.907 1.00 90.94 413 SER A C 1
ATOM 3329 O O . SER A 1 413 ? 52.613 28.964 -13.799 1.00 90.94 413 SER A O 1
ATOM 3331 N N . LEU A 1 414 ? 51.947 28.829 -11.664 1.00 92.06 414 LEU A N 1
ATOM 3332 C CA . LEU A 1 414 ? 52.960 27.853 -11.278 1.00 92.06 414 LEU A CA 1
ATOM 3333 C C . LEU A 1 414 ? 52.447 26.419 -11.490 1.00 92.06 414 LEU A C 1
ATOM 3335 O O . LEU A 1 414 ? 51.300 26.120 -11.144 1.00 92.06 414 LEU A O 1
ATOM 3339 N N . PRO A 1 415 ? 53.306 25.493 -11.962 1.00 90.88 415 PRO A N 1
ATOM 3340 C CA . PRO A 1 415 ? 52.965 24.083 -12.161 1.00 90.88 415 PRO A CA 1
ATOM 3341 C C . PRO A 1 415 ? 52.986 23.310 -10.830 1.00 90.88 415 PRO A C 1
ATOM 3343 O O . PRO A 1 415 ? 53.641 22.277 -10.697 1.00 90.88 415 PRO A O 1
ATOM 3346 N N . VAL A 1 416 ? 52.309 23.843 -9.810 1.00 91.50 416 VAL A N 1
ATOM 3347 C CA . VAL A 1 416 ? 52.144 23.229 -8.490 1.00 91.50 416 VAL A CA 1
ATOM 3348 C C . VAL A 1 416 ? 50.652 23.014 -8.241 1.00 91.50 416 VAL A C 1
ATOM 3350 O O . VAL A 1 416 ? 49.890 23.972 -8.112 1.00 91.50 416 VAL A O 1
ATOM 3353 N N . GLU A 1 417 ? 50.250 21.743 -8.188 1.00 86.69 417 GLU A N 1
ATOM 3354 C CA . GLU A 1 417 ? 48.877 21.316 -7.879 1.00 86.69 417 GLU A CA 1
ATOM 3355 C C . GLU A 1 417 ? 48.664 21.132 -6.371 1.00 86.69 417 GLU A C 1
ATOM 3357 O O . GLU A 1 417 ? 47.739 21.710 -5.810 1.00 86.69 417 GLU A O 1
ATOM 3362 N N . ASP A 1 418 ? 49.529 20.353 -5.709 1.00 90.00 418 ASP A N 1
ATOM 3363 C CA . ASP A 1 418 ? 49.455 20.113 -4.263 1.00 90.00 418 ASP A CA 1
ATOM 3364 C C . ASP A 1 418 ? 50.641 20.769 -3.531 1.00 90.00 418 ASP A C 1
ATOM 3366 O O . ASP A 1 418 ? 51.751 20.229 -3.528 1.00 90.00 418 ASP A O 1
ATOM 3370 N N . PRO A 1 419 ? 50.433 21.931 -2.897 1.00 87.50 419 PRO A N 1
ATOM 3371 C CA . PRO A 1 419 ? 51.473 22.678 -2.189 1.00 87.50 419 PRO A CA 1
ATOM 3372 C C . PRO A 1 419 ? 51.828 22.091 -0.814 1.00 87.50 419 PRO A C 1
ATOM 3374 O O . PRO A 1 419 ? 52.726 22.611 -0.144 1.00 87.50 419 PRO A O 1
ATOM 3377 N N . ASN A 1 420 ? 51.142 21.030 -0.373 1.00 86.38 420 ASN A N 1
ATOM 3378 C CA . ASN A 1 420 ? 51.445 20.344 0.885 1.00 86.38 420 ASN A CA 1
ATOM 3379 C C . ASN A 1 420 ? 52.562 19.299 0.738 1.00 86.38 420 ASN A C 1
ATOM 3381 O O . ASN A 1 420 ? 53.083 18.811 1.741 1.00 86.38 420 ASN A O 1
ATOM 3385 N N . LEU A 1 421 ? 52.946 18.948 -0.493 1.00 86.75 421 LEU A N 1
ATOM 3386 C CA . LEU A 1 421 ? 54.032 18.007 -0.756 1.00 86.75 421 LEU A CA 1
ATOM 3387 C C . LEU A 1 421 ? 55.403 18.682 -0.579 1.00 86.75 421 LEU A C 1
ATOM 3389 O O . LEU A 1 421 ? 55.664 19.736 -1.154 1.00 86.75 421 LEU A O 1
ATOM 3393 N N . ASP A 1 422 ? 56.315 18.050 0.170 1.00 88.12 422 ASP A N 1
ATOM 3394 C CA . ASP A 1 422 ? 57.713 18.499 0.315 1.00 88.12 422 ASP A CA 1
ATOM 3395 C C . ASP A 1 422 ? 58.555 18.048 -0.893 1.00 88.12 422 ASP A C 1
ATOM 3397 O O . ASP A 1 422 ? 59.363 17.118 -0.823 1.00 88.12 422 ASP A O 1
ATOM 3401 N N . LEU A 1 423 ? 58.298 18.661 -2.051 1.00 88.75 423 LEU A N 1
ATOM 3402 C CA . LEU A 1 423 ? 58.973 18.368 -3.313 1.00 88.75 423 LEU A CA 1
ATOM 3403 C C . LEU A 1 423 ? 59.478 19.647 -3.986 1.00 88.75 423 LEU A C 1
ATOM 3405 O O . LEU A 1 423 ? 58.912 20.728 -3.857 1.00 88.75 423 LEU A O 1
ATOM 3409 N N . LYS A 1 424 ? 60.566 19.514 -4.751 1.00 92.31 424 LYS A N 1
ATOM 3410 C CA . LYS A 1 424 ? 61.091 20.607 -5.579 1.00 92.31 424 LYS A CA 1
ATOM 3411 C C . LYS A 1 424 ? 60.208 20.805 -6.814 1.00 92.31 424 LYS A C 1
ATOM 3413 O O . LYS A 1 424 ? 59.616 19.849 -7.313 1.00 92.31 424 LYS A O 1
ATOM 3418 N N . LEU A 1 425 ? 60.208 22.018 -7.370 1.00 91.69 425 LEU A N 1
ATOM 3419 C CA . LEU A 1 425 ? 59.418 22.374 -8.556 1.00 91.69 425 LEU A CA 1
ATOM 3420 C C . LEU A 1 425 ? 59.580 21.392 -9.744 1.00 91.69 425 LEU A C 1
ATOM 3422 O O . LEU A 1 425 ? 58.555 20.969 -10.277 1.00 91.69 425 LEU A O 1
ATOM 3426 N N . PRO A 1 426 ? 60.793 20.921 -10.119 1.00 95.19 426 PRO A N 1
ATOM 3427 C CA . PRO A 1 426 ? 60.936 19.941 -11.204 1.00 95.19 426 PRO A CA 1
ATOM 3428 C C . PRO A 1 426 ? 60.194 18.621 -10.951 1.00 95.19 426 PRO A C 1
ATOM 3430 O O . PRO A 1 426 ? 59.720 17.979 -11.885 1.00 95.19 426 PRO A O 1
ATOM 3433 N N . SER A 1 427 ? 60.054 18.219 -9.685 1.00 93.19 427 SER A N 1
ATOM 3434 C CA . SER A 1 427 ? 59.327 17.005 -9.308 1.00 93.19 427 SER A CA 1
ATOM 3435 C C . SER A 1 427 ? 57.812 17.166 -9.459 1.00 93.19 427 SER A C 1
ATOM 3437 O O . SER A 1 427 ? 57.144 16.192 -9.797 1.00 93.19 427 SER A O 1
ATOM 3439 N N . HIS A 1 428 ? 57.272 18.371 -9.244 1.00 90.62 428 HIS A N 1
ATOM 3440 C CA . HIS A 1 428 ? 55.863 18.673 -9.520 1.00 90.62 428 HIS A CA 1
ATOM 3441 C C . HIS A 1 428 ? 55.572 18.651 -11.022 1.00 90.62 428 HIS A C 1
ATOM 3443 O O . HIS A 1 428 ? 54.635 17.980 -11.449 1.00 90.62 428 HIS A O 1
ATOM 3449 N N . VAL A 1 429 ? 56.440 19.279 -11.824 1.00 93.19 429 VAL A N 1
ATOM 3450 C CA . VAL A 1 429 ? 56.340 19.253 -13.292 1.00 93.19 429 VAL A CA 1
ATOM 3451 C C . VAL A 1 429 ? 56.366 17.814 -13.807 1.00 93.19 429 VAL A C 1
ATOM 3453 O O . VAL A 1 429 ? 55.486 17.426 -14.564 1.00 93.19 429 VAL A O 1
ATOM 3456 N N . LYS A 1 430 ? 57.309 16.981 -13.340 1.00 94.56 430 LYS A N 1
ATOM 3457 C CA . LYS A 1 430 ? 57.416 15.576 -13.767 1.00 94.56 430 LYS A CA 1
ATOM 3458 C C . LYS A 1 430 ? 56.168 14.745 -13.442 1.00 94.56 430 LYS A C 1
ATOM 3460 O O . LYS A 1 430 ? 55.810 13.877 -14.230 1.00 94.56 430 LYS A O 1
ATOM 3465 N N . ARG A 1 431 ? 55.526 14.976 -12.292 1.00 91.88 431 ARG A N 1
ATOM 3466 C CA . ARG A 1 431 ? 54.320 14.232 -11.882 1.00 91.88 431 ARG A CA 1
ATOM 3467 C C . ARG A 1 431 ? 53.098 14.574 -12.731 1.00 91.88 431 ARG A C 1
ATOM 3469 O O . ARG A 1 431 ? 52.319 13.677 -13.026 1.00 91.88 431 ARG A O 1
ATOM 3476 N N . ASN A 1 4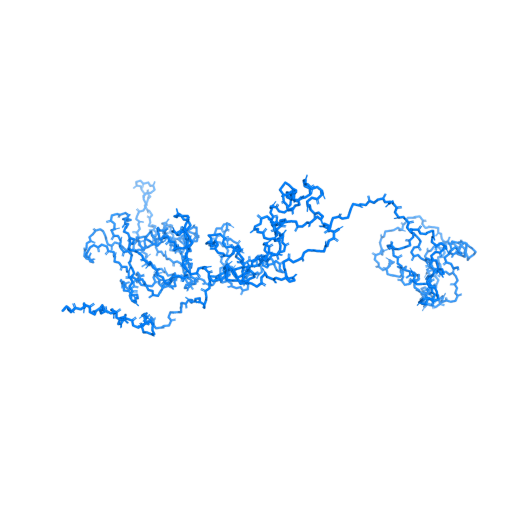32 ? 52.971 15.832 -13.145 1.00 92.69 432 ASN A N 1
ATOM 3477 C CA . ASN A 1 432 ? 51.791 16.326 -13.856 1.00 92.69 432 ASN A CA 1
ATOM 3478 C C . ASN A 1 432 ? 51.999 16.431 -15.374 1.00 92.69 432 ASN A C 1
ATOM 3480 O O . ASN A 1 432 ? 51.074 16.789 -16.095 1.00 92.69 432 ASN A O 1
ATOM 3484 N N . TYR A 1 433 ? 53.192 16.091 -15.869 1.00 94.25 433 TYR A N 1
ATOM 3485 C CA . TYR A 1 433 ? 53.553 16.225 -17.279 1.00 94.25 433 TYR A CA 1
ATOM 3486 C C . TYR A 1 433 ? 52.621 15.452 -18.222 1.00 94.25 433 TYR A C 1
ATOM 3488 O O . TYR A 1 433 ? 52.282 15.962 -19.274 1.00 94.25 433 TYR A O 1
ATOM 3496 N N . LEU A 1 434 ? 52.170 14.252 -17.836 1.00 91.06 434 LEU A N 1
ATOM 3497 C CA . LEU A 1 434 ? 51.286 13.418 -18.667 1.00 91.06 434 LEU A CA 1
ATOM 3498 C C . LEU A 1 434 ? 49.825 13.903 -18.704 1.00 91.06 434 LEU A C 1
ATOM 3500 O O . LEU A 1 434 ? 49.020 13.352 -19.451 1.00 91.06 434 LEU A O 1
ATOM 3504 N N . LEU A 1 435 ? 49.461 14.892 -17.882 1.00 91.50 435 LEU A N 1
ATOM 3505 C CA . LEU A 1 435 ? 48.084 15.381 -17.773 1.00 91.50 435 LEU A CA 1
ATOM 3506 C C . LEU A 1 435 ? 47.741 16.414 -18.856 1.00 91.50 435 LEU A C 1
ATOM 3508 O O . LEU A 1 435 ? 46.574 16.540 -19.236 1.00 91.50 435 LEU A O 1
ATOM 3512 N N . HIS A 1 436 ? 48.743 17.119 -19.378 1.00 90.19 436 HIS A N 1
ATOM 3513 C CA . HIS A 1 436 ? 48.623 18.202 -20.358 1.00 90.19 436 HIS A CA 1
ATOM 3514 C C . HIS A 1 436 ? 49.329 17.820 -21.651 1.00 90.19 436 HIS A C 1
ATOM 3516 O O . HIS A 1 436 ? 48.769 18.171 -22.712 1.00 90.19 436 HIS A O 1
#

Secondary structure (DSSP, 8-state):
------------S-GGG-S---TT------SSS-GGGS--HHHHTT-SHHHHS-TTGGGGGGGGGSHHHHHHT--S--BTTBSSTTSSTTTGGGGS--SS-------SS-HHHHHHHH-GGGG-GGGS-GGGTTT--S--EEEEEEEEEEEEESSSS-EEEEEEEEEEEE-SSSEEEEEEEEESSHHHHHHHHHHHHHHT-EE--GGGSS-SS-EEEEETTEEEEEEE-SS-BS-HHHHHHHHHHT-SSEEEEESSSTTPSP--HHHHHHHHHHHHHTPPPHHHHHHHTT---GGGGGGGHHHHHHHHH--GGGGPPPTT--S-----S-------HHHHHTTTTTTS-SSTTTT-TTT-SSTTTT--HHHHHHHHHHHHHH-SSS------SPPPHHHHHHHTT--GGGGTTSS-S-TTS---HHHHHHHHGGG-

Radius of gyration: 37.28 Å; chains: 1; bounding box: 117×58×97 Å

Foldseek 3Di:
DDDDDPPPPDDPQDPVPFADDPDPQDADDDPAFDPLQPDPVCQVVVVDVVSVDCPPVCVLAVCVVDVVCLQALPDQASGPVGRHVPQPSPFAVLLAQCPPGNGDDDVPDDLLVQCVVQEPVNVPVLLEDPVCHSPDRAYKDKAWQDKDWDWDDPDPPDIAIWIKTWIKIFGSYQKIFIFIATGRDPVVRVSRRSSVRNVGMDGAGCSVLAAPAWQWDDDPNKTKIKGFASYEADDPVLSVVSSRSNHGGIYMDIHPDCPDPPNDSRRSNRVSSVSRRPGDDVSRVCVVVVHRDPSSVVSCVSVVVVVVVCDDPNSDDDRRDSPDDDDDDDDDPQDAPVCVQCVCCVVDPGRPQAQPPPNHPPNNAPDALVVLLVVVVVVCVVPVDPDPDDDDPDDFQVNVCVVVVHDPVVCRVQLARDRRDPDDSVVSCVVCVRRD